Protein AF-A0A2B4R5X6-F1 (afdb_monomer_lite)

Secondary structure (DSSP, 8-state):
-HHHHHHHHHHHHHTTSTTSS-S-HHHHHHHHHHHHHHHHHHHIIIIIIHHHHHHHHHHHHHHHHHHHT--HHHHHHHHHHHHHHHHHHHHHHHHHHHHHHHHHHHHHHHHHHHHHHHHHHHHHHHHHHHHHHHHHHHHHHHHHHHHHHHHHTTSTT-S-SS-HHHHHHHHHHHHHHHHHHIIIIIIIHHHHHHHHHHHHHHHHHHTS-HHHHHHHHHHHHHHHHHHHHHHHHHHHHHHHHHHHHHHHHHHHHHHHHHHHHHHHHHHHHHHHHHHHHHHHHHHHHHHHHHHHHHHHHHHHHHHHHHTTSS-HHHHHHHHHHHHHHHHHHHHHHHHHHHHHHHHHTTS--TT--HHHHHHHHHHHHHHHHHH--SHHHHHHHHHHHHHHTT-

Organism: Stylophora pistillata (NCBI:txid50429)

pLDDT: mean 83.17, std 11.06, range [39.72, 95.12]

Radius of gyration: 55.68 Å; chains: 1; bounding box: 116×55×159 Å

Sequence (391 aa):
MSVDMRLFSLSMRSLYAEKAVGTDEEVAKEFRKLRDDTRNDAMVYIEGILPIKAEFVTSISEFFDYFDALTFDEWCESIPTIRKEAAEYKKLCMTLLKLHHDILVPLKKRRDQAGILMNAMEKKTKKEVDELRQKVKGMSVDMRLFSLSMRSLYAEKAVGTDEEVAKEFRKLRDDTRNDAMVYIEGILSITAEFVTSISEFFDYFDALTFDEWCESIPTIRKEAAEYKKLCMTLLKLHHDILVPLKKRRDQAGILVRKIANLASQFEKKKAALEKEAAFIDGISKAAGFFSVMEHELQKFENNTKKSEDDPKFIFFKVMKVEARDMKSICQVFYAALLEVKTDFDAMPTEGTDRNYVDEWLEKQKKTIQEECKGKLAKNMLSAIAQAVEKN

Structure (mmCIF, N/CA/C/O backbone):
data_AF-A0A2B4R5X6-F1
#
_entry.id   AF-A0A2B4R5X6-F1
#
loop_
_atom_site.group_PDB
_atom_site.id
_atom_site.type_symbol
_atom_site.label_atom_id
_atom_site.label_alt_id
_atom_site.label_comp_id
_atom_site.label_asym_id
_atom_site.label_entity_id
_atom_site.label_seq_id
_atom_site.pdbx_PDB_ins_code
_atom_site.Cartn_x
_atom_site.Cartn_y
_atom_site.Cartn_z
_atom_site.occupancy
_atom_site.B_iso_or_equiv
_atom_site.auth_seq_id
_atom_site.auth_comp_id
_atom_site.auth_asym_id
_atom_site.auth_atom_id
_atom_site.pdbx_PDB_model_num
ATOM 1 N N . MET A 1 1 ? 22.397 -5.166 -47.824 1.00 39.72 1 MET A N 1
ATOM 2 C CA . MET A 1 1 ? 23.720 -4.526 -47.610 1.00 39.72 1 MET A CA 1
ATOM 3 C C . MET A 1 1 ? 23.634 -3.022 -47.348 1.00 39.72 1 MET A C 1
ATOM 5 O O . MET A 1 1 ? 24.096 -2.624 -46.289 1.00 39.72 1 MET A O 1
ATOM 9 N N . SER A 1 2 ? 23.070 -2.172 -48.229 1.00 45.34 2 SER A N 1
ATOM 10 C CA . SER A 1 2 ? 22.994 -0.717 -47.940 1.00 45.34 2 SER A CA 1
ATOM 11 C C . SER A 1 2 ? 21.976 -0.358 -46.844 1.00 45.34 2 SER A C 1
ATOM 13 O O . SER A 1 2 ? 22.252 0.518 -46.029 1.00 45.34 2 SER A O 1
ATOM 15 N N . VAL A 1 3 ? 20.849 -1.077 -46.769 1.00 45.25 3 VAL A N 1
ATOM 16 C CA . VAL A 1 3 ? 19.821 -0.902 -45.725 1.00 45.25 3 VAL A CA 1
ATOM 17 C C . VAL A 1 3 ? 20.360 -1.306 -44.347 1.00 45.25 3 VAL A C 1
ATOM 19 O O . VAL A 1 3 ? 20.288 -0.518 -43.411 1.00 45.25 3 VAL A O 1
ATOM 22 N N . ASP A 1 4 ? 21.018 -2.464 -44.244 1.00 55.06 4 ASP A N 1
ATOM 23 C CA . ASP A 1 4 ? 21.574 -2.979 -42.979 1.00 55.06 4 ASP A CA 1
ATOM 24 C C . ASP A 1 4 ? 22.681 -2.078 -42.407 1.00 55.06 4 ASP A C 1
ATOM 26 O O . ASP A 1 4 ? 22.742 -1.831 -41.204 1.00 55.06 4 ASP A O 1
ATOM 30 N N . MET A 1 5 ? 23.537 -1.529 -43.277 1.00 58.41 5 MET A N 1
ATOM 31 C CA . MET A 1 5 ? 24.576 -0.566 -42.890 1.00 58.41 5 MET A CA 1
ATOM 32 C C . MET A 1 5 ? 23.982 0.772 -42.429 1.00 58.41 5 MET A C 1
ATOM 34 O O . MET A 1 5 ? 24.507 1.402 -41.508 1.00 58.41 5 MET A O 1
ATOM 38 N N . ARG A 1 6 ? 22.872 1.209 -43.041 1.00 59.94 6 ARG A N 1
ATOM 39 C CA . ARG A 1 6 ? 22.158 2.429 -42.647 1.00 59.94 6 ARG A CA 1
ATOM 40 C C . ARG A 1 6 ? 21.472 2.255 -41.291 1.00 59.94 6 ARG A C 1
ATOM 42 O O . ARG A 1 6 ? 21.645 3.120 -40.435 1.00 59.94 6 ARG A O 1
ATOM 49 N N . LEU A 1 7 ? 20.794 1.126 -41.066 1.00 59.78 7 LEU A N 1
ATOM 50 C CA . LEU A 1 7 ? 20.215 0.758 -39.768 1.00 59.78 7 LEU A CA 1
ATOM 51 C C . LEU A 1 7 ? 21.281 0.672 -38.672 1.00 59.78 7 LEU A C 1
ATOM 53 O O . LEU A 1 7 ? 21.094 1.218 -37.585 1.00 59.78 7 LEU A O 1
ATOM 57 N N . PHE A 1 8 ? 22.426 0.047 -38.960 1.00 64.38 8 PHE A N 1
ATOM 58 C CA . PHE A 1 8 ? 23.549 -0.011 -38.025 1.00 64.38 8 PHE A CA 1
ATOM 59 C C . PHE A 1 8 ? 24.067 1.391 -37.674 1.00 64.38 8 PHE A C 1
ATOM 61 O O . PHE A 1 8 ? 24.261 1.705 -36.502 1.00 64.38 8 PHE A O 1
ATOM 68 N N . SER A 1 9 ? 24.233 2.271 -38.667 1.00 62.16 9 SER A N 1
ATOM 69 C CA . SER A 1 9 ? 24.674 3.652 -38.441 1.00 62.16 9 SER A CA 1
ATOM 70 C C . SER A 1 9 ? 23.679 4.460 -37.598 1.00 62.16 9 SER A C 1
ATOM 72 O O . SER A 1 9 ? 24.087 5.151 -36.662 1.00 62.16 9 SER A O 1
ATOM 74 N N . LEU A 1 10 ? 22.377 4.348 -37.886 1.00 62.62 10 LEU A N 1
ATOM 75 C CA . LEU A 1 10 ? 21.307 4.995 -37.117 1.00 62.62 10 LEU A CA 1
ATOM 76 C C . LEU A 1 10 ? 21.267 4.484 -35.671 1.00 62.62 10 LEU A C 1
ATOM 78 O O . LEU A 1 10 ? 21.251 5.290 -34.739 1.00 62.62 10 LEU A O 1
ATOM 82 N N . SER A 1 11 ? 21.367 3.165 -35.487 1.00 62.56 11 SER A N 1
ATOM 83 C CA . SER A 1 11 ? 21.448 2.528 -34.169 1.00 62.56 11 SER A CA 1
ATOM 84 C C . SER A 1 11 ? 22.660 3.034 -33.390 1.00 62.56 11 SER A C 1
ATOM 86 O O . SER A 1 11 ? 22.532 3.462 -32.254 1.00 62.56 11 SER A O 1
ATOM 88 N N . MET A 1 12 ? 23.845 3.083 -34.001 1.00 63.75 12 MET 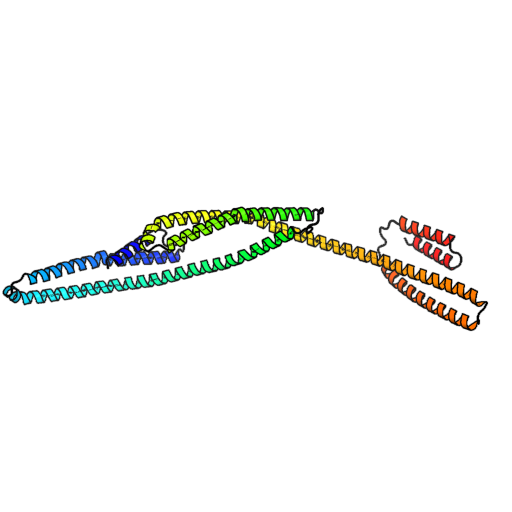A N 1
ATOM 89 C CA . MET A 1 12 ? 25.045 3.570 -33.317 1.00 63.75 12 MET A CA 1
ATOM 90 C C . MET A 1 12 ? 24.928 5.045 -32.918 1.00 63.75 12 MET A C 1
ATOM 92 O O . MET A 1 12 ? 25.360 5.410 -31.827 1.00 63.75 12 MET A O 1
ATOM 96 N N . ARG A 1 13 ? 24.310 5.892 -33.752 1.00 63.81 13 ARG A N 1
ATOM 97 C CA . ARG A 1 13 ? 24.061 7.308 -33.426 1.00 63.81 13 ARG A CA 1
ATOM 98 C C . ARG A 1 13 ? 23.107 7.474 -32.244 1.00 63.81 13 ARG A C 1
ATOM 100 O O . ARG A 1 13 ? 23.350 8.348 -31.412 1.00 63.81 13 ARG A O 1
ATOM 107 N N . SER A 1 14 ? 22.071 6.642 -32.125 1.00 60.31 14 SER A N 1
ATOM 108 C CA . SER A 1 14 ? 21.130 6.722 -30.998 1.00 60.31 14 SER A CA 1
ATOM 109 C C . SER A 1 14 ? 21.801 6.387 -29.656 1.00 60.31 14 SER A C 1
ATOM 111 O O . SER A 1 14 ? 21.503 7.024 -28.644 1.00 60.31 14 SER A O 1
ATOM 113 N N . LEU A 1 15 ? 22.806 5.501 -29.657 1.00 59.22 15 LEU A N 1
ATOM 114 C CA . LEU A 1 15 ? 23.606 5.149 -28.471 1.00 59.22 15 LEU A CA 1
ATOM 115 C C . LEU A 1 15 ? 24.572 6.256 -27.997 1.00 59.22 15 LEU A C 1
ATOM 117 O O . LEU A 1 15 ? 25.144 6.158 -26.905 1.00 59.22 15 LEU A O 1
ATOM 121 N N . TYR A 1 16 ? 24.784 7.306 -28.797 1.00 57.41 16 TYR A N 1
ATOM 122 C CA . TYR A 1 16 ? 25.582 8.482 -28.420 1.00 57.41 16 TYR A CA 1
ATOM 123 C C . TYR A 1 16 ? 24.761 9.599 -27.771 1.00 57.41 16 TYR A C 1
ATOM 125 O O . TYR A 1 16 ? 25.345 10.573 -27.299 1.00 57.41 16 TYR A O 1
ATOM 133 N N . ALA A 1 17 ? 23.435 9.463 -27.669 1.00 58.03 17 ALA A N 1
ATOM 134 C CA . ALA A 1 17 ? 22.673 10.343 -26.797 1.00 58.03 17 ALA A CA 1
ATOM 135 C C . ALA A 1 17 ? 23.149 10.115 -25.349 1.00 58.03 17 ALA A C 1
ATOM 137 O O . ALA A 1 17 ? 22.997 9.020 -24.814 1.00 58.03 17 ALA A O 1
ATOM 138 N N . GLU A 1 18 ? 23.724 11.146 -24.716 1.00 45.62 18 GLU A N 1
ATOM 139 C CA . GLU A 1 18 ? 24.422 11.118 -23.408 1.00 45.62 18 GLU A CA 1
ATOM 140 C C . GLU A 1 18 ? 23.638 10.491 -22.234 1.00 45.62 18 GLU A C 1
ATOM 142 O O . GLU A 1 18 ? 24.194 10.283 -21.159 1.00 45.62 18 GLU A O 1
ATOM 147 N N . LYS A 1 19 ? 22.354 10.167 -22.426 1.00 52.38 19 LYS A N 1
ATOM 148 C CA . LYS A 1 19 ? 21.441 9.586 -21.429 1.00 52.38 19 LYS A CA 1
ATOM 149 C C . LYS A 1 19 ? 20.725 8.313 -21.904 1.00 52.38 19 LYS A C 1
ATOM 151 O O . LYS A 1 19 ? 19.752 7.910 -21.279 1.00 52.38 19 LYS A O 1
ATOM 156 N N . ALA A 1 20 ? 21.154 7.703 -23.013 1.00 50.38 20 ALA A N 1
ATOM 157 C CA . ALA A 1 20 ? 20.477 6.537 -23.593 1.00 50.38 20 ALA A CA 1
ATOM 158 C C . ALA A 1 20 ? 20.560 5.285 -22.704 1.00 50.38 20 ALA A C 1
ATOM 160 O O . ALA A 1 20 ? 19.651 4.461 -22.723 1.00 50.38 20 ALA A O 1
ATOM 161 N N . VAL A 1 21 ? 21.620 5.149 -21.902 1.00 54.34 21 VAL A N 1
ATOM 162 C CA . VAL A 1 21 ? 21.855 3.944 -21.100 1.00 54.34 21 VAL A CA 1
ATOM 163 C C . VAL A 1 21 ? 21.552 4.191 -19.627 1.00 54.34 21 VAL A C 1
ATOM 165 O O . VAL A 1 21 ? 22.468 4.284 -18.821 1.00 54.34 21 VAL A O 1
ATOM 168 N N . GLY A 1 22 ? 20.264 4.303 -19.296 1.00 55.00 22 GLY A N 1
ATOM 169 C CA . GLY A 1 22 ? 19.734 4.199 -17.929 1.00 55.00 22 GLY A CA 1
ATOM 170 C C . GLY A 1 22 ? 20.450 5.009 -16.834 1.00 55.00 22 GLY A C 1
ATOM 171 O O . GLY A 1 22 ? 21.208 5.941 -17.084 1.00 55.00 22 GLY A O 1
ATOM 172 N N . THR A 1 23 ? 20.163 4.675 -15.576 1.00 52.41 23 THR A N 1
ATOM 173 C CA . THR A 1 23 ? 20.804 5.271 -14.384 1.00 52.41 23 THR A CA 1
ATOM 174 C C . THR A 1 23 ? 21.664 4.273 -13.611 1.00 52.41 23 THR A C 1
ATOM 176 O O . THR A 1 23 ? 22.236 4.626 -12.586 1.00 52.41 23 THR A O 1
ATOM 179 N N . ASP A 1 24 ? 21.725 3.021 -14.062 1.00 64.19 24 ASP A N 1
ATOM 180 C CA . ASP A 1 24 ? 22.568 1.990 -13.464 1.00 64.19 24 ASP A CA 1
ATOM 181 C C . ASP A 1 24 ? 24.010 2.201 -13.932 1.00 64.19 24 ASP A C 1
ATOM 183 O O . ASP A 1 24 ? 24.329 1.986 -15.100 1.00 64.19 24 ASP A O 1
ATOM 187 N N . GLU A 1 25 ? 24.861 2.688 -13.033 1.00 67.75 25 GLU A N 1
ATOM 188 C CA . GLU A 1 25 ? 26.232 3.110 -13.331 1.00 67.75 25 GLU A CA 1
ATOM 189 C C . GLU A 1 25 ? 27.083 1.984 -13.942 1.00 67.75 25 GLU A C 1
ATOM 191 O O . GLU A 1 25 ? 27.900 2.238 -14.833 1.00 67.75 25 GLU A O 1
ATOM 196 N N . GLU A 1 26 ? 26.866 0.742 -13.504 1.00 72.25 26 GLU A N 1
ATOM 197 C CA . GLU A 1 26 ? 27.645 -0.422 -13.922 1.00 72.25 26 GLU A CA 1
ATOM 198 C C . GLU A 1 26 ? 27.207 -0.901 -15.310 1.00 72.25 26 GLU A C 1
ATOM 200 O O . GLU A 1 26 ? 28.029 -0.957 -16.229 1.00 72.25 26 GLU A O 1
ATOM 205 N N . VAL A 1 27 ? 25.900 -1.090 -15.520 1.00 71.12 27 VAL A N 1
ATOM 206 C CA . VAL A 1 27 ? 25.342 -1.446 -16.839 1.00 71.12 27 VAL A CA 1
ATOM 207 C C . VAL A 1 27 ? 25.607 -0.339 -17.864 1.00 71.12 27 VAL A C 1
ATOM 209 O O . VAL A 1 27 ? 25.985 -0.607 -19.006 1.00 71.12 27 VAL A O 1
ATOM 212 N N . ALA A 1 28 ? 25.487 0.927 -17.458 1.00 72.88 28 ALA A N 1
ATOM 213 C CA . ALA A 1 28 ? 25.772 2.066 -18.321 1.00 72.88 28 ALA A CA 1
ATOM 214 C C . ALA A 1 28 ? 27.243 2.114 -18.749 1.00 72.88 28 ALA A C 1
ATOM 216 O O . ALA A 1 28 ? 27.551 2.472 -19.888 1.00 72.88 28 ALA A O 1
ATOM 217 N N . LYS A 1 29 ? 28.166 1.735 -17.860 1.00 79.00 29 LYS A N 1
ATOM 218 C CA . LYS A 1 29 ? 29.597 1.653 -18.166 1.00 79.00 29 LYS A CA 1
ATOM 219 C C . LYS A 1 29 ? 29.899 0.527 -19.152 1.00 79.00 29 LYS A C 1
ATOM 221 O O . LYS A 1 29 ? 30.654 0.756 -20.099 1.00 79.00 29 LYS A O 1
ATOM 226 N N . GLU A 1 30 ? 29.300 -0.647 -18.972 1.00 79.88 30 GLU A N 1
ATOM 227 C CA . GLU A 1 30 ? 29.463 -1.775 -19.896 1.00 79.88 30 GLU A CA 1
ATOM 228 C C . GLU A 1 30 ? 28.907 -1.464 -21.286 1.00 79.88 30 GLU A C 1
ATOM 230 O O . GLU A 1 30 ? 29.566 -1.729 -22.293 1.00 79.88 30 GLU A O 1
ATOM 235 N N . PHE A 1 31 ? 27.749 -0.812 -21.355 1.00 77.56 31 PHE A N 1
ATOM 236 C CA . PHE A 1 31 ? 27.137 -0.424 -22.619 1.00 77.56 31 PHE A CA 1
ATOM 237 C C . PHE A 1 31 ? 27.930 0.672 -23.344 1.00 77.56 31 PHE A C 1
ATOM 239 O O . PHE A 1 31 ? 28.117 0.598 -24.558 1.00 77.56 31 PHE A O 1
ATOM 246 N N . ARG A 1 32 ? 28.454 1.675 -22.615 1.00 78.69 32 ARG A N 1
ATOM 247 C CA . ARG A 1 32 ? 29.354 2.693 -23.191 1.00 78.69 32 ARG A CA 1
ATOM 248 C C . ARG A 1 32 ? 30.606 2.048 -23.777 1.00 78.69 32 ARG A C 1
ATOM 250 O O . ARG A 1 32 ? 30.968 2.359 -24.907 1.00 78.69 32 ARG A O 1
ATOM 257 N N . LYS A 1 33 ? 31.216 1.108 -23.047 1.00 83.62 33 LYS A N 1
ATOM 258 C CA . LYS A 1 33 ? 32.374 0.350 -23.531 1.00 83.62 33 LYS A CA 1
ATOM 259 C C . LYS A 1 33 ? 32.035 -0.453 -24.786 1.00 83.62 33 LYS A C 1
ATOM 261 O O . LYS A 1 33 ? 32.766 -0.374 -25.764 1.00 83.62 33 LYS A O 1
ATOM 266 N N . LEU A 1 34 ? 30.921 -1.187 -24.781 1.00 83.69 34 LEU A N 1
ATOM 267 C CA . LEU A 1 34 ? 30.472 -1.957 -25.941 1.00 83.69 34 LEU A CA 1
ATOM 268 C C . LEU A 1 34 ? 30.242 -1.060 -27.165 1.00 83.69 34 LEU A C 1
ATOM 270 O O . LEU A 1 34 ? 30.675 -1.404 -28.264 1.00 83.69 34 LEU A O 1
ATOM 274 N N . ARG A 1 35 ? 29.597 0.096 -26.977 1.00 81.69 35 ARG A N 1
ATOM 275 C CA . ARG A 1 35 ? 29.379 1.100 -28.024 1.00 81.69 35 ARG A CA 1
ATOM 276 C C . ARG A 1 35 ? 30.702 1.617 -28.587 1.00 81.69 35 ARG A C 1
ATOM 278 O O . ARG A 1 35 ? 30.878 1.614 -29.801 1.00 81.69 35 ARG A O 1
ATOM 285 N N . ASP A 1 36 ? 31.614 2.064 -27.729 1.00 83.38 36 ASP A N 1
ATOM 286 C CA . ASP A 1 36 ? 32.872 2.677 -28.168 1.00 83.38 36 ASP A CA 1
ATOM 287 C C . ASP A 1 36 ? 33.790 1.649 -28.847 1.00 83.38 36 ASP A C 1
ATOM 289 O O . ASP A 1 36 ? 34.339 1.930 -29.911 1.00 83.38 36 ASP A O 1
ATOM 293 N N . ASP A 1 37 ? 33.857 0.423 -28.319 1.00 86.19 37 ASP A N 1
ATOM 294 C CA . ASP A 1 37 ? 34.548 -0.698 -28.959 1.00 86.19 37 ASP A CA 1
ATOM 295 C C . ASP A 1 37 ? 33.954 -1.007 -30.348 1.00 86.19 37 ASP A C 1
ATOM 297 O O . ASP A 1 37 ? 34.686 -1.113 -31.329 1.00 86.19 37 ASP A O 1
ATOM 301 N N . THR A 1 38 ? 32.622 -1.094 -30.451 1.00 84.31 38 THR A N 1
ATOM 302 C CA . THR A 1 38 ? 31.926 -1.374 -31.722 1.00 84.31 38 THR A CA 1
ATOM 303 C C . THR A 1 38 ? 32.138 -0.255 -32.741 1.00 84.31 38 THR A C 1
ATOM 305 O O . THR A 1 38 ? 32.291 -0.524 -33.933 1.00 84.31 38 THR A O 1
ATOM 308 N N . ARG A 1 39 ? 32.185 1.007 -32.293 1.00 83.62 39 ARG A N 1
ATOM 309 C CA . ARG A 1 39 ? 32.536 2.141 -33.153 1.00 83.62 39 ARG A CA 1
ATOM 310 C C . ARG A 1 39 ? 33.963 2.010 -33.664 1.00 83.62 39 ARG A C 1
ATOM 312 O O . ARG A 1 39 ? 34.167 2.188 -34.857 1.00 83.62 39 ARG A O 1
ATOM 319 N N . ASN A 1 40 ? 34.927 1.719 -32.795 1.00 87.38 40 ASN A N 1
ATOM 320 C CA . ASN A 1 40 ? 36.326 1.586 -33.197 1.00 87.38 40 ASN A CA 1
ATOM 321 C C . ASN A 1 40 ? 36.495 0.474 -34.241 1.00 87.38 40 ASN A C 1
ATOM 323 O O . ASN A 1 40 ? 37.100 0.711 -35.284 1.00 87.38 40 ASN A O 1
ATOM 327 N N . ASP A 1 41 ? 35.872 -0.688 -34.020 1.00 86.44 41 ASP A N 1
ATOM 328 C CA . ASP A 1 41 ? 35.864 -1.797 -34.982 1.00 86.44 41 ASP A CA 1
ATOM 329 C C . ASP A 1 41 ? 35.218 -1.371 -36.325 1.00 86.44 41 ASP A C 1
ATOM 331 O O . ASP A 1 41 ? 35.736 -1.664 -37.405 1.00 86.44 41 ASP A O 1
ATOM 335 N N . ALA A 1 42 ? 34.121 -0.605 -36.285 1.00 83.88 42 ALA A N 1
ATOM 336 C CA . ALA A 1 42 ? 33.485 -0.067 -37.489 1.00 83.88 42 ALA A CA 1
ATOM 337 C C . ALA A 1 42 ? 34.356 0.973 -38.222 1.00 83.88 42 ALA A C 1
ATOM 339 O O . ALA A 1 42 ? 34.389 0.975 -39.452 1.00 83.88 42 ALA A O 1
ATOM 340 N N . MET A 1 43 ? 35.089 1.828 -37.501 1.00 84.88 43 MET A N 1
ATOM 341 C CA . MET A 1 43 ? 36.006 2.809 -38.097 1.00 84.88 43 MET A CA 1
ATOM 342 C C . MET A 1 43 ? 37.183 2.124 -38.794 1.00 84.88 43 MET A C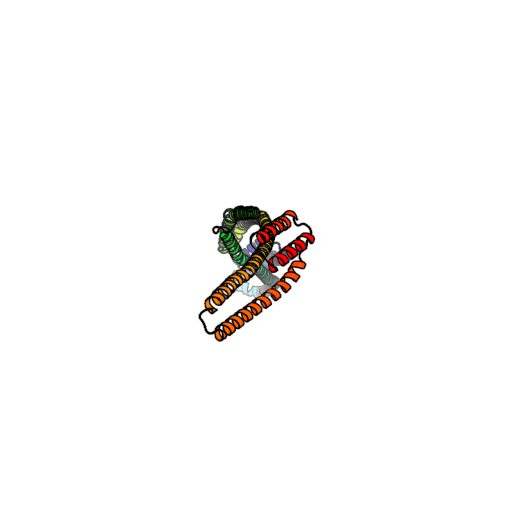 1
ATOM 344 O O . MET A 1 43 ? 37.509 2.498 -39.915 1.00 84.88 43 MET A O 1
ATOM 348 N N . VAL A 1 44 ? 37.753 1.064 -38.207 1.00 88.12 44 VAL A N 1
ATOM 349 C CA . VAL A 1 44 ? 38.796 0.246 -38.861 1.00 88.12 44 VAL A CA 1
ATOM 350 C C . VAL A 1 44 ? 38.297 -0.312 -40.197 1.00 88.12 44 VAL A C 1
ATOM 352 O O . VAL A 1 44 ? 39.024 -0.317 -41.193 1.00 88.12 44 VAL A O 1
ATOM 355 N N . TYR A 1 45 ? 37.039 -0.749 -40.246 1.00 86.62 45 TYR A N 1
ATOM 356 C CA . TYR A 1 45 ? 36.434 -1.215 -41.487 1.00 86.62 45 TYR A CA 1
ATOM 357 C C . TYR A 1 45 ? 36.244 -0.085 -42.510 1.00 86.62 45 TYR A C 1
ATOM 359 O O . TYR A 1 45 ? 36.603 -0.256 -43.674 1.00 86.62 45 TYR A O 1
ATOM 367 N N . ILE A 1 46 ? 35.685 1.053 -42.087 1.00 83.94 46 ILE A N 1
ATOM 368 C CA . ILE A 1 46 ? 35.328 2.180 -42.964 1.00 83.94 46 ILE A CA 1
ATOM 369 C C . ILE A 1 46 ? 36.563 2.919 -43.492 1.00 83.94 46 ILE A C 1
ATOM 371 O O . ILE A 1 46 ? 36.601 3.243 -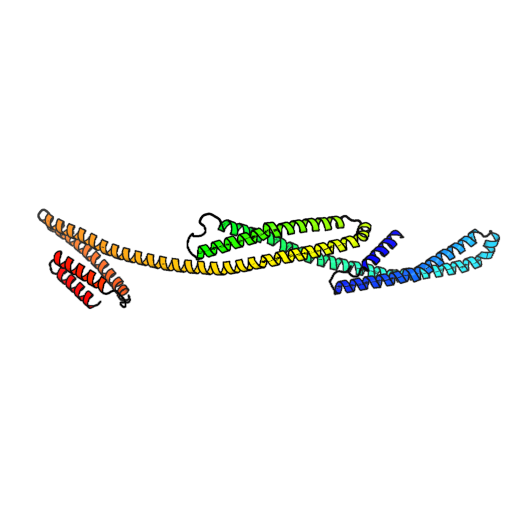44.673 1.00 83.94 46 ILE A O 1
ATOM 375 N N . GLU A 1 47 ? 37.554 3.191 -42.646 1.00 87.88 47 GLU A N 1
ATOM 376 C CA . GLU A 1 47 ? 38.743 3.974 -43.013 1.00 87.88 47 GLU A CA 1
ATOM 377 C C . GLU A 1 47 ? 39.893 3.098 -43.520 1.00 87.88 47 GLU A C 1
ATOM 379 O O . GLU A 1 47 ? 40.712 3.561 -44.306 1.00 87.88 47 GLU A O 1
ATOM 384 N N . GLY A 1 48 ? 39.965 1.833 -43.093 1.00 88.50 48 GLY A N 1
ATOM 385 C CA . GLY A 1 48 ? 41.049 0.923 -43.465 1.00 88.50 48 GLY A CA 1
ATOM 386 C C . GLY A 1 48 ? 40.680 -0.023 -44.604 1.00 88.50 48 GLY A C 1
ATOM 387 O O . GLY A 1 48 ? 41.290 -0.004 -45.668 1.00 88.50 48 GLY A O 1
ATOM 388 N N . ILE A 1 49 ? 39.684 -0.884 -44.384 1.00 88.56 49 ILE A N 1
ATOM 389 C CA . ILE A 1 49 ? 39.387 -2.005 -45.296 1.00 88.56 49 ILE A CA 1
ATOM 390 C C . ILE A 1 49 ? 38.581 -1.546 -46.515 1.00 88.56 49 ILE A C 1
ATOM 392 O O . ILE A 1 49 ? 38.827 -2.007 -47.630 1.00 88.56 49 ILE A O 1
ATOM 396 N N . LEU A 1 50 ? 37.612 -0.649 -46.321 1.00 86.88 50 LEU A N 1
ATOM 397 C CA . LEU A 1 50 ? 36.707 -0.211 -47.380 1.00 86.88 50 LEU A CA 1
ATOM 398 C C . LEU A 1 50 ? 37.419 0.538 -48.523 1.00 86.88 50 LEU A C 1
ATOM 400 O O . LEU A 1 50 ? 37.111 0.215 -49.670 1.00 86.88 50 LEU A O 1
ATOM 404 N N . PRO A 1 51 ? 38.383 1.453 -48.280 1.00 91.00 51 PRO A N 1
ATOM 405 C CA . PRO A 1 51 ? 39.114 2.113 -49.360 1.00 91.00 51 PRO A CA 1
ATOM 406 C C . PRO A 1 51 ? 40.000 1.136 -50.135 1.00 91.00 51 PRO A C 1
ATOM 408 O O . PRO A 1 51 ? 39.984 1.149 -51.359 1.00 91.00 51 PRO A O 1
ATOM 411 N N . ILE A 1 52 ? 40.688 0.219 -49.440 1.00 90.38 52 ILE A N 1
ATOM 412 C CA . ILE A 1 52 ? 41.492 -0.841 -50.078 1.00 90.38 52 ILE A CA 1
ATOM 413 C C . ILE A 1 52 ? 40.604 -1.718 -50.965 1.00 90.38 52 ILE A C 1
ATOM 415 O O . ILE A 1 52 ? 40.983 -2.077 -52.077 1.00 90.38 52 ILE A O 1
ATOM 419 N N . LYS A 1 53 ? 39.404 -2.058 -50.484 1.00 89.12 53 LYS A N 1
ATOM 420 C CA . LYS A 1 53 ? 38.421 -2.815 -51.257 1.00 89.12 53 LYS A CA 1
ATOM 421 C C . LYS A 1 53 ? 37.937 -2.042 -52.482 1.00 89.12 53 LYS A C 1
ATOM 423 O O . LYS A 1 53 ? 37.806 -2.649 -53.537 1.00 89.12 53 LYS A O 1
ATOM 428 N N . ALA A 1 54 ? 37.635 -0.754 -52.334 1.00 90.50 54 ALA A N 1
ATOM 429 C CA . ALA A 1 54 ? 37.193 0.086 -53.441 1.00 90.50 54 ALA A CA 1
ATOM 430 C C . ALA A 1 54 ? 38.276 0.163 -54.523 1.00 90.50 54 ALA A C 1
ATOM 432 O O . ALA A 1 54 ? 37.991 -0.146 -55.672 1.00 90.50 54 ALA A O 1
ATOM 433 N N . GLU A 1 55 ? 39.519 0.445 -54.129 1.00 92.00 55 GLU A N 1
ATOM 434 C CA . GLU A 1 55 ? 40.667 0.504 -55.036 1.00 92.00 55 GLU A CA 1
ATOM 435 C C . GLU A 1 55 ? 40.913 -0.837 -55.736 1.00 92.00 55 GLU A C 1
ATOM 437 O O . GLU A 1 55 ? 41.066 -0.885 -56.951 1.00 92.00 55 GLU A O 1
ATOM 442 N N . PHE A 1 56 ? 40.870 -1.951 -54.995 1.00 91.88 56 PHE A N 1
ATOM 443 C CA . PHE A 1 56 ? 40.999 -3.290 -55.574 1.00 91.88 56 PHE A CA 1
ATOM 444 C C . PHE A 1 56 ? 39.913 -3.575 -56.620 1.00 91.88 56 PHE A C 1
ATOM 446 O O . PHE A 1 56 ? 40.214 -4.147 -57.662 1.00 91.88 56 PHE A O 1
ATOM 453 N N . VAL A 1 57 ? 38.658 -3.196 -56.348 1.00 91.25 57 VAL A N 1
ATOM 454 C CA . VAL A 1 57 ? 37.536 -3.404 -57.279 1.00 91.25 57 VAL A CA 1
ATOM 455 C C . VAL A 1 57 ? 37.671 -2.525 -58.523 1.00 91.25 57 VAL A C 1
ATOM 457 O O . VAL A 1 57 ? 37.410 -3.010 -59.618 1.00 91.25 57 VAL A O 1
ATOM 460 N N . THR A 1 58 ? 38.105 -1.272 -58.379 1.00 92.38 58 THR A N 1
ATOM 461 C CA . THR A 1 58 ? 38.386 -0.390 -59.522 1.00 92.38 58 THR A CA 1
ATOM 462 C C . THR A 1 58 ? 39.519 -0.960 -60.371 1.00 92.38 58 THR A C 1
ATOM 464 O O . THR A 1 58 ? 39.338 -1.214 -61.556 1.00 92.38 58 THR A O 1
ATOM 467 N N . SER A 1 59 ? 40.652 -1.267 -59.741 1.00 92.12 59 SER A N 1
ATOM 468 C CA . SER A 1 59 ? 41.859 -1.757 -60.406 1.00 92.12 59 SER A CA 1
ATOM 469 C C . SER A 1 59 ? 41.640 -3.103 -61.109 1.00 92.12 59 SER A C 1
ATOM 471 O O . SER A 1 59 ? 42.075 -3.286 -62.244 1.00 92.12 59 SER A O 1
ATOM 473 N N . ILE A 1 60 ? 40.911 -4.042 -60.490 1.00 89.94 60 ILE A N 1
ATOM 474 C CA . ILE A 1 60 ? 40.590 -5.3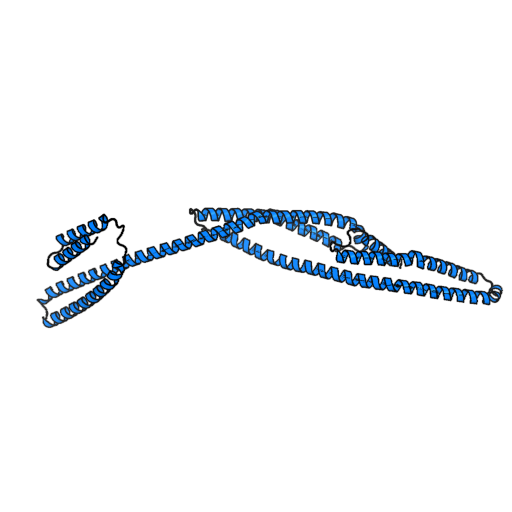16 -61.147 1.00 89.94 60 ILE A CA 1
ATOM 475 C C . ILE A 1 60 ? 39.580 -5.138 -62.291 1.00 89.94 60 ILE A C 1
ATOM 477 O O . ILE A 1 60 ? 39.630 -5.903 -63.249 1.00 89.94 60 ILE A O 1
ATOM 481 N N . SER A 1 61 ? 38.683 -4.145 -62.216 1.00 91.19 61 SER A N 1
ATOM 482 C CA . SER A 1 61 ? 37.785 -3.804 -63.328 1.00 91.19 61 SER A CA 1
ATOM 483 C C . SER A 1 61 ? 38.587 -3.292 -64.517 1.00 91.19 61 SER A C 1
ATOM 485 O O . SER A 1 61 ? 38.471 -3.853 -65.596 1.00 91.19 61 SER A O 1
ATOM 487 N N . GLU A 1 62 ? 39.477 -2.320 -64.296 1.00 90.62 62 GLU A N 1
ATOM 488 C CA . GLU A 1 62 ? 40.352 -1.765 -65.337 1.00 90.62 62 GLU A CA 1
ATOM 489 C C . GLU A 1 62 ? 41.232 -2.843 -65.985 1.00 90.62 62 GLU A C 1
ATOM 491 O O . GLU A 1 62 ? 41.417 -2.850 -67.200 1.00 90.62 62 GLU A O 1
ATOM 496 N N . PHE A 1 63 ? 41.735 -3.791 -65.186 1.00 88.62 63 PHE A N 1
ATOM 497 C CA . PHE A 1 63 ? 42.460 -4.964 -65.678 1.00 88.62 63 PHE A CA 1
ATOM 498 C C . PHE A 1 63 ? 41.611 -5.792 -66.652 1.00 88.62 63 PHE A C 1
ATOM 500 O O . PHE A 1 63 ? 42.090 -6.151 -67.723 1.00 88.62 63 PHE A O 1
ATOM 507 N N . PHE A 1 64 ? 40.348 -6.080 -66.322 1.00 87.56 64 PHE A N 1
ATOM 508 C CA . PHE A 1 64 ? 39.459 -6.819 -67.223 1.00 87.56 64 PHE A CA 1
ATOM 509 C C . PHE A 1 64 ? 39.027 -5.999 -68.445 1.00 87.56 64 PHE A C 1
ATOM 511 O O . PHE A 1 64 ? 39.006 -6.552 -69.545 1.00 87.56 64 PHE A O 1
ATOM 518 N N . ASP A 1 65 ? 38.760 -4.704 -68.276 1.00 89.88 65 ASP A N 1
ATOM 519 C CA . ASP A 1 65 ? 38.400 -3.787 -69.363 1.00 89.88 65 ASP A CA 1
ATOM 520 C C . ASP A 1 65 ? 39.545 -3.663 -70.387 1.00 89.88 65 ASP A C 1
ATOM 522 O O . ASP A 1 65 ? 39.309 -3.641 -71.595 1.00 89.88 65 ASP A O 1
ATOM 526 N N . TYR A 1 66 ? 40.801 -3.658 -69.921 1.00 87.19 66 TYR A N 1
ATOM 527 C CA . TYR A 1 66 ? 41.983 -3.687 -70.786 1.00 87.19 66 TYR A CA 1
ATOM 528 C C . TYR A 1 66 ? 42.032 -4.948 -71.661 1.00 87.19 66 TYR A C 1
ATOM 530 O O . TYR A 1 66 ? 42.318 -4.838 -72.851 1.00 87.19 66 TYR A O 1
ATOM 538 N N . PHE A 1 67 ? 41.724 -6.135 -71.121 1.00 80.31 67 PHE A N 1
ATOM 539 C CA . PHE A 1 67 ? 41.730 -7.364 -71.930 1.00 80.31 67 PHE A CA 1
ATOM 540 C C . PHE A 1 67 ? 40.586 -7.463 -72.913 1.00 80.31 67 PHE A C 1
ATOM 542 O O . PHE A 1 67 ? 40.786 -8.028 -73.985 1.00 80.31 67 PHE A O 1
ATOM 549 N N . ASP A 1 68 ? 39.415 -6.944 -72.558 1.00 85.06 68 ASP A N 1
ATOM 550 C CA . ASP A 1 68 ? 38.270 -6.924 -73.468 1.00 85.06 68 ASP A CA 1
ATOM 551 C C . ASP A 1 68 ? 38.565 -6.073 -74.718 1.00 85.06 68 ASP A C 1
ATOM 553 O O . ASP A 1 68 ? 38.057 -6.346 -75.803 1.00 85.06 68 ASP A O 1
ATOM 557 N N . ALA A 1 69 ? 39.457 -5.083 -74.589 1.00 87.50 69 ALA A N 1
ATOM 558 C CA . ALA A 1 69 ? 39.870 -4.197 -75.672 1.00 87.50 69 ALA A CA 1
ATOM 559 C C . ALA A 1 69 ? 40.992 -4.747 -76.584 1.00 87.50 69 ALA A C 1
ATOM 561 O O . ALA A 1 69 ? 41.262 -4.133 -77.619 1.00 87.50 69 ALA A O 1
ATOM 562 N N . LEU A 1 70 ? 41.659 -5.857 -76.235 1.00 86.88 70 LEU A N 1
ATOM 563 C CA . LEU A 1 70 ? 42.779 -6.401 -77.022 1.00 86.88 70 LEU A CA 1
ATOM 564 C C . LEU A 1 70 ? 42.312 -7.178 -78.260 1.00 86.88 70 LEU A C 1
ATOM 566 O O . LEU A 1 70 ? 41.344 -7.940 -78.220 1.00 86.88 70 LEU A O 1
ATOM 570 N N . THR A 1 71 ? 43.067 -7.077 -79.356 1.00 89.25 71 THR A N 1
ATOM 571 C CA . THR A 1 71 ? 42.924 -7.998 -80.495 1.00 89.25 71 THR A CA 1
ATOM 572 C C . THR A 1 71 ? 43.527 -9.376 -80.181 1.00 89.25 71 THR A C 1
ATOM 574 O O . THR A 1 71 ? 44.283 -9.543 -79.224 1.00 89.25 71 THR A O 1
ATOM 577 N N . PHE A 1 72 ? 43.214 -10.397 -80.989 1.00 83.38 72 PHE A N 1
ATOM 578 C CA . PHE A 1 72 ? 43.677 -11.772 -80.746 1.00 83.38 72 PHE A CA 1
ATOM 579 C C . PHE A 1 72 ? 45.211 -11.904 -80.697 1.00 83.38 72 PHE A C 1
ATOM 581 O O . PHE A 1 72 ? 45.738 -12.587 -79.819 1.00 83.38 72 PHE A O 1
ATOM 588 N N . ASP A 1 73 ? 45.928 -11.223 -81.594 1.00 89.06 73 ASP A N 1
ATOM 589 C CA . ASP A 1 73 ? 47.393 -11.298 -81.657 1.00 89.06 73 ASP A CA 1
ATOM 590 C C . ASP A 1 73 ? 48.044 -10.580 -80.458 1.00 89.06 73 ASP A C 1
ATOM 592 O O . ASP A 1 73 ? 48.920 -11.143 -79.798 1.00 89.06 73 ASP A O 1
ATOM 596 N N . GLU A 1 74 ? 47.543 -9.394 -80.088 1.00 85.69 74 GLU A N 1
ATOM 597 C CA . GLU A 1 74 ? 47.979 -8.647 -78.893 1.00 85.69 74 GLU A CA 1
ATOM 598 C C . GLU A 1 74 ? 47.700 -9.422 -77.598 1.00 85.69 74 GLU A C 1
ATOM 600 O O . GLU A 1 74 ? 48.491 -9.398 -76.648 1.00 85.69 74 GLU A O 1
ATOM 605 N N . TRP A 1 75 ? 46.585 -10.154 -77.563 1.00 85.62 75 TRP A N 1
ATOM 606 C CA . TRP A 1 75 ? 46.238 -11.029 -76.455 1.00 85.62 75 TRP A CA 1
ATOM 607 C C . TRP A 1 75 ? 47.245 -12.175 -76.317 1.00 85.62 75 TRP A C 1
ATOM 609 O O . TRP A 1 75 ? 47.742 -12.415 -75.214 1.00 85.62 75 TRP A O 1
ATOM 619 N N . CYS A 1 76 ? 47.602 -12.846 -77.423 1.00 83.44 76 CYS A N 1
ATOM 620 C CA . CYS A 1 76 ? 48.585 -13.932 -77.435 1.00 83.44 76 CYS A CA 1
ATOM 621 C C . CYS A 1 76 ? 49.970 -13.490 -76.937 1.00 83.44 76 CYS A C 1
ATOM 623 O O . CYS A 1 76 ? 50.601 -14.227 -76.172 1.00 83.44 76 CYS A O 1
ATOM 625 N N . GLU A 1 77 ? 50.421 -12.291 -77.311 1.00 88.31 77 GLU A N 1
ATOM 626 C CA . GLU A 1 77 ? 51.689 -11.716 -76.839 1.00 88.31 77 GLU A CA 1
ATOM 627 C C . GLU A 1 77 ? 51.642 -11.325 -75.353 1.00 88.31 77 GLU A C 1
ATOM 629 O O . GLU A 1 77 ? 52.635 -11.459 -74.633 1.00 88.31 77 GLU A O 1
ATOM 634 N N . SER A 1 78 ? 50.469 -10.918 -74.862 1.00 86.00 78 SER A N 1
ATOM 635 C CA . SER A 1 78 ? 50.284 -10.439 -73.489 1.00 86.00 78 SER A CA 1
ATOM 636 C C . SER A 1 78 ? 50.116 -11.558 -72.451 1.00 86.00 78 SER A C 1
ATOM 638 O O . SER A 1 78 ? 50.315 -11.301 -71.261 1.00 86.00 78 SER A O 1
ATOM 640 N N . ILE A 1 79 ? 49.815 -12.808 -72.849 1.00 85.12 79 ILE A N 1
ATOM 641 C CA . ILE A 1 79 ? 49.551 -13.959 -71.947 1.00 85.12 79 ILE 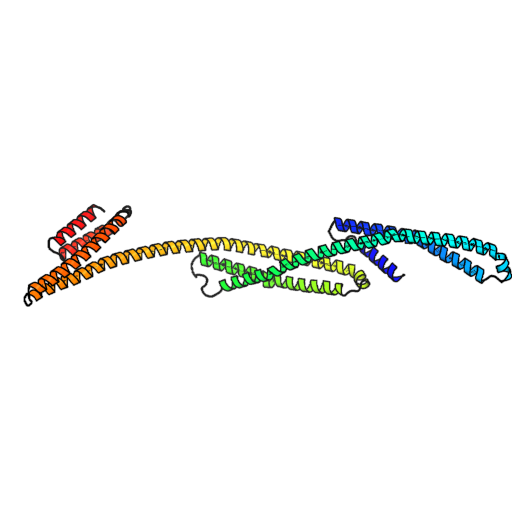A CA 1
ATOM 642 C C . ILE A 1 79 ? 50.511 -14.056 -70.737 1.00 85.12 79 ILE A C 1
ATOM 644 O O . ILE A 1 79 ? 50.030 -14.299 -69.622 1.00 85.12 79 ILE A O 1
ATOM 648 N N . PRO A 1 80 ? 51.848 -13.910 -70.879 1.00 88.94 80 PRO A N 1
ATOM 649 C CA . PRO A 1 80 ? 52.761 -13.981 -69.736 1.00 88.94 80 PRO A CA 1
ATOM 650 C C . PRO A 1 80 ? 52.516 -12.876 -68.696 1.00 88.94 80 PRO A C 1
ATOM 652 O O . PRO A 1 80 ? 52.547 -13.157 -67.494 1.00 88.94 80 PRO A O 1
ATOM 655 N N . THR A 1 81 ? 52.229 -11.654 -69.149 1.00 86.50 81 THR A N 1
ATOM 656 C CA . THR A 1 81 ? 51.897 -10.493 -68.308 1.00 86.50 81 THR A CA 1
ATOM 657 C C . THR A 1 81 ? 50.560 -10.707 -67.604 1.00 86.50 81 THR A C 1
ATOM 659 O O . THR A 1 81 ? 50.499 -10.599 -66.380 1.00 86.50 81 THR A O 1
ATOM 662 N N . ILE A 1 82 ? 49.537 -11.169 -68.336 1.00 85.06 82 ILE A N 1
ATOM 663 C CA . ILE A 1 82 ? 48.210 -11.510 -67.787 1.00 85.06 82 ILE A CA 1
ATOM 664 C C . ILE A 1 82 ? 48.336 -12.517 -66.649 1.00 85.06 82 ILE A C 1
ATOM 666 O O . ILE A 1 82 ? 47.769 -12.342 -65.572 1.00 85.06 82 ILE A O 1
ATOM 670 N N . ARG A 1 83 ? 49.109 -13.588 -66.866 1.00 85.62 83 ARG A N 1
ATOM 671 C CA . ARG A 1 83 ? 49.307 -14.637 -65.860 1.00 85.62 83 ARG A CA 1
ATOM 672 C C . ARG A 1 83 ? 49.968 -14.093 -64.594 1.00 85.62 83 ARG A C 1
ATOM 674 O O . ARG A 1 83 ? 49.619 -14.533 -63.498 1.00 85.62 83 ARG A O 1
ATOM 681 N N . LYS A 1 84 ? 50.926 -13.174 -64.740 1.00 90.31 84 LYS A N 1
ATOM 682 C CA . LYS A 1 84 ? 51.624 -12.547 -63.614 1.00 90.31 84 LYS A CA 1
ATOM 683 C C . LYS A 1 84 ? 50.679 -11.643 -62.820 1.00 90.31 84 LYS A C 1
ATOM 685 O O . LYS A 1 84 ? 50.538 -11.840 -61.616 1.00 90.31 84 LYS A O 1
ATOM 690 N N . GLU A 1 85 ? 49.991 -10.723 -63.487 1.00 88.19 85 GLU A N 1
ATOM 691 C CA . GLU A 1 85 ? 49.054 -9.792 -62.848 1.00 88.19 85 GLU A CA 1
ATOM 692 C C . GLU A 1 85 ? 47.870 -10.527 -62.205 1.00 88.19 85 GLU A C 1
ATOM 694 O O . GLU A 1 85 ? 47.532 -10.268 -61.052 1.00 88.19 85 GLU A O 1
ATOM 699 N N . ALA A 1 86 ? 47.311 -11.551 -62.861 1.00 87.81 86 ALA A N 1
ATOM 700 C CA . ALA A 1 86 ? 46.263 -12.390 -62.276 1.00 87.81 86 ALA A CA 1
ATOM 701 C C . ALA A 1 86 ? 46.723 -13.108 -60.989 1.00 87.81 86 ALA A C 1
ATOM 703 O O . ALA A 1 86 ? 45.944 -13.267 -60.043 1.00 87.81 86 ALA A O 1
ATOM 704 N N . ALA A 1 87 ? 47.990 -13.534 -60.914 1.00 91.06 87 ALA A N 1
ATOM 705 C CA . ALA A 1 87 ? 48.554 -14.117 -59.696 1.00 91.06 87 ALA A CA 1
ATOM 706 C C . ALA A 1 87 ? 48.705 -13.075 -58.570 1.00 91.06 87 ALA A C 1
ATOM 708 O O . ALA A 1 87 ? 48.466 -13.397 -57.400 1.00 91.06 87 ALA A O 1
ATOM 709 N N . GLU A 1 88 ? 49.049 -11.830 -58.908 1.00 90.31 88 GLU A N 1
ATOM 710 C CA . GLU A 1 88 ? 49.119 -10.708 -57.967 1.00 90.31 88 GLU A CA 1
ATOM 711 C C . GLU A 1 88 ? 47.723 -10.316 -57.452 1.00 90.31 88 GLU A C 1
ATOM 713 O O . GLU A 1 88 ? 47.520 -10.283 -56.234 1.00 90.31 88 GLU A O 1
ATOM 718 N N . TYR A 1 89 ? 46.722 -10.167 -58.329 1.00 90.31 89 TYR A N 1
ATOM 719 C CA . TYR A 1 89 ? 45.324 -9.939 -57.933 1.00 90.31 89 TYR A CA 1
ATOM 720 C C . TYR A 1 89 ? 44.773 -11.069 -57.063 1.00 90.31 89 TYR A C 1
ATOM 722 O O . TYR A 1 89 ? 44.088 -10.809 -56.073 1.00 90.31 89 TYR A O 1
ATOM 730 N N . LYS A 1 90 ? 45.118 -12.332 -57.351 1.00 91.31 90 LYS A N 1
ATOM 731 C CA . LYS A 1 90 ? 44.760 -13.465 -56.484 1.00 91.31 90 LYS A CA 1
ATOM 732 C C . LYS A 1 90 ? 45.348 -13.305 -55.078 1.00 91.31 90 LYS A C 1
ATOM 734 O O . LYS A 1 90 ? 44.651 -13.549 -54.092 1.00 91.31 90 LYS A O 1
ATOM 739 N N . LYS A 1 91 ? 46.612 -12.887 -54.959 1.00 91.88 91 LYS A N 1
ATOM 740 C CA . LYS A 1 91 ? 47.267 -12.645 -53.662 1.00 91.88 91 LYS A CA 1
ATOM 741 C C . LYS A 1 91 ? 46.625 -11.473 -52.911 1.00 91.88 91 LYS A C 1
ATOM 743 O O . LYS A 1 91 ? 46.393 -11.584 -51.703 1.00 91.88 91 LYS A O 1
ATOM 748 N N . LEU A 1 92 ? 46.304 -10.384 -53.610 1.00 89.88 92 LEU A N 1
ATOM 749 C CA . LEU A 1 92 ? 45.590 -9.234 -53.046 1.00 89.88 92 LEU A CA 1
ATOM 750 C C . LEU A 1 92 ? 44.188 -9.628 -52.565 1.00 89.88 92 LEU A C 1
ATOM 752 O O . LEU A 1 92 ? 43.830 -9.322 -51.430 1.00 89.88 92 LEU A O 1
ATOM 756 N N . CYS A 1 93 ? 43.448 -10.409 -53.353 1.00 90.62 93 CYS A N 1
ATOM 757 C CA . CYS A 1 93 ? 42.130 -10.930 -52.989 1.00 90.62 93 CYS A CA 1
ATOM 758 C C . CYS A 1 93 ? 42.180 -11.789 -51.713 1.00 90.62 93 CYS A C 1
ATOM 760 O O . CYS A 1 93 ? 41.398 -11.579 -50.787 1.00 90.62 93 CYS A O 1
ATOM 762 N N . MET A 1 94 ? 43.154 -12.701 -51.600 1.00 92.69 94 MET A N 1
ATOM 763 C CA . MET A 1 94 ? 43.345 -13.509 -50.385 1.00 92.69 94 MET A CA 1
ATOM 764 C C . MET A 1 94 ? 43.711 -12.658 -49.162 1.00 92.69 94 MET A C 1
ATOM 766 O O . MET A 1 94 ? 43.277 -12.949 -48.047 1.00 92.69 94 MET A O 1
ATOM 770 N N . THR A 1 95 ? 44.489 -11.592 -49.362 1.00 92.38 95 THR A N 1
ATOM 771 C CA . THR A 1 95 ? 44.842 -10.648 -48.294 1.00 92.38 95 THR A CA 1
ATOM 772 C C . THR A 1 95 ? 43.612 -9.865 -47.835 1.00 92.38 95 THR A C 1
ATOM 774 O O . THR A 1 95 ? 43.353 -9.782 -46.636 1.00 92.38 95 THR A O 1
ATOM 777 N N . LEU A 1 96 ? 42.801 -9.369 -48.773 1.00 91.50 96 LEU A N 1
ATOM 778 C CA . LEU A 1 96 ? 41.555 -8.663 -48.484 1.00 91.50 96 LEU A CA 1
ATOM 779 C C . LEU A 1 96 ? 40.543 -9.568 -47.764 1.00 91.50 96 LEU A C 1
ATOM 781 O O . LEU A 1 96 ? 39.907 -9.142 -46.801 1.00 91.50 96 LEU A O 1
ATOM 785 N N . LEU A 1 97 ? 40.440 -10.838 -48.169 1.00 90.94 97 LEU A N 1
ATOM 786 C CA . LEU A 1 97 ? 39.613 -11.836 -47.488 1.00 90.94 97 LEU A CA 1
ATOM 787 C C . LEU A 1 97 ? 40.050 -12.039 -46.031 1.00 90.94 97 LEU A C 1
ATOM 789 O O . LEU A 1 97 ? 39.201 -12.117 -45.143 1.00 90.94 97 LEU A O 1
ATOM 793 N N . LYS A 1 98 ? 41.363 -12.087 -45.773 1.00 92.75 98 LYS A N 1
ATOM 794 C CA . LYS A 1 98 ? 41.903 -12.187 -44.414 1.00 92.75 98 LYS A CA 1
ATOM 795 C C . LYS A 1 98 ? 41.561 -10.950 -43.581 1.00 92.75 98 LYS A C 1
ATOM 797 O O . LYS A 1 98 ? 41.043 -11.109 -42.483 1.00 92.75 98 LYS A O 1
ATOM 802 N N . LEU A 1 99 ? 41.755 -9.743 -44.119 1.00 90.50 99 LEU A N 1
ATOM 803 C CA . LEU A 1 99 ? 41.381 -8.497 -43.435 1.00 90.50 99 LEU A CA 1
ATOM 804 C C . LEU A 1 99 ? 39.884 -8.472 -43.075 1.00 90.50 99 LEU A C 1
ATOM 806 O O . LEU A 1 99 ? 39.516 -8.104 -41.960 1.00 90.50 99 LEU A O 1
ATOM 810 N N . HIS A 1 100 ? 39.018 -8.932 -43.986 1.00 88.12 100 HIS A N 1
ATOM 811 C CA . HIS A 1 100 ? 37.588 -9.101 -43.716 1.00 88.12 100 HIS A CA 1
ATOM 812 C C . HIS A 1 100 ? 37.304 -10.133 -42.620 1.00 88.12 100 HIS A C 1
ATOM 814 O O . HIS A 1 100 ? 36.419 -9.922 -41.793 1.00 88.12 100 HIS A O 1
ATOM 820 N N . HIS A 1 101 ? 38.017 -11.256 -42.601 1.00 89.88 101 HIS A N 1
ATOM 821 C CA . HIS A 1 101 ? 37.842 -12.258 -41.556 1.00 89.88 101 HIS A CA 1
ATOM 822 C C . HIS A 1 101 ? 38.270 -11.720 -40.185 1.00 89.88 101 HIS A C 1
ATOM 824 O O . HIS A 1 101 ? 37.521 -11.847 -39.215 1.00 89.88 101 HIS A O 1
ATOM 830 N N . ASP A 1 102 ? 39.427 -11.061 -40.128 1.00 91.06 102 ASP A N 1
ATOM 831 C CA . ASP A 1 102 ? 40.029 -10.549 -38.899 1.00 91.06 102 ASP A CA 1
ATOM 832 C C . ASP A 1 102 ? 39.140 -9.491 -38.223 1.00 91.06 102 ASP A C 1
ATOM 834 O O . ASP A 1 102 ? 39.032 -9.495 -36.999 1.00 91.06 102 ASP A O 1
ATOM 838 N N . ILE A 1 103 ? 38.428 -8.648 -38.988 1.00 88.38 103 ILE A N 1
ATOM 839 C CA . ILE A 1 103 ? 37.472 -7.667 -38.433 1.00 88.38 103 ILE A CA 1
ATOM 840 C C . ILE A 1 103 ? 36.101 -8.271 -38.089 1.00 88.38 103 ILE A C 1
ATOM 842 O O . ILE A 1 103 ? 35.401 -7.785 -37.200 1.00 88.38 103 ILE A O 1
ATOM 846 N N . LEU A 1 104 ? 35.700 -9.368 -38.739 1.00 86.31 104 LEU A N 1
ATOM 847 C CA . LEU A 1 104 ? 34.446 -10.054 -38.413 1.00 86.31 104 LEU A CA 1
ATOM 848 C C . LEU A 1 104 ? 34.492 -10.732 -37.039 1.00 86.31 104 LEU A C 1
ATOM 850 O O . LEU A 1 104 ? 33.458 -10.826 -36.377 1.00 86.31 104 LEU A O 1
ATOM 854 N N . VAL A 1 105 ? 35.661 -11.211 -36.606 1.00 89.38 105 VAL A N 1
ATOM 855 C CA . VAL A 1 105 ? 35.844 -11.855 -35.294 1.00 89.38 105 VAL A CA 1
ATOM 856 C C . VAL A 1 105 ? 35.450 -10.931 -34.127 1.00 89.38 105 VAL A C 1
ATOM 858 O O . VAL A 1 105 ? 34.562 -11.319 -33.357 1.00 89.38 105 VAL A O 1
ATOM 861 N N . PRO A 1 106 ? 36.029 -9.722 -33.964 1.00 87.44 106 PRO A N 1
ATOM 862 C CA . PRO A 1 106 ? 35.639 -8.814 -32.891 1.00 87.44 106 PRO A CA 1
ATOM 863 C C . PRO A 1 106 ? 34.182 -8.358 -33.028 1.00 87.44 106 PRO A C 1
ATOM 865 O O . PRO A 1 106 ? 33.463 -8.399 -32.033 1.00 87.44 106 PRO A O 1
ATOM 868 N N . LEU A 1 107 ? 33.690 -8.051 -34.237 1.00 82.56 107 LEU A N 1
ATOM 869 C CA . LEU A 1 107 ? 32.293 -7.638 -34.450 1.00 82.56 107 LEU A CA 1
ATOM 870 C C . LEU A 1 107 ? 31.277 -8.710 -34.018 1.00 82.56 107 LEU A C 1
ATOM 872 O O . LEU A 1 107 ? 30.278 -8.392 -33.369 1.00 82.56 107 LEU A O 1
ATOM 876 N N . LYS A 1 108 ? 31.540 -9.994 -34.305 1.00 85.19 108 LYS A N 1
ATOM 877 C CA . LYS A 1 108 ? 30.711 -11.108 -33.807 1.00 85.19 108 LYS A CA 1
ATOM 878 C C . LYS A 1 108 ? 30.727 -11.180 -32.283 1.00 85.19 108 LYS A C 1
ATOM 880 O O . LYS A 1 108 ? 29.670 -11.300 -31.670 1.00 85.19 108 LYS A O 1
ATOM 885 N N . LYS A 1 109 ? 31.903 -11.029 -31.667 1.00 88.19 109 LYS A N 1
ATOM 886 C CA . LYS A 1 109 ? 32.032 -10.978 -30.206 1.00 88.19 109 LYS A CA 1
ATOM 887 C C . LYS A 1 109 ? 31.234 -9.814 -29.607 1.00 88.19 109 LYS A C 1
ATOM 889 O O . LYS A 1 109 ? 30.580 -10.006 -28.586 1.00 88.19 109 LYS A O 1
ATOM 894 N N . ARG A 1 110 ? 31.244 -8.629 -30.234 1.00 83.06 110 ARG A N 1
ATOM 895 C CA . ARG A 1 110 ? 30.447 -7.468 -29.787 1.00 83.06 110 ARG A CA 1
ATOM 896 C C . ARG A 1 110 ? 28.953 -7.737 -29.870 1.00 83.06 110 ARG A C 1
ATOM 898 O O . ARG A 1 110 ? 28.232 -7.443 -28.923 1.00 83.06 110 ARG A O 1
ATOM 905 N N . ARG A 1 111 ? 28.492 -8.351 -30.960 1.00 81.69 111 ARG A N 1
ATOM 906 C CA . ARG A 1 111 ? 27.090 -8.761 -31.113 1.00 81.69 111 ARG A CA 1
ATOM 907 C C . ARG A 1 111 ? 26.649 -9.696 -29.983 1.00 81.69 111 ARG A C 1
ATOM 909 O O . ARG A 1 111 ? 25.588 -9.490 -29.403 1.00 81.69 111 ARG A O 1
ATOM 916 N N . ASP A 1 112 ? 27.466 -10.688 -29.642 1.00 83.94 112 ASP A N 1
ATOM 917 C CA . ASP A 1 112 ? 27.124 -11.645 -28.585 1.00 83.94 112 ASP A CA 1
ATOM 918 C C . ASP A 1 112 ? 27.122 -10.968 -27.196 1.00 83.94 112 ASP A C 1
ATOM 920 O O . ASP A 1 112 ? 26.220 -11.200 -26.390 1.00 83.94 112 ASP A O 1
ATOM 924 N N . GLN A 1 113 ? 28.069 -10.054 -26.941 1.00 82.50 113 GLN A N 1
ATOM 925 C CA . GLN A 1 113 ? 28.078 -9.203 -25.740 1.00 82.50 113 GLN A CA 1
ATOM 926 C C . GLN A 1 113 ? 26.814 -8.336 -25.637 1.00 82.50 113 GLN A C 1
ATOM 928 O O . GLN A 1 113 ? 26.226 -8.244 -24.559 1.00 82.50 113 GLN A O 1
ATOM 933 N N . ALA A 1 114 ? 26.369 -7.744 -26.749 1.00 79.31 114 ALA A N 1
ATOM 934 C CA . ALA A 1 114 ? 25.129 -6.975 -26.808 1.00 79.31 114 ALA A CA 1
ATOM 935 C C . ALA A 1 114 ? 23.925 -7.841 -26.412 1.00 79.31 114 ALA A C 1
ATOM 937 O O . ALA A 1 114 ? 23.119 -7.431 -25.580 1.00 79.31 114 ALA A O 1
ATOM 938 N N . GLY A 1 115 ? 23.849 -9.068 -26.941 1.00 77.12 115 GLY A N 1
ATOM 939 C CA . GLY A 1 115 ? 22.790 -10.019 -26.603 1.00 77.12 115 GLY A CA 1
ATOM 940 C C . GLY A 1 115 ? 22.754 -10.384 -25.115 1.00 77.12 115 GLY A C 1
ATOM 941 O O . GLY A 1 115 ? 21.677 -10.474 -24.529 1.00 77.12 115 GLY A O 1
ATOM 942 N N . ILE A 1 116 ? 23.912 -10.557 -24.471 1.00 83.62 116 ILE A N 1
ATOM 943 C CA . ILE A 1 116 ? 23.985 -10.834 -23.025 1.00 83.62 116 ILE A CA 1
ATOM 944 C C . ILE A 1 116 ? 23.475 -9.637 -22.211 1.00 83.62 116 ILE A C 1
ATOM 946 O O . ILE A 1 116 ? 22.655 -9.818 -21.309 1.00 83.62 116 ILE A O 1
ATOM 950 N N . LEU A 1 117 ? 23.923 -8.423 -22.545 1.00 79.81 117 LEU A N 1
ATOM 951 C CA . LEU A 1 117 ? 23.533 -7.200 -21.836 1.00 79.81 117 LEU A CA 1
ATOM 952 C C . LEU A 1 117 ? 22.036 -6.903 -21.967 1.00 79.81 117 LEU A C 1
ATOM 954 O O . LEU A 1 117 ? 21.387 -6.613 -20.962 1.00 79.81 117 LEU A O 1
ATOM 958 N N . MET A 1 118 ? 21.470 -7.034 -23.173 1.00 78.12 118 MET A N 1
ATOM 959 C CA . MET A 1 118 ? 20.031 -6.841 -23.399 1.00 78.12 118 MET A CA 1
ATOM 960 C C . MET A 1 118 ? 19.200 -7.818 -22.559 1.00 78.12 118 MET A C 1
ATOM 962 O O . MET A 1 118 ? 18.315 -7.394 -21.820 1.00 78.12 118 MET A O 1
ATOM 966 N N . ASN A 1 119 ? 19.554 -9.108 -22.567 1.00 81.56 119 ASN A N 1
ATOM 967 C CA . ASN A 1 119 ? 18.870 -10.120 -21.757 1.00 81.56 119 ASN A CA 1
ATOM 968 C C . ASN A 1 119 ? 18.947 -9.831 -20.247 1.00 81.56 119 ASN A C 1
ATOM 970 O O . ASN A 1 119 ? 17.999 -10.103 -19.507 1.00 81.56 119 ASN A O 1
ATOM 974 N N . ALA A 1 120 ? 20.083 -9.324 -19.761 1.00 81.06 120 ALA A N 1
ATOM 975 C CA . ALA A 1 120 ? 20.243 -8.965 -18.355 1.00 81.06 120 ALA A CA 1
ATOM 976 C C . ALA A 1 120 ? 19.343 -7.779 -17.969 1.00 81.06 120 ALA A C 1
ATOM 978 O O . ALA A 1 120 ? 18.664 -7.834 -16.939 1.00 81.06 120 ALA A O 1
ATOM 979 N N . MET A 1 121 ? 19.290 -6.746 -18.817 1.00 77.19 121 MET A N 1
ATOM 980 C CA . MET A 1 121 ? 18.408 -5.590 -18.635 1.00 77.19 121 MET A CA 1
ATOM 981 C C . MET A 1 121 ? 16.934 -5.996 -18.632 1.00 77.19 121 MET A C 1
ATOM 983 O O . MET A 1 121 ? 16.218 -5.662 -17.691 1.00 77.19 121 MET A O 1
ATOM 987 N N . GLU A 1 122 ? 16.494 -6.773 -19.624 1.00 78.31 122 GLU A N 1
ATOM 988 C CA . GLU A 1 122 ? 15.111 -7.253 -19.714 1.00 78.31 122 GLU A CA 1
ATOM 989 C C . GLU A 1 122 ? 14.696 -8.040 -18.469 1.00 78.31 122 GLU A C 1
ATOM 991 O O . GLU A 1 122 ? 13.630 -7.799 -17.900 1.00 78.31 122 GLU A O 1
ATOM 996 N N . LYS A 1 123 ? 15.555 -8.950 -17.988 1.00 84.06 123 LYS A N 1
ATOM 997 C CA . LYS A 1 123 ? 15.294 -9.712 -16.758 1.00 84.06 123 LYS A CA 1
ATOM 998 C C . LYS A 1 123 ? 15.162 -8.808 -15.536 1.00 84.06 123 LYS A C 1
ATOM 1000 O O . LYS A 1 123 ? 14.280 -9.046 -14.709 1.00 84.06 123 LYS A O 1
ATOM 1005 N N . LYS A 1 124 ? 16.021 -7.792 -15.410 1.00 84.44 124 LYS A N 1
ATOM 1006 C CA . LYS A 1 124 ? 15.976 -6.835 -14.299 1.00 84.44 124 LYS A CA 1
ATOM 1007 C C . LYS A 1 124 ? 14.679 -6.025 -14.331 1.00 84.44 124 LYS A C 1
ATOM 1009 O O . LYS A 1 124 ? 13.947 -6.029 -13.344 1.00 84.44 124 LYS A O 1
ATOM 1014 N N . THR A 1 125 ? 14.358 -5.419 -15.473 1.00 81.19 125 THR A N 1
ATOM 1015 C CA . THR A 1 125 ? 13.128 -4.637 -15.658 1.00 81.19 125 THR A CA 1
ATOM 1016 C C . THR A 1 125 ? 11.887 -5.485 -15.400 1.00 81.19 125 THR A C 1
ATOM 1018 O O . THR A 1 125 ? 11.002 -5.070 -14.655 1.00 81.19 125 THR A O 1
ATOM 1021 N N . LYS A 1 126 ? 11.838 -6.712 -15.931 1.00 87.38 126 LYS A N 1
ATOM 1022 C CA . LYS A 1 126 ? 10.720 -7.633 -15.701 1.00 87.38 126 LYS A CA 1
ATOM 1023 C C . LYS A 1 126 ? 10.529 -7.948 -14.219 1.00 87.38 126 LYS A C 1
ATOM 1025 O O . LYS A 1 126 ? 9.405 -7.895 -13.731 1.00 87.38 126 LYS A O 1
ATOM 1030 N N . LYS A 1 127 ? 11.617 -8.219 -13.492 1.00 89.88 127 LYS A N 1
ATOM 1031 C CA . LYS A 1 127 ? 11.568 -8.475 -12.047 1.00 89.88 127 LYS A CA 1
ATOM 1032 C C . LYS A 1 127 ? 10.989 -7.281 -11.279 1.00 89.88 127 LYS A C 1
ATOM 1034 O O . LYS A 1 127 ? 10.099 -7.471 -10.456 1.00 89.88 127 LYS A O 1
ATOM 1039 N N . GLU A 1 128 ? 11.467 -6.069 -11.551 1.00 84.50 128 GLU A N 1
ATOM 1040 C CA . GLU A 1 128 ? 10.990 -4.847 -10.885 1.00 84.50 128 GLU A CA 1
ATOM 1041 C C . GLU A 1 128 ? 9.495 -4.591 -11.157 1.00 84.50 128 GLU A C 1
ATOM 1043 O O . GLU A 1 128 ? 8.735 -4.273 -10.238 1.00 84.50 128 GLU A O 1
ATOM 1048 N N . VAL A 1 129 ? 9.052 -4.798 -12.402 1.00 86.31 129 VAL A N 1
ATOM 1049 C CA . VAL A 1 129 ? 7.640 -4.673 -12.799 1.00 86.31 129 VAL A CA 1
ATOM 1050 C C . VAL A 1 129 ? 6.772 -5.747 -12.136 1.00 86.31 129 VAL A C 1
ATOM 1052 O O . VAL A 1 129 ? 5.690 -5.436 -11.634 1.00 86.31 129 VAL A O 1
ATOM 1055 N N . ASP A 1 130 ? 7.240 -6.995 -12.073 1.00 90.44 130 ASP A N 1
ATOM 1056 C CA . ASP A 1 130 ? 6.519 -8.088 -11.415 1.00 90.44 130 ASP A CA 1
ATOM 1057 C C . ASP A 1 130 ? 6.367 -7.839 -9.905 1.00 90.44 130 ASP A C 1
ATOM 1059 O O . ASP A 1 130 ? 5.283 -8.039 -9.348 1.00 90.44 130 ASP A O 1
ATOM 1063 N N . GLU A 1 131 ? 7.410 -7.342 -9.235 1.00 91.25 131 GLU A N 1
ATOM 1064 C CA . GLU A 1 131 ? 7.344 -6.948 -7.824 1.00 91.25 131 GLU A CA 1
ATOM 1065 C C . GLU A 1 131 ? 6.337 -5.813 -7.591 1.00 91.25 131 GLU A C 1
ATOM 1067 O O . GLU A 1 131 ? 5.531 -5.876 -6.655 1.00 91.25 131 GLU A O 1
ATOM 1072 N N . LEU A 1 132 ? 6.341 -4.787 -8.450 1.00 88.12 132 LEU A N 1
ATOM 1073 C CA . LEU A 1 132 ? 5.364 -3.700 -8.392 1.00 88.12 132 LEU A CA 1
ATOM 1074 C C . LEU A 1 132 ? 3.938 -4.229 -8.592 1.00 88.12 132 LEU A C 1
ATOM 1076 O O . LEU A 1 132 ? 3.037 -3.885 -7.825 1.00 88.12 132 LEU A O 1
ATOM 1080 N N . ARG A 1 133 ? 3.735 -5.126 -9.562 1.00 87.94 133 ARG A N 1
ATOM 1081 C CA . ARG A 1 133 ? 2.436 -5.745 -9.841 1.00 87.94 133 ARG A CA 1
ATOM 1082 C C . ARG A 1 133 ? 1.875 -6.475 -8.623 1.00 87.94 133 ARG A C 1
ATOM 1084 O O . ARG A 1 133 ? 0.679 -6.372 -8.352 1.00 87.94 133 ARG A O 1
ATOM 1091 N N . GLN A 1 134 ? 2.711 -7.201 -7.878 1.00 88.19 134 GLN A N 1
ATOM 1092 C CA . GLN A 1 134 ? 2.265 -7.875 -6.653 1.00 88.19 134 GLN A CA 1
ATOM 1093 C C . GLN A 1 134 ? 1.878 -6.878 -5.556 1.00 88.19 134 GLN A C 1
ATOM 1095 O O . GLN A 1 134 ? 0.845 -7.060 -4.913 1.00 88.19 134 GLN A O 1
ATOM 1100 N N . LYS A 1 135 ? 2.642 -5.791 -5.382 1.00 86.31 135 LYS A N 1
ATOM 1101 C CA . LYS A 1 135 ? 2.315 -4.729 -4.412 1.00 86.31 135 LYS A CA 1
ATOM 1102 C C . LYS A 1 135 ? 0.979 -4.051 -4.737 1.00 86.31 135 LYS A C 1
ATOM 1104 O O . LYS A 1 135 ? 0.163 -3.850 -3.842 1.00 86.31 135 LYS A O 1
ATOM 1109 N N . VAL A 1 136 ? 0.720 -3.761 -6.014 1.00 86.12 136 VAL A N 1
ATOM 1110 C CA . VAL A 1 136 ? -0.526 -3.109 -6.458 1.00 86.12 136 VAL A CA 1
ATOM 1111 C C . VAL A 1 136 ? -1.754 -4.005 -6.256 1.00 86.12 136 VAL A C 1
ATOM 1113 O O . VAL A 1 136 ? -2.817 -3.502 -5.899 1.00 86.12 136 VAL A O 1
ATOM 1116 N N . LYS A 1 137 ? -1.631 -5.334 -6.397 1.00 85.38 137 LYS A N 1
ATOM 1117 C CA . LYS A 1 137 ? -2.755 -6.259 -6.143 1.00 85.38 137 LYS A CA 1
ATOM 1118 C C . LYS A 1 137 ? -3.307 -6.147 -4.718 1.00 85.38 137 LYS A C 1
ATOM 1120 O O . LYS A 1 137 ? -4.527 -6.176 -4.544 1.00 85.38 137 LYS A O 1
ATOM 1125 N N . GLY A 1 138 ? -2.432 -5.981 -3.722 1.00 83.19 138 GLY A N 1
ATOM 1126 C CA . GLY A 1 138 ? -2.825 -5.849 -2.312 1.00 83.19 138 GLY A CA 1
ATOM 1127 C C . GLY A 1 138 ? -3.649 -4.590 -2.016 1.00 83.19 138 GLY A C 1
ATOM 1128 O O . GLY A 1 138 ? -4.579 -4.639 -1.215 1.00 83.19 138 GLY A O 1
ATOM 1129 N N . MET A 1 139 ? -3.393 -3.497 -2.741 1.00 86.75 139 MET A N 1
ATOM 1130 C CA . MET A 1 139 ? -4.034 -2.194 -2.517 1.00 86.75 139 MET A CA 1
ATOM 1131 C C . MET A 1 139 ? -5.567 -2.255 -2.578 1.00 86.75 139 MET A C 1
ATOM 1133 O O . MET A 1 139 ? -6.253 -1.638 -1.765 1.00 86.75 139 MET A O 1
ATOM 1137 N N . SER A 1 140 ? -6.122 -3.011 -3.530 1.00 83.94 140 SER A N 1
ATOM 1138 C CA . SER A 1 140 ? -7.578 -3.127 -3.705 1.00 83.94 140 SER A CA 1
ATOM 1139 C C . SER A 1 140 ? -8.279 -3.759 -2.494 1.00 83.94 140 SER A C 1
ATOM 1141 O O . SER A 1 140 ? -9.383 -3.351 -2.126 1.00 83.94 140 SER A O 1
ATOM 1143 N N . VAL A 1 141 ? -7.622 -4.727 -1.847 1.00 88.56 141 VAL A N 1
ATOM 1144 C CA . VAL A 1 141 ? -8.133 -5.419 -0.659 1.00 88.56 141 VAL A CA 1
ATOM 1145 C C . VAL A 1 141 ? -8.143 -4.466 0.533 1.00 88.56 141 VAL A C 1
ATOM 1147 O O . VAL A 1 141 ? -9.173 -4.339 1.199 1.00 88.56 141 VAL A O 1
ATOM 1150 N N . ASP A 1 142 ? -7.044 -3.740 0.746 1.00 88.50 142 ASP A N 1
ATOM 1151 C CA . ASP A 1 142 ? -6.907 -2.777 1.843 1.00 88.50 142 ASP A CA 1
ATOM 1152 C C . ASP A 1 142 ? -7.938 -1.644 1.735 1.00 88.50 142 ASP A C 1
ATOM 1154 O O . ASP A 1 142 ? -8.633 -1.326 2.704 1.00 88.50 142 ASP A O 1
ATOM 1158 N N . MET A 1 143 ? -8.119 -1.086 0.532 1.00 87.19 143 MET A N 1
ATOM 1159 C CA . MET A 1 143 ? -9.110 -0.032 0.277 1.00 87.19 143 MET A CA 1
ATOM 1160 C C . MET A 1 143 ? -10.545 -0.522 0.506 1.00 87.19 143 MET A C 1
ATOM 1162 O O . MET A 1 143 ? -11.376 0.196 1.073 1.00 87.19 143 MET A O 1
ATOM 1166 N N . ARG A 1 144 ? -10.848 -1.769 0.123 1.00 87.88 144 ARG A N 1
ATOM 1167 C CA . ARG A 1 144 ? -12.158 -2.381 0.378 1.00 87.88 144 ARG A CA 1
ATOM 1168 C C . ARG A 1 144 ? -12.410 -2.565 1.872 1.00 87.88 144 ARG A C 1
ATOM 1170 O O . ARG A 1 144 ? -13.508 -2.252 2.337 1.00 87.88 144 ARG A O 1
ATOM 1177 N N . LEU A 1 145 ? -11.418 -3.059 2.613 1.00 90.44 145 LEU A N 1
ATOM 1178 C CA . LEU A 1 145 ? -11.514 -3.250 4.060 1.00 90.44 145 LEU A CA 1
ATOM 1179 C C . LEU A 1 145 ? -11.748 -1.916 4.777 1.00 90.44 145 LEU A C 1
ATOM 1181 O O . LEU A 1 145 ? -12.650 -1.817 5.613 1.00 90.44 145 LEU A O 1
ATOM 1185 N N . PHE A 1 146 ? -10.997 -0.880 4.400 1.00 89.62 146 PHE A N 1
ATOM 1186 C CA . PHE A 1 146 ? -11.187 0.472 4.916 1.00 89.62 146 PHE A CA 1
ATOM 1187 C C . PHE A 1 146 ? -12.608 0.986 4.640 1.00 89.62 146 PHE A C 1
ATOM 1189 O O . PHE A 1 146 ? -13.306 1.394 5.568 1.00 89.62 146 PHE A O 1
ATOM 1196 N N . SER A 1 147 ? -13.080 0.899 3.391 1.00 88.56 147 SER A N 1
ATOM 1197 C CA . SER A 1 147 ? -14.423 1.354 3.001 1.00 88.56 147 SER A CA 1
ATOM 1198 C C . SER A 1 147 ? -15.538 0.641 3.774 1.00 88.56 147 SER A C 1
ATOM 1200 O O . SER A 1 147 ? -16.483 1.278 4.243 1.00 88.56 147 SER A O 1
ATOM 1202 N N . LEU A 1 148 ? -15.449 -0.685 3.918 1.00 88.88 148 LEU A N 1
ATOM 1203 C CA . LEU A 1 148 ? -16.414 -1.471 4.694 1.00 88.88 148 LEU A CA 1
ATOM 1204 C C . LEU A 1 148 ? -16.422 -1.055 6.166 1.00 88.88 148 LEU A C 1
ATOM 1206 O O . LEU A 1 148 ? -17.493 -0.824 6.729 1.00 88.88 148 LEU A O 1
ATOM 1210 N N . SER A 1 149 ? -15.236 -0.901 6.757 1.00 88.38 149 SER A N 1
ATOM 1211 C CA . SER A 1 149 ? -15.088 -0.474 8.148 1.00 88.38 149 SER A CA 1
ATOM 1212 C C . SER A 1 149 ? -15.711 0.903 8.351 1.00 88.38 149 SER A C 1
ATOM 1214 O O . SER A 1 149 ? -16.572 1.063 9.210 1.00 88.38 149 SER A O 1
ATOM 1216 N N . MET A 1 150 ? -15.393 1.875 7.494 1.00 87.12 150 MET A N 1
ATOM 1217 C CA . MET A 1 150 ? -15.973 3.215 7.580 1.00 87.12 150 MET A CA 1
ATOM 1218 C C . MET A 1 150 ? -17.496 3.195 7.448 1.00 87.12 150 MET A C 1
ATOM 1220 O O . MET A 1 150 ? -18.172 3.838 8.244 1.00 87.12 150 MET A O 1
ATOM 1224 N N . ARG A 1 151 ? -18.058 2.415 6.515 1.00 86.00 151 ARG A N 1
ATOM 1225 C CA . ARG A 1 151 ? -19.518 2.284 6.371 1.00 86.00 151 ARG A CA 1
ATOM 1226 C C . ARG A 1 151 ? -20.187 1.723 7.621 1.00 86.00 151 ARG A C 1
ATOM 1228 O O . ARG A 1 151 ? -21.227 2.241 8.017 1.00 86.00 151 ARG A O 1
ATOM 1235 N N . SER A 1 152 ? -19.588 0.725 8.276 1.00 85.69 152 SER A N 1
ATOM 1236 C CA . SER A 1 152 ? -20.146 0.192 9.528 1.00 85.69 152 SER A CA 1
ATOM 1237 C C . SER A 1 152 ? -20.216 1.234 10.650 1.00 85.69 152 SER A C 1
ATOM 1239 O O . SER A 1 152 ? -21.136 1.185 11.460 1.00 85.69 152 SER A O 1
ATOM 1241 N N . LEU A 1 153 ? -19.326 2.235 10.653 1.00 83.81 153 LEU A N 1
ATOM 1242 C CA . LEU A 1 153 ? -19.326 3.313 11.652 1.00 83.81 153 LEU A CA 1
ATOM 1243 C C . LEU A 1 153 ? -20.438 4.359 11.448 1.00 83.81 153 LEU A C 1
ATOM 1245 O O . LEU A 1 153 ? -20.605 5.254 12.285 1.00 83.81 153 LEU A O 1
ATOM 1249 N N . TYR A 1 154 ? -21.175 4.272 10.339 1.00 79.25 154 TYR A N 1
ATOM 1250 C CA . TYR A 1 154 ? -22.340 5.109 10.039 1.00 79.25 154 TYR A CA 1
ATOM 1251 C C . TYR A 1 154 ? -23.666 4.336 10.085 1.00 79.25 154 TYR A C 1
ATOM 1253 O O . TYR A 1 154 ? -24.714 4.945 9.882 1.00 79.25 154 TYR A O 1
ATOM 1261 N N . ALA A 1 155 ? -23.652 3.030 10.374 1.00 75.56 155 ALA A N 1
ATOM 1262 C CA . ALA A 1 155 ? -24.883 2.290 10.638 1.00 75.56 155 ALA A CA 1
ATOM 1263 C C . ALA A 1 155 ? -25.572 2.832 11.911 1.00 75.56 155 ALA A C 1
ATOM 1265 O O . ALA A 1 155 ? -24.903 3.212 12.878 1.00 75.56 155 ALA A O 1
ATOM 1266 N N . GLU A 1 156 ? -26.907 2.922 11.889 1.00 51.66 156 GLU A N 1
ATOM 1267 C CA . GLU A 1 156 ? -27.716 3.603 12.910 1.00 51.66 156 GLU A CA 1
ATOM 1268 C C . GLU A 1 156 ? -27.375 3.177 14.348 1.00 51.66 156 GLU A C 1
ATOM 1270 O O . GLU A 1 156 ? -27.269 1.994 14.662 1.00 51.66 156 GLU A O 1
ATOM 1275 N N . LYS A 1 157 ? -27.249 4.172 15.240 1.00 57.81 157 LYS A N 1
ATOM 1276 C CA . LYS A 1 157 ? -27.021 4.024 16.693 1.00 57.81 157 LYS A CA 1
ATOM 1277 C C . LYS A 1 157 ? -25.709 3.338 17.116 1.00 57.81 157 LYS A C 1
ATOM 1279 O O . LYS A 1 157 ? -25.552 3.047 18.296 1.00 57.81 157 LYS A O 1
ATOM 1284 N N . ALA A 1 158 ? -24.737 3.150 16.219 1.00 54.72 158 ALA A N 1
ATOM 1285 C CA . ALA A 1 158 ? -23.456 2.514 16.563 1.00 54.72 158 ALA A CA 1
ATOM 1286 C C . ALA A 1 158 ? -22.591 3.308 17.569 1.00 54.72 158 ALA A C 1
ATOM 1288 O O . ALA A 1 158 ? -21.670 2.753 18.165 1.00 54.72 158 ALA A O 1
ATOM 1289 N N . VAL A 1 159 ? -22.859 4.605 17.758 1.00 57.44 159 VAL A N 1
ATOM 1290 C CA . VAL A 1 159 ? -22.061 5.491 18.616 1.00 57.44 159 VAL A CA 1
ATOM 1291 C C . VAL A 1 159 ? -23.001 6.259 19.547 1.00 57.44 159 VAL A C 1
ATOM 1293 O O . VAL A 1 159 ? -23.890 6.960 19.064 1.00 57.44 159 VAL A O 1
ATOM 1296 N N . GLY A 1 160 ? -22.816 6.127 20.867 1.00 61.56 160 GLY A N 1
ATOM 1297 C CA . GLY A 1 160 ? -23.635 6.801 21.890 1.00 61.56 160 GLY A CA 1
ATOM 1298 C C . GLY A 1 160 ? -23.673 8.326 21.723 1.00 61.56 160 GLY A C 1
ATOM 1299 O O . GLY A 1 160 ? -22.783 8.908 21.109 1.00 61.56 160 GLY A O 1
ATOM 1300 N N . THR A 1 161 ? -24.706 9.006 22.222 1.00 62.09 161 THR A N 1
ATOM 1301 C CA . THR A 1 161 ? -24.968 10.413 21.862 1.00 62.09 161 THR A CA 1
ATOM 1302 C C . THR A 1 161 ? -24.143 11.424 22.656 1.00 62.09 161 THR A C 1
ATOM 1304 O O . THR A 1 161 ? -23.482 12.262 22.039 1.00 62.09 161 THR A O 1
ATOM 1307 N N . ASP A 1 162 ? -24.101 11.328 23.985 1.00 66.56 162 ASP A N 1
ATOM 1308 C CA . ASP A 1 162 ? -23.722 12.481 24.823 1.00 66.56 162 ASP A CA 1
ATOM 1309 C C . ASP A 1 162 ? -22.382 12.370 25.554 1.00 66.56 162 ASP A C 1
ATOM 1311 O O . ASP A 1 162 ? -21.851 13.377 26.023 1.00 66.56 162 ASP A O 1
ATOM 1315 N N . GLU A 1 163 ? -21.788 11.180 25.604 1.00 76.44 163 GLU A N 1
ATOM 1316 C CA . GLU A 1 163 ? -20.527 10.967 26.312 1.00 76.44 163 GLU A CA 1
ATOM 1317 C C . GLU A 1 163 ? -19.336 11.581 25.553 1.00 76.44 163 GLU A C 1
ATOM 1319 O O . GLU A 1 163 ? -19.243 11.486 24.326 1.00 76.44 163 GLU A O 1
ATOM 1324 N N . GLU A 1 164 ? -18.396 12.205 26.270 1.00 84.00 164 GLU A N 1
ATOM 1325 C CA . GLU A 1 164 ? -17.247 12.898 25.658 1.00 84.00 164 GLU A CA 1
ATOM 1326 C C . GLU A 1 164 ? -16.414 11.980 24.751 1.00 84.00 164 GLU A C 1
ATOM 1328 O O . GLU A 1 164 ? -16.035 12.362 23.644 1.00 84.00 164 GLU A O 1
ATOM 1333 N N . VAL A 1 165 ? -16.224 10.718 25.148 1.00 83.00 165 VAL A N 1
ATOM 1334 C CA . VAL A 1 165 ? -15.536 9.705 24.327 1.00 83.00 165 VAL A CA 1
ATOM 1335 C C . VAL A 1 165 ? -16.275 9.459 23.005 1.00 83.00 165 VAL A C 1
ATOM 1337 O O . VAL A 1 165 ? -15.646 9.264 21.964 1.00 83.00 165 VAL A O 1
ATOM 1340 N N . ALA A 1 166 ? -17.607 9.520 23.012 1.00 83.56 166 ALA A N 1
ATOM 1341 C CA . ALA A 1 166 ? -18.420 9.346 21.816 1.00 83.56 166 ALA A CA 1
ATOM 1342 C C . ALA A 1 166 ? -18.361 10.570 20.883 1.00 83.56 166 ALA A C 1
ATOM 1344 O O . ALA A 1 166 ? -18.348 10.411 19.658 1.00 83.56 166 ALA A O 1
ATOM 1345 N N . LYS A 1 167 ? -18.257 11.789 21.434 1.00 86.06 167 LYS A N 1
ATOM 1346 C CA . LYS A 1 167 ? -17.997 13.012 20.651 1.00 86.06 167 LYS A CA 1
ATOM 1347 C C . LYS A 1 167 ? -16.613 12.971 19.998 1.00 86.06 167 LYS A C 1
ATOM 1349 O O . LYS A 1 167 ? -16.507 13.226 18.796 1.00 86.06 167 LYS A O 1
ATOM 1354 N N . GLU A 1 168 ? -15.575 12.595 20.753 1.00 88.38 168 GLU A N 1
ATOM 1355 C CA . GLU A 1 168 ? -14.216 12.390 20.229 1.00 88.38 168 GLU A CA 1
ATOM 1356 C C . GLU A 1 168 ? -14.203 11.345 19.100 1.00 88.38 168 GLU A C 1
ATOM 1358 O O . GLU A 1 168 ? -13.588 11.571 18.055 1.00 88.38 168 GLU A O 1
ATOM 1363 N N . PHE A 1 169 ? -14.937 10.237 19.271 1.00 88.88 169 PHE A N 1
ATOM 1364 C CA . PHE A 1 169 ? -15.083 9.196 18.252 1.00 88.88 169 PHE A CA 1
ATOM 1365 C C . PHE A 1 169 ? -15.703 9.716 16.959 1.00 88.88 169 PHE A C 1
ATOM 1367 O O . PHE A 1 169 ? -15.143 9.505 15.883 1.00 88.88 169 PHE A O 1
ATOM 1374 N N . ARG A 1 170 ? -16.849 10.406 17.043 1.00 87.50 170 ARG A N 1
ATOM 1375 C CA . ARG A 1 170 ? -17.530 10.941 15.854 1.00 87.50 170 ARG A CA 1
ATOM 1376 C C . ARG A 1 170 ? -16.652 11.929 15.106 1.00 87.50 170 ARG A C 1
ATOM 1378 O O . ARG A 1 170 ? -16.543 11.823 13.891 1.00 87.50 170 ARG A O 1
ATOM 1385 N N . LYS A 1 171 ? -15.971 12.821 15.831 1.00 90.75 171 LYS A N 1
ATOM 1386 C CA . LYS A 1 171 ? -15.029 13.764 15.225 1.00 90.75 171 LYS A CA 1
ATOM 1387 C C . LYS A 1 171 ? -13.915 13.036 14.474 1.00 90.75 171 LYS A C 1
ATOM 1389 O O . LYS A 1 171 ? -13.660 13.356 13.322 1.00 90.75 171 LYS A O 1
ATOM 1394 N N . LEU A 1 172 ? -13.288 12.031 15.090 1.00 93.00 172 LEU A N 1
ATOM 1395 C CA . LEU A 1 172 ? -12.252 11.230 14.432 1.00 93.00 172 LEU A CA 1
ATOM 1396 C C . LEU A 1 172 ? -12.784 10.514 13.182 1.00 93.00 172 LEU A C 1
ATOM 1398 O O . LEU A 1 172 ? -12.122 10.517 12.144 1.00 93.00 172 LEU A O 1
ATOM 1402 N N . ARG A 1 173 ? -13.971 9.908 13.274 1.00 91.31 173 ARG A N 1
ATOM 1403 C CA . ARG A 1 173 ? -14.635 9.235 12.152 1.00 91.31 173 ARG A CA 1
ATOM 1404 C C . ARG A 1 173 ? -14.890 10.208 11.000 1.00 91.31 173 ARG A C 1
ATOM 1406 O O . ARG A 1 173 ? -14.534 9.899 9.867 1.00 91.31 173 ARG A O 1
ATOM 1413 N N . ASP A 1 174 ? -15.486 11.361 11.286 1.00 90.69 174 ASP A N 1
ATOM 1414 C CA . ASP A 1 174 ? -15.870 12.345 10.272 1.00 90.69 174 ASP A CA 1
ATOM 1415 C C . ASP A 1 174 ? -14.634 13.005 9.638 1.00 90.69 174 ASP A C 1
ATOM 1417 O O . ASP A 1 174 ? -14.564 13.113 8.415 1.00 90.69 174 ASP A O 1
ATOM 1421 N N . ASP A 1 175 ? -13.609 13.329 10.432 1.00 93.56 175 ASP A N 1
ATOM 1422 C CA . ASP A 1 175 ? -12.307 13.786 9.933 1.00 93.56 175 ASP A CA 1
ATOM 1423 C C . ASP A 1 175 ? -11.671 12.744 8.993 1.00 93.56 175 ASP A C 1
ATOM 1425 O O . ASP A 1 175 ? -11.235 13.079 7.894 1.00 93.56 175 ASP A O 1
ATOM 1429 N N . THR A 1 176 ? -11.657 11.467 9.398 1.00 93.88 176 THR A N 1
ATOM 1430 C CA . THR A 1 176 ? -11.091 10.369 8.592 1.00 93.88 176 THR A CA 1
ATOM 1431 C C . THR A 1 176 ? -11.872 10.166 7.295 1.00 93.88 176 THR A C 1
ATOM 1433 O O . THR A 1 176 ? -11.279 9.909 6.249 1.00 93.88 176 THR A O 1
ATOM 1436 N N . ARG A 1 177 ? -13.205 10.304 7.336 1.00 91.81 177 ARG A N 1
ATOM 1437 C CA . ARG A 1 177 ? -14.047 10.285 6.135 1.00 91.81 177 ARG A CA 1
ATOM 1438 C C . ARG A 1 177 ? -13.665 11.426 5.196 1.00 91.81 177 ARG A C 1
ATOM 1440 O O . ARG A 1 177 ? -13.510 11.174 4.009 1.00 91.81 177 ARG A O 1
ATOM 1447 N N . ASN A 1 178 ? -13.518 12.647 5.703 1.00 91.94 178 ASN A N 1
ATOM 1448 C CA . ASN A 1 178 ? -13.170 13.804 4.878 1.00 91.94 178 ASN A CA 1
ATOM 1449 C C . ASN A 1 178 ? -11.798 13.627 4.212 1.00 91.94 178 ASN A C 1
ATOM 1451 O O . ASN A 1 178 ? -11.688 13.817 3.003 1.00 91.94 178 ASN A O 1
ATOM 1455 N N . ASP A 1 179 ? -10.789 13.175 4.966 1.00 93.44 179 ASP A N 1
ATOM 1456 C CA . ASP A 1 179 ? -9.459 12.851 4.428 1.00 93.44 179 ASP A CA 1
ATOM 1457 C C . ASP A 1 179 ? -9.561 11.777 3.315 1.00 93.44 179 ASP A C 1
ATOM 1459 O O . ASP A 1 179 ? -8.933 11.889 2.260 1.00 93.44 179 ASP A O 1
ATOM 1463 N N . ALA A 1 180 ? -10.410 10.758 3.502 1.00 90.88 180 ALA A N 1
ATOM 1464 C CA . ALA A 1 180 ? -10.657 9.731 2.490 1.00 90.88 180 ALA A CA 1
ATOM 1465 C C . ALA A 1 180 ? -11.398 10.257 1.247 1.00 90.88 180 ALA A C 1
ATOM 1467 O O . ALA A 1 180 ? -11.082 9.831 0.138 1.00 90.88 180 ALA A O 1
ATOM 1468 N N . MET A 1 181 ? -12.347 11.186 1.397 1.00 88.62 181 MET A N 1
ATOM 1469 C CA . MET A 1 181 ? -13.030 11.811 0.258 1.00 88.62 181 MET A CA 1
ATOM 1470 C C . MET A 1 181 ? -12.061 12.649 -0.580 1.00 88.62 181 MET A C 1
ATOM 1472 O O . MET A 1 181 ? -12.072 12.531 -1.801 1.00 88.62 181 MET A O 1
ATOM 1476 N N . VAL A 1 182 ? -11.159 13.407 0.056 1.00 91.69 182 VAL A N 1
ATOM 1477 C CA . VAL A 1 182 ? -10.085 14.137 -0.645 1.00 91.69 182 VAL A CA 1
ATOM 1478 C C . VAL A 1 182 ? -9.210 13.178 -1.456 1.00 91.69 182 VAL A C 1
ATOM 1480 O O . VAL A 1 182 ? -8.854 13.473 -2.600 1.00 91.69 182 VAL A O 1
ATOM 1483 N N . TYR A 1 183 ? -8.883 12.011 -0.891 1.00 92.50 183 TYR A N 1
ATOM 1484 C CA . TYR A 1 183 ? -8.129 10.992 -1.615 1.00 92.50 183 TYR A CA 1
ATOM 1485 C C . TYR A 1 183 ? -8.907 10.437 -2.814 1.00 92.50 183 TYR A C 1
ATOM 1487 O O . TYR A 1 183 ? -8.359 10.387 -3.909 1.00 92.50 183 TYR A O 1
ATOM 1495 N N . ILE A 1 184 ? -10.165 10.035 -2.622 1.00 87.75 184 ILE A N 1
ATOM 1496 C CA . ILE A 1 184 ? -10.977 9.380 -3.659 1.00 87.75 184 ILE A CA 1
ATOM 1497 C C . ILE A 1 184 ? -11.336 10.350 -4.787 1.00 87.75 184 ILE A C 1
ATOM 1499 O O . ILE A 1 184 ? -11.132 10.028 -5.952 1.00 87.75 184 ILE A O 1
ATOM 1503 N N . GLU A 1 185 ? -11.869 11.525 -4.462 1.00 88.56 185 GLU A N 1
ATOM 1504 C CA . GLU A 1 185 ? -12.365 12.468 -5.470 1.00 88.56 185 GLU A CA 1
ATOM 1505 C C . GLU A 1 185 ? -11.230 13.261 -6.122 1.00 88.56 185 GLU A C 1
ATOM 1507 O O . GLU A 1 185 ? -11.296 13.560 -7.313 1.00 88.56 185 GLU A O 1
ATOM 1512 N N . GLY A 1 186 ? -10.175 13.575 -5.366 1.00 91.50 186 GLY A N 1
ATOM 1513 C CA . GLY A 1 186 ? -9.032 14.338 -5.856 1.00 91.50 186 GLY A CA 1
ATOM 1514 C C . GLY A 1 186 ? -7.910 13.445 -6.372 1.00 91.50 186 GLY A C 1
ATOM 1515 O O . GLY A 1 186 ? -7.685 13.323 -7.575 1.00 91.50 186 GLY A O 1
ATOM 1516 N N . ILE A 1 187 ? -7.162 12.839 -5.450 1.00 92.75 187 ILE A N 1
ATOM 1517 C CA . ILE A 1 187 ? -5.876 12.197 -5.764 1.00 92.75 187 ILE A CA 1
ATOM 1518 C C . ILE A 1 187 ? -6.063 10.967 -6.658 1.00 92.75 187 ILE A C 1
ATOM 1520 O O . ILE A 1 187 ? -5.332 10.808 -7.637 1.00 92.75 187 ILE A O 1
ATOM 1524 N N . LEU A 1 188 ? -7.036 10.110 -6.353 1.00 90.25 188 LEU A N 1
ATOM 1525 C CA . LEU A 1 188 ? -7.294 8.883 -7.101 1.00 90.25 188 LEU A CA 1
ATOM 1526 C C . LEU A 1 188 ? -7.796 9.186 -8.517 1.00 90.25 188 LEU A C 1
ATOM 1528 O O . LEU A 1 188 ? -7.321 8.552 -9.454 1.00 90.25 188 LEU A O 1
ATOM 1532 N N . SER A 1 189 ? -8.663 10.188 -8.687 1.00 91.06 189 SER A N 1
ATOM 1533 C CA . SER A 1 189 ? -9.120 10.646 -10.007 1.00 91.06 189 SER A CA 1
ATOM 1534 C C . SER A 1 189 ? -7.955 11.110 -10.886 1.00 91.06 189 SER A C 1
ATOM 1536 O O . SER A 1 189 ? -7.808 10.642 -12.012 1.00 91.06 189 SER A O 1
ATOM 1538 N N . ILE A 1 190 ? -7.066 11.960 -10.356 1.00 92.62 190 ILE A N 1
ATOM 1539 C CA . ILE A 1 190 ? -5.878 12.428 -11.096 1.00 92.62 190 ILE A CA 1
ATOM 1540 C C . ILE A 1 190 ? -4.930 11.256 -11.392 1.00 92.62 190 ILE A C 1
ATOM 1542 O O . ILE A 1 190 ? -4.310 11.198 -12.451 1.00 92.62 190 ILE A O 1
ATOM 1546 N N . THR A 1 191 ? -4.820 10.300 -10.467 1.00 93.50 191 THR A N 1
ATOM 1547 C CA . THR A 1 191 ? -3.993 9.101 -10.654 1.00 93.50 191 THR A CA 1
ATOM 1548 C C . THR A 1 191 ? -4.541 8.206 -11.761 1.00 93.50 191 THR A C 1
ATOM 1550 O O . THR A 1 191 ? -3.760 7.701 -12.560 1.00 93.50 191 THR A O 1
ATOM 1553 N N . ALA A 1 192 ? -5.861 8.017 -11.832 1.00 92.62 192 ALA A N 1
ATOM 1554 C CA . ALA A 1 192 ? -6.507 7.236 -12.882 1.00 92.62 192 ALA A CA 1
ATOM 1555 C C . ALA A 1 192 ? -6.297 7.869 -14.265 1.00 92.62 192 ALA A C 1
ATOM 1557 O O . ALA A 1 192 ? -5.939 7.161 -15.206 1.00 92.62 192 ALA A O 1
ATOM 1558 N N . GLU A 1 193 ? -6.434 9.194 -14.361 1.00 93.75 193 GLU A N 1
ATOM 1559 C CA . GLU A 1 193 ? -6.145 9.937 -15.590 1.00 93.75 193 GLU A CA 1
ATOM 1560 C C . GLU A 1 193 ? -4.681 9.751 -16.004 1.00 93.75 193 GLU A C 1
ATOM 1562 O O . GLU A 1 193 ? -4.397 9.300 -17.107 1.00 93.75 193 GLU A O 1
ATOM 1567 N N . PHE A 1 194 ? -3.740 9.969 -15.079 1.00 94.88 194 PHE A N 1
ATOM 1568 C CA . PHE A 1 194 ? -2.312 9.775 -15.339 1.00 94.88 194 PHE A CA 1
ATOM 1569 C C . PHE A 1 194 ? -1.972 8.352 -15.806 1.00 94.88 194 PHE A C 1
ATOM 1571 O O . PHE A 1 194 ? -1.178 8.191 -16.729 1.00 94.88 194 PHE A O 1
ATOM 1578 N N . VAL A 1 195 ? -2.548 7.322 -15.175 1.00 93.44 195 VAL A N 1
ATOM 1579 C CA . VAL A 1 195 ? -2.327 5.917 -15.562 1.00 93.44 195 VAL A CA 1
ATOM 1580 C C . VAL A 1 195 ? -2.895 5.630 -16.952 1.00 93.44 195 VAL A C 1
ATOM 1582 O O . VAL A 1 195 ? -2.292 4.871 -17.706 1.00 93.44 195 VAL A O 1
ATOM 1585 N N . THR A 1 196 ? -4.017 6.251 -17.310 1.00 93.56 196 THR A N 1
ATOM 1586 C CA . THR A 1 196 ? -4.602 6.123 -18.649 1.00 93.56 196 THR A CA 1
ATOM 1587 C C . THR A 1 196 ? -3.700 6.791 -19.684 1.00 93.56 196 THR A C 1
ATOM 1589 O O . THR A 1 196 ? -3.245 6.122 -20.608 1.00 93.56 196 THR A O 1
ATOM 1592 N N . SER A 1 197 ? -3.316 8.054 -19.470 1.00 94.19 197 SER A N 1
ATOM 1593 C CA . SER A 1 197 ? -2.456 8.791 -20.405 1.00 94.19 197 SER A CA 1
ATOM 1594 C C . SER A 1 197 ? -1.078 8.143 -20.579 1.00 94.19 197 SER A C 1
ATOM 1596 O O . SER A 1 197 ? -0.555 8.078 -21.688 1.00 94.19 197 SER A O 1
ATOM 1598 N N . ILE A 1 198 ? -0.472 7.630 -19.498 1.00 92.88 198 ILE A N 1
ATOM 1599 C CA . ILE A 1 198 ? 0.829 6.954 -19.603 1.00 92.88 198 ILE A CA 1
ATOM 1600 C C . ILE A 1 198 ? 0.714 5.591 -20.303 1.00 92.88 198 ILE A C 1
ATOM 1602 O O . ILE A 1 198 ? 1.667 5.175 -20.956 1.00 92.88 198 ILE A O 1
ATOM 1606 N N . SER A 1 199 ? -0.431 4.904 -20.196 1.00 92.69 199 SER A N 1
ATOM 1607 C CA . SER A 1 199 ? -0.693 3.683 -20.968 1.00 92.69 199 SER A CA 1
ATOM 1608 C C . SER A 1 199 ? -0.761 4.004 -22.455 1.00 92.69 199 SER A C 1
ATOM 1610 O O . SER A 1 199 ? -0.018 3.415 -23.227 1.00 92.69 199 SER A O 1
ATOM 1612 N N . GLU A 1 200 ? -1.561 5.003 -22.837 1.00 92.38 200 GLU A N 1
ATOM 1613 C CA . GLU A 1 200 ? -1.694 5.451 -24.229 1.00 92.38 200 GLU A CA 1
ATOM 1614 C C . GLU A 1 200 ? -0.351 5.903 -24.819 1.00 92.38 200 GLU A C 1
ATOM 1616 O O . GLU A 1 200 ? -0.030 5.584 -25.964 1.00 92.38 200 GLU A O 1
ATOM 1621 N N . PHE A 1 201 ? 0.465 6.597 -24.018 1.00 91.31 201 PHE A N 1
ATOM 1622 C CA . PHE A 1 201 ? 1.840 6.946 -24.371 1.00 91.31 201 PHE A CA 1
ATOM 1623 C C . PHE A 1 201 ? 2.651 5.700 -24.749 1.00 91.31 201 PHE A C 1
ATOM 1625 O O . PHE A 1 201 ? 3.264 5.675 -25.813 1.00 91.31 201 PHE A O 1
ATOM 1632 N N . PHE A 1 202 ? 2.653 4.654 -23.917 1.00 90.56 202 PHE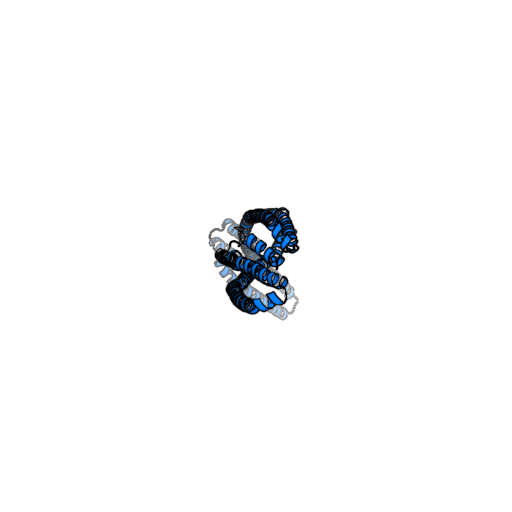 A N 1
ATOM 1633 C CA . PHE A 1 202 ? 3.408 3.434 -24.218 1.00 90.56 202 PHE A CA 1
ATOM 1634 C C . PHE A 1 202 ? 2.814 2.632 -25.381 1.00 90.56 202 PHE A C 1
ATOM 1636 O O . PHE A 1 202 ? 3.587 2.139 -26.200 1.00 90.56 202 PHE A O 1
ATOM 1643 N N . ASP A 1 203 ? 1.488 2.560 -25.499 1.00 90.81 203 ASP A N 1
ATOM 1644 C CA . ASP A 1 203 ? 0.801 1.866 -26.595 1.00 90.81 203 ASP A CA 1
ATOM 1645 C C . ASP A 1 203 ? 1.147 2.491 -27.959 1.00 90.81 203 ASP A C 1
ATOM 1647 O O . ASP A 1 203 ? 1.387 1.775 -28.932 1.00 90.81 203 ASP A O 1
ATOM 1651 N N . TYR A 1 204 ? 1.251 3.825 -28.029 1.00 89.62 204 TYR A N 1
ATOM 1652 C CA . TYR A 1 204 ? 1.699 4.524 -29.237 1.00 89.62 204 TYR A CA 1
ATOM 1653 C C . TYR A 1 204 ? 3.114 4.100 -29.654 1.00 89.62 204 TYR A C 1
ATOM 1655 O O . TYR A 1 204 ? 3.347 3.811 -30.827 1.00 89.62 204 TYR A O 1
ATOM 1663 N N . PHE A 1 205 ? 4.058 4.038 -28.709 1.00 84.56 205 PHE A N 1
ATOM 1664 C CA . PHE A 1 205 ? 5.452 3.702 -29.022 1.00 84.56 205 PHE A CA 1
ATOM 1665 C C . PHE A 1 205 ? 5.688 2.214 -29.284 1.00 84.56 205 PHE A C 1
ATOM 1667 O O . PHE A 1 205 ? 6.618 1.892 -30.022 1.00 84.56 205 PHE A O 1
ATOM 1674 N N . ASP A 1 206 ? 4.865 1.329 -28.722 1.00 86.69 206 ASP A N 1
ATOM 1675 C CA . ASP A 1 206 ? 4.893 -0.109 -29.020 1.00 86.69 206 ASP A CA 1
ATOM 1676 C C . ASP A 1 206 ? 4.463 -0.401 -30.469 1.00 86.69 206 ASP A C 1
ATOM 1678 O O . ASP A 1 206 ? 4.970 -1.323 -31.104 1.00 86.69 206 ASP A O 1
ATOM 1682 N N . ALA A 1 207 ? 3.578 0.432 -31.027 1.00 90.12 207 ALA A N 1
ATOM 1683 C CA . ALA A 1 207 ? 3.077 0.287 -32.391 1.00 90.12 207 ALA A CA 1
ATOM 1684 C C . ALA A 1 207 ? 4.034 0.803 -33.488 1.00 90.12 207 ALA A C 1
ATOM 1686 O O . ALA A 1 207 ? 3.798 0.528 -34.667 1.00 90.12 207 ALA A O 1
ATOM 1687 N N . LEU A 1 208 ? 5.086 1.554 -33.138 1.00 85.81 208 LEU A N 1
ATOM 1688 C CA . LEU A 1 208 ? 6.005 2.143 -34.119 1.00 85.81 208 LEU A CA 1
ATOM 1689 C C . LEU A 1 208 ? 6.945 1.102 -34.734 1.00 85.81 208 LEU A C 1
ATOM 1691 O O . LEU A 1 208 ? 7.497 0.237 -34.052 1.00 85.81 208 LEU A O 1
ATOM 1695 N N . THR A 1 209 ? 7.229 1.250 -36.027 1.00 85.50 209 THR A N 1
ATOM 1696 C CA . THR A 1 209 ? 8.356 0.548 -36.651 1.00 85.50 209 THR A CA 1
ATOM 1697 C C . THR A 1 209 ? 9.692 1.085 -36.125 1.00 85.50 209 THR A C 1
ATOM 1699 O O . THR A 1 209 ? 9.774 2.178 -35.565 1.00 85.50 209 THR A O 1
ATOM 1702 N N . PHE A 1 210 ? 10.781 0.335 -36.321 1.00 75.38 210 PHE A N 1
ATOM 1703 C CA . PHE A 1 210 ? 12.107 0.732 -35.828 1.00 75.38 210 PHE A CA 1
ATOM 1704 C C . PHE A 1 210 ? 12.560 2.116 -36.327 1.00 75.38 210 PHE A C 1
ATOM 1706 O O . PHE A 1 210 ? 13.128 2.894 -35.556 1.00 75.38 210 PHE A O 1
ATOM 1713 N N . ASP A 1 211 ? 12.310 2.427 -37.600 1.00 76.56 211 ASP A N 1
ATOM 1714 C CA . ASP A 1 211 ? 12.711 3.702 -38.197 1.00 76.56 211 ASP A CA 1
ATOM 1715 C C . ASP A 1 211 ? 11.879 4.863 -37.624 1.00 76.56 211 ASP A C 1
ATOM 1717 O O . ASP A 1 211 ? 12.445 5.861 -37.174 1.00 76.56 211 ASP A O 1
ATOM 1721 N N . GLU A 1 212 ? 10.557 4.695 -37.519 1.00 79.38 212 GLU A N 1
ATOM 1722 C CA . GLU A 1 212 ? 9.650 5.674 -36.895 1.00 79.38 212 GLU A CA 1
ATOM 1723 C C . GLU A 1 212 ? 9.982 5.900 -35.413 1.00 79.38 212 GLU A C 1
ATOM 1725 O O . GLU A 1 212 ? 9.962 7.031 -34.917 1.00 79.38 212 GLU A O 1
ATOM 1730 N N . TRP A 1 213 ? 10.336 4.830 -34.696 1.00 80.50 213 TRP A N 1
ATOM 1731 C CA . TRP A 1 213 ? 10.764 4.897 -33.303 1.00 80.50 213 TRP A CA 1
ATOM 1732 C C . TRP A 1 213 ? 12.045 5.720 -33.161 1.00 80.50 213 TRP A C 1
ATOM 1734 O O . TRP A 1 213 ? 12.123 6.606 -32.307 1.00 80.50 213 TRP A O 1
ATOM 1744 N N . CYS A 1 214 ? 13.030 5.476 -34.033 1.00 73.62 214 CYS A N 1
ATOM 1745 C CA . CYS A 1 214 ? 14.293 6.213 -34.056 1.00 73.62 214 CYS A CA 1
ATOM 1746 C C . CYS A 1 214 ? 14.087 7.712 -34.312 1.00 73.62 214 CYS A C 1
ATOM 1748 O O . CYS A 1 214 ? 14.727 8.540 -33.655 1.00 73.62 214 CYS A O 1
ATOM 1750 N N . GLU A 1 215 ? 13.184 8.068 -35.225 1.00 80.19 215 GLU A N 1
ATOM 1751 C CA . GLU A 1 215 ? 12.814 9.461 -35.501 1.00 80.19 215 GLU A CA 1
ATOM 1752 C C . GLU A 1 215 ? 12.053 10.104 -34.330 1.00 80.19 215 GLU A C 1
ATOM 1754 O O . GLU A 1 215 ? 12.224 11.293 -34.052 1.00 80.19 215 GLU A O 1
ATOM 1759 N N . SER A 1 216 ? 11.290 9.307 -33.579 1.00 81.06 216 SER A N 1
ATOM 1760 C CA . SER A 1 216 ? 10.477 9.758 -32.444 1.00 81.06 216 SER A CA 1
ATOM 1761 C C . SER A 1 216 ? 11.247 9.916 -31.126 1.00 81.06 216 SER A C 1
ATOM 1763 O O . SER A 1 216 ? 10.712 10.486 -30.172 1.00 81.06 216 SER A O 1
ATOM 1765 N N . ILE A 1 217 ? 12.514 9.484 -31.042 1.00 79.69 217 ILE A N 1
ATOM 1766 C CA . ILE A 1 217 ? 13.352 9.566 -29.825 1.00 79.69 217 ILE A CA 1
ATOM 1767 C C . ILE A 1 217 ? 13.329 10.952 -29.142 1.00 79.69 217 ILE A C 1
ATOM 1769 O O . ILE A 1 217 ? 13.244 11.000 -27.907 1.00 79.69 217 ILE A O 1
ATOM 1773 N N . PRO A 1 218 ? 13.442 12.095 -29.855 1.00 82.62 218 PRO A N 1
ATOM 1774 C CA . PRO A 1 218 ? 13.385 13.411 -29.218 1.00 82.62 218 PRO A CA 1
ATOM 1775 C C . PRO A 1 218 ? 12.043 13.677 -28.523 1.00 82.62 218 PRO A C 1
ATOM 1777 O O . PRO A 1 218 ? 12.034 14.197 -27.405 1.00 82.62 218 PRO A O 1
ATOM 1780 N N . THR A 1 219 ? 10.937 13.275 -29.155 1.00 84.81 219 THR A N 1
ATOM 1781 C CA . THR A 1 219 ? 9.573 13.395 -28.622 1.00 84.81 219 THR A CA 1
ATOM 1782 C C . THR A 1 219 ? 9.387 12.492 -27.408 1.00 84.81 219 THR A C 1
ATOM 1784 O O . THR A 1 219 ? 9.048 12.999 -26.339 1.00 84.81 219 THR A O 1
ATOM 1787 N N . ILE A 1 220 ? 9.762 11.207 -27.517 1.00 85.31 220 ILE A N 1
ATOM 1788 C CA . ILE A 1 220 ? 9.758 10.232 -26.408 1.00 85.31 220 ILE A CA 1
ATOM 1789 C C . ILE A 1 220 ? 10.457 10.820 -25.185 1.00 85.31 220 ILE A C 1
ATOM 1791 O O . ILE A 1 220 ? 9.946 10.781 -24.070 1.00 85.31 220 ILE A O 1
ATOM 1795 N N . ARG A 1 221 ? 11.646 11.398 -25.384 1.00 81.44 221 ARG A N 1
ATOM 1796 C CA . ARG A 1 221 ? 12.452 11.949 -24.291 1.00 81.44 221 ARG A CA 1
ATOM 1797 C C . ARG A 1 221 ? 11.776 13.136 -23.612 1.00 81.44 221 ARG A C 1
ATOM 1799 O O . ARG A 1 221 ? 11.881 13.266 -22.391 1.00 81.44 221 ARG A O 1
ATOM 1806 N N . LYS A 1 222 ? 11.145 14.016 -24.390 1.00 88.19 222 LYS A N 1
ATOM 1807 C CA . LYS A 1 222 ? 10.435 15.186 -23.867 1.00 88.19 222 LYS A CA 1
ATOM 1808 C C . LYS A 1 222 ? 9.225 14.745 -23.043 1.00 88.19 222 LYS A C 1
ATOM 1810 O O . LYS A 1 222 ? 9.132 15.113 -21.875 1.00 88.19 222 LYS A O 1
ATOM 1815 N N . GLU A 1 223 ? 8.366 13.915 -23.619 1.00 88.88 223 GLU A N 1
ATOM 1816 C CA . GLU A 1 223 ? 7.145 13.429 -22.972 1.00 88.88 223 GLU A CA 1
ATOM 1817 C C . GLU A 1 223 ? 7.459 12.575 -21.738 1.00 88.88 223 GLU A C 1
ATOM 1819 O O . GLU A 1 223 ? 6.909 12.816 -20.667 1.00 88.88 223 GLU A O 1
ATOM 1824 N N . ALA A 1 224 ? 8.442 11.669 -21.808 1.00 89.12 224 ALA A N 1
ATOM 1825 C CA . ALA A 1 224 ? 8.884 10.896 -20.645 1.00 89.12 224 ALA A CA 1
ATOM 1826 C C . ALA A 1 224 ? 9.396 11.794 -19.502 1.00 89.12 224 ALA A C 1
ATOM 1828 O O . ALA A 1 224 ? 9.194 11.494 -18.322 1.00 89.12 224 ALA A O 1
ATOM 1829 N N . ALA A 1 225 ? 10.047 12.920 -19.819 1.00 88.50 225 ALA A N 1
ATOM 1830 C CA . ALA A 1 225 ? 10.472 13.888 -18.811 1.00 88.50 225 ALA A CA 1
ATOM 1831 C C . ALA A 1 225 ? 9.285 14.638 -18.178 1.00 88.50 225 ALA A C 1
ATOM 1833 O O . ALA A 1 225 ? 9.335 14.961 -16.989 1.00 88.50 225 ALA A O 1
ATOM 1834 N N . GLU A 1 226 ? 8.225 14.904 -18.939 1.00 90.94 226 GLU A N 1
ATOM 1835 C CA . GLU A 1 226 ? 6.981 15.504 -18.446 1.00 90.94 226 GLU A CA 1
ATOM 1836 C C . GLU A 1 226 ? 6.196 14.517 -17.571 1.00 90.94 226 GLU A C 1
ATOM 1838 O O . GLU A 1 226 ? 5.888 14.845 -16.422 1.00 90.94 226 GLU A O 1
ATOM 1843 N N . TYR A 1 227 ? 6.004 13.274 -18.023 1.00 92.06 227 TYR A N 1
ATOM 1844 C CA . TYR A 1 227 ? 5.409 12.200 -17.222 1.00 92.06 227 TYR A CA 1
ATOM 1845 C C . TYR A 1 227 ? 6.187 11.936 -15.933 1.00 92.06 227 TYR A C 1
ATOM 1847 O O . TYR A 1 227 ? 5.584 11.750 -14.875 1.00 92.06 227 TYR A O 1
ATOM 1855 N N . LYS A 1 228 ? 7.525 12.002 -15.966 1.00 90.94 228 LYS A N 1
ATOM 1856 C CA . LYS A 1 228 ? 8.346 11.922 -14.750 1.00 90.94 228 LYS A CA 1
ATOM 1857 C C . LYS A 1 228 ? 7.999 13.033 -13.757 1.00 90.94 228 LYS A C 1
ATOM 1859 O O . LYS A 1 228 ? 7.865 12.756 -12.566 1.00 90.94 228 LYS A O 1
ATOM 1864 N N . LYS A 1 229 ? 7.849 14.281 -14.217 1.00 92.50 229 LYS A N 1
ATOM 1865 C CA . LYS A 1 229 ? 7.455 15.407 -13.350 1.00 92.50 229 LYS A CA 1
ATOM 1866 C C . LYS A 1 229 ? 6.052 15.201 -12.780 1.00 92.50 229 LYS A C 1
ATOM 1868 O O . LYS A 1 229 ? 5.867 15.385 -11.580 1.00 92.50 229 LYS A O 1
ATOM 1873 N N . LEU A 1 230 ? 5.092 14.783 -13.606 1.00 92.69 230 LEU A N 1
ATOM 1874 C CA . LEU A 1 230 ? 3.725 14.480 -13.167 1.00 92.69 230 LEU A CA 1
ATOM 1875 C C . LEU A 1 230 ? 3.705 13.365 -12.114 1.00 92.69 230 LEU A C 1
ATOM 1877 O O . LEU A 1 230 ? 3.085 13.528 -11.066 1.00 92.69 230 LEU A O 1
ATOM 1881 N N . CYS A 1 231 ? 4.465 12.291 -12.334 1.00 93.12 231 CYS A N 1
ATOM 1882 C CA . CYS A 1 231 ? 4.626 11.196 -11.381 1.00 93.12 231 CYS A CA 1
ATOM 1883 C C . CYS A 1 231 ? 5.207 11.682 -10.043 1.00 93.12 231 CYS A C 1
ATOM 1885 O O . CYS A 1 231 ? 4.695 11.330 -8.983 1.00 93.12 231 CYS A O 1
ATOM 1887 N N . MET A 1 232 ? 6.222 12.555 -10.062 1.00 93.81 232 MET A N 1
ATOM 1888 C CA . MET A 1 232 ? 6.771 13.155 -8.836 1.00 93.81 232 MET A CA 1
ATOM 1889 C C . MET A 1 232 ? 5.748 14.031 -8.098 1.00 93.81 232 MET A C 1
ATOM 1891 O O . MET A 1 232 ? 5.687 13.997 -6.868 1.00 93.81 232 MET A O 1
ATOM 1895 N N . THR A 1 233 ? 4.923 14.787 -8.822 1.00 94.38 233 THR A N 1
ATOM 1896 C CA . THR A 1 233 ? 3.833 15.574 -8.228 1.00 94.38 233 THR A CA 1
ATOM 1897 C C . THR A 1 233 ? 2.774 14.669 -7.601 1.00 94.38 233 THR A C 1
ATOM 1899 O O . THR A 1 233 ? 2.401 14.878 -6.449 1.00 94.38 233 THR A O 1
ATOM 1902 N N . LEU A 1 234 ? 2.337 13.622 -8.307 1.00 94.25 234 LEU A N 1
ATOM 1903 C CA . LEU A 1 234 ? 1.398 12.626 -7.783 1.00 94.25 234 LEU A CA 1
ATOM 1904 C C . LEU A 1 234 ? 1.948 11.906 -6.554 1.00 94.25 234 LEU A C 1
ATOM 1906 O O . LEU A 1 234 ? 1.219 11.694 -5.583 1.00 94.25 234 LEU A O 1
ATOM 1910 N N . LEU A 1 235 ? 3.237 11.566 -6.567 1.00 94.50 235 LEU A N 1
ATOM 1911 C CA . LEU A 1 235 ? 3.917 10.972 -5.425 1.00 94.50 235 LEU A CA 1
ATOM 1912 C C . LEU A 1 235 ? 3.855 11.907 -4.217 1.00 94.50 235 LEU A C 1
ATOM 1914 O O . LEU A 1 235 ? 3.555 11.454 -3.114 1.00 94.50 235 LEU A O 1
ATOM 1918 N N . LYS A 1 236 ? 4.094 13.207 -4.417 1.00 94.94 236 LYS A N 1
ATOM 1919 C CA . LYS A 1 236 ? 3.982 14.209 -3.356 1.00 94.94 236 LYS A CA 1
ATOM 1920 C C . LYS A 1 236 ? 2.557 14.290 -2.805 1.00 94.94 236 LYS A C 1
ATOM 1922 O O . LYS A 1 236 ? 2.394 14.213 -1.596 1.00 94.94 236 LYS A O 1
ATOM 1927 N N . LEU A 1 237 ? 1.536 14.346 -3.663 1.00 94.00 237 LEU A N 1
ATOM 1928 C CA . LEU A 1 237 ? 0.132 14.365 -3.228 1.00 94.00 237 LEU A CA 1
ATOM 1929 C C . LEU A 1 237 ? -0.223 13.136 -2.372 1.00 94.00 237 LEU A C 1
ATOM 1931 O O . LEU A 1 237 ? -0.854 13.276 -1.324 1.00 94.00 237 LEU A O 1
ATOM 1935 N N . HIS A 1 238 ? 0.242 11.945 -2.766 1.00 94.56 238 HIS A N 1
ATOM 1936 C CA . HIS A 1 238 ? 0.085 10.728 -1.964 1.00 94.56 238 HIS A CA 1
ATOM 1937 C C . HIS A 1 238 ? 0.821 10.807 -0.619 1.00 94.56 238 HIS A C 1
ATOM 1939 O O . HIS A 1 238 ? 0.298 10.350 0.395 1.00 94.56 238 HIS A O 1
ATOM 1945 N N . HIS A 1 239 ? 2.023 11.386 -0.573 1.00 94.69 239 HIS A N 1
ATOM 1946 C CA . HIS A 1 239 ? 2.739 11.583 0.690 1.00 94.69 239 HIS A CA 1
ATOM 1947 C C . HIS A 1 239 ? 2.024 12.582 1.603 1.00 94.69 239 HIS A C 1
ATOM 1949 O O . HIS A 1 239 ? 1.893 12.322 2.799 1.00 94.69 239 HIS A O 1
ATOM 1955 N N . ASP A 1 240 ? 1.530 13.682 1.042 1.00 94.38 240 ASP A N 1
ATOM 1956 C CA . ASP A 1 240 ? 0.880 14.754 1.789 1.00 94.38 240 ASP A CA 1
ATOM 1957 C C . ASP A 1 240 ? -0.417 14.257 2.451 1.00 94.38 240 ASP A C 1
ATOM 1959 O O . ASP A 1 240 ? -0.624 14.522 3.634 1.00 94.38 240 ASP A O 1
ATOM 1963 N N . ILE A 1 241 ? -1.243 13.453 1.761 1.00 93.75 241 ILE A N 1
ATOM 1964 C CA . ILE A 1 241 ? -2.470 12.873 2.348 1.00 93.75 241 ILE A CA 1
ATOM 1965 C C . ILE A 1 241 ? -2.189 11.749 3.358 1.00 93.75 241 ILE A C 1
ATOM 1967 O O . ILE A 1 241 ? -2.973 11.518 4.280 1.00 93.75 241 ILE A O 1
ATOM 1971 N N . LEU A 1 242 ? -1.044 11.067 3.253 1.00 93.25 242 LEU A N 1
ATOM 1972 C CA . LEU A 1 242 ? -0.646 10.069 4.248 1.00 93.25 242 LEU A CA 1
ATOM 1973 C C . LEU A 1 242 ? -0.367 10.698 5.620 1.00 93.25 242 LEU A C 1
ATOM 1975 O O . LEU A 1 242 ? -0.527 10.018 6.634 1.00 93.25 242 LEU A O 1
ATOM 1979 N N . VAL A 1 243 ? 0.042 11.969 5.680 1.00 94.88 243 VAL A N 1
ATOM 1980 C CA . VAL A 1 243 ? 0.327 12.670 6.943 1.00 94.88 243 VAL A CA 1
ATOM 1981 C C . VAL A 1 243 ? -0.912 12.764 7.851 1.00 94.88 243 VAL A C 1
ATOM 1983 O O . VAL A 1 243 ? -0.847 12.241 8.972 1.00 94.88 243 VAL A O 1
ATOM 1986 N N . PRO A 1 244 ? -2.046 13.367 7.433 1.00 94.56 244 PRO A N 1
ATOM 1987 C CA . PRO A 1 244 ? -3.246 13.405 8.261 1.00 94.56 244 PRO A CA 1
ATOM 1988 C C . PRO A 1 244 ? -3.784 11.999 8.549 1.00 94.56 244 PRO A C 1
ATOM 1990 O O . PRO A 1 244 ? -4.118 11.724 9.698 1.00 94.56 244 PRO A O 1
ATOM 1993 N N . LEU A 1 245 ? -3.765 11.068 7.586 1.00 92.44 245 LEU A N 1
ATOM 1994 C CA . LEU A 1 245 ? -4.236 9.692 7.803 1.00 92.44 245 LEU A CA 1
ATOM 1995 C C . LEU A 1 245 ? -3.434 8.944 8.881 1.00 92.44 245 LEU A C 1
ATOM 1997 O O . LEU A 1 245 ? -4.017 8.258 9.724 1.00 92.44 245 LEU A O 1
ATOM 2001 N N . LYS A 1 246 ? -2.106 9.113 8.929 1.00 94.31 246 LYS A N 1
ATOM 2002 C CA . LYS A 1 246 ? -1.273 8.573 10.019 1.00 94.31 246 LYS A CA 1
ATOM 2003 C C . LYS A 1 246 ? -1.657 9.178 11.367 1.00 94.31 246 LYS A C 1
ATOM 2005 O O . LYS A 1 246 ? -1.826 8.444 12.337 1.00 94.31 246 LYS A O 1
ATOM 2010 N N . LYS A 1 247 ? -1.895 10.491 11.413 1.00 95.06 247 LYS A N 1
ATOM 2011 C CA . LYS A 1 247 ? -2.398 11.158 12.621 1.00 95.06 247 LYS A CA 1
ATOM 2012 C C . LYS A 1 247 ? -3.754 10.588 13.061 1.00 95.06 247 LYS A C 1
ATOM 2014 O O . LYS A 1 247 ? -3.944 10.360 14.255 1.00 95.06 247 LYS A O 1
ATOM 2019 N N . ARG A 1 248 ? -4.675 10.299 12.129 1.00 93.38 248 ARG A N 1
ATOM 2020 C CA . ARG A 1 248 ? -5.964 9.645 12.443 1.00 93.38 248 ARG A CA 1
ATOM 2021 C C . ARG A 1 248 ? -5.771 8.247 13.011 1.00 93.38 248 ARG A C 1
ATOM 2023 O O . ARG A 1 248 ? -6.432 7.892 13.984 1.00 93.38 248 ARG A O 1
ATOM 2030 N N . ARG A 1 249 ? -4.831 7.476 12.460 1.00 93.94 249 ARG A N 1
ATOM 2031 C CA . ARG A 1 249 ? -4.478 6.145 12.975 1.00 93.94 249 ARG A CA 1
ATOM 2032 C C . ARG A 1 249 ? -4.051 6.207 14.441 1.00 93.94 249 ARG A C 1
ATOM 2034 O O . ARG A 1 249 ? -4.517 5.412 15.254 1.00 93.94 249 ARG A O 1
ATOM 2041 N N . ASP A 1 250 ? -3.201 7.166 14.787 1.00 95.12 250 ASP A N 1
ATOM 2042 C CA . ASP A 1 250 ? -2.704 7.307 16.156 1.00 95.12 250 ASP A CA 1
ATOM 2043 C C . ASP A 1 250 ? -3.814 7.775 17.112 1.00 95.12 250 ASP A C 1
ATOM 2045 O O . ASP A 1 250 ? -3.952 7.241 18.217 1.00 95.12 250 ASP A O 1
ATOM 2049 N N . GLN A 1 251 ? -4.673 8.700 16.662 1.00 93.81 251 GLN A N 1
ATOM 2050 C CA . GLN A 1 251 ? -5.880 9.111 17.390 1.00 93.81 251 GLN A CA 1
ATOM 2051 C C . GLN A 1 251 ? -6.819 7.922 17.651 1.00 93.81 251 GLN A C 1
ATOM 2053 O O . GLN A 1 251 ? -7.284 7.751 18.779 1.00 93.81 251 GLN A O 1
ATOM 2058 N N . ALA A 1 252 ? -7.038 7.057 16.656 1.00 92.56 252 ALA A N 1
ATOM 2059 C CA . ALA A 1 252 ? -7.830 5.838 16.811 1.00 92.56 252 ALA A CA 1
ATOM 2060 C C . ALA A 1 252 ? -7.222 4.904 17.866 1.00 92.56 252 ALA A C 1
ATOM 2062 O O . ALA A 1 252 ? -7.932 4.419 18.746 1.00 92.56 252 ALA A O 1
ATOM 2063 N N . GLY A 1 253 ? -5.899 4.713 17.846 1.00 92.62 253 GLY A N 1
ATOM 2064 C CA . GLY A 1 253 ? -5.198 3.886 18.832 1.00 92.62 253 GLY A CA 1
ATOM 2065 C C . GLY A 1 253 ? -5.291 4.415 20.270 1.00 92.62 253 GLY A C 1
ATOM 2066 O O . GLY A 1 253 ? -5.298 3.635 21.224 1.00 92.62 253 GLY A O 1
ATOM 2067 N N . ILE A 1 254 ? -5.367 5.734 20.466 1.00 92.50 254 ILE A N 1
ATOM 2068 C CA . ILE A 1 254 ? -5.637 6.332 21.785 1.00 92.50 254 ILE A CA 1
ATOM 2069 C C . ILE A 1 254 ? -7.087 6.066 22.200 1.00 92.50 254 ILE A C 1
ATOM 2071 O O . ILE A 1 254 ? -7.343 5.649 23.330 1.00 92.50 254 ILE A O 1
ATOM 2075 N N . LEU A 1 255 ? -8.032 6.275 21.288 1.00 90.62 255 LEU A N 1
ATOM 2076 C CA . LEU A 1 255 ? -9.455 6.176 21.585 1.00 90.62 255 LEU A CA 1
ATOM 2077 C C . LEU A 1 255 ? -9.897 4.738 21.892 1.00 90.62 255 LEU A C 1
ATOM 2079 O O . LEU A 1 255 ? -10.637 4.520 22.847 1.00 90.62 255 LEU A O 1
ATOM 2083 N N . VAL A 1 256 ? -9.367 3.749 21.167 1.00 90.25 256 VAL A N 1
ATOM 2084 C CA . VAL A 1 256 ? -9.582 2.319 21.455 1.00 90.25 256 VAL A CA 1
ATOM 2085 C C . VAL A 1 256 ? -9.149 1.974 22.883 1.00 90.25 256 VAL A C 1
ATOM 2087 O O . VAL A 1 256 ? -9.872 1.280 23.596 1.00 90.25 256 VAL A O 1
ATOM 2090 N N . ARG A 1 257 ? -8.013 2.512 23.348 1.00 91.25 257 ARG A N 1
ATOM 2091 C CA . ARG A 1 257 ? -7.549 2.317 24.732 1.00 91.25 257 ARG A CA 1
ATOM 2092 C C . ARG A 1 257 ? -8.483 2.964 25.756 1.00 91.25 257 ARG A C 1
ATOM 2094 O O . ARG A 1 257 ? -8.746 2.353 26.790 1.00 91.25 257 ARG A O 1
ATOM 2101 N N . LYS A 1 258 ? -9.006 4.165 25.474 1.00 89.88 258 LYS A N 1
ATOM 2102 C CA . LYS A 1 258 ? -10.005 4.821 26.339 1.00 89.88 258 LYS A CA 1
ATOM 2103 C C . LYS A 1 258 ? -11.276 3.974 26.451 1.00 89.88 258 LYS A C 1
ATOM 2105 O O . LYS A 1 258 ? -11.713 3.697 27.563 1.00 89.88 258 LYS A O 1
ATOM 2110 N N . ILE A 1 259 ? -11.822 3.513 25.323 1.00 86.50 259 ILE A N 1
ATOM 2111 C CA . ILE A 1 259 ? -13.042 2.689 25.284 1.00 86.50 259 ILE A CA 1
ATOM 2112 C C . ILE A 1 259 ? -12.845 1.376 26.057 1.00 86.50 259 ILE A C 1
ATOM 2114 O O . ILE A 1 259 ? -13.702 1.009 26.856 1.00 86.50 259 ILE A O 1
ATOM 2118 N N . ALA A 1 260 ? -11.701 0.704 25.894 1.00 88.94 260 ALA A N 1
ATOM 2119 C CA . ALA A 1 260 ? -11.392 -0.521 26.635 1.00 88.94 260 ALA A CA 1
ATOM 2120 C C . ALA A 1 260 ? -11.357 -0.301 28.160 1.00 88.94 260 ALA A C 1
ATOM 2122 O O . ALA A 1 260 ? -11.846 -1.133 28.925 1.00 88.94 260 ALA A O 1
ATOM 2123 N N . ASN A 1 261 ? -10.817 0.836 28.611 1.00 88.25 261 ASN A N 1
ATOM 2124 C CA . ASN A 1 261 ? -10.820 1.199 30.027 1.00 88.25 261 ASN A CA 1
ATOM 2125 C C . ASN A 1 261 ? -12.252 1.443 30.537 1.00 88.25 261 ASN A C 1
ATOM 2127 O O . ASN A 1 261 ? -12.636 0.865 31.553 1.00 88.25 261 ASN A O 1
ATOM 2131 N N . LEU A 1 262 ? -13.064 2.219 29.807 1.00 86.56 262 LEU A N 1
ATOM 2132 C CA . LEU A 1 262 ? -14.469 2.451 30.167 1.00 86.56 262 LEU A CA 1
ATOM 2133 C C . LEU A 1 262 ? -15.248 1.133 30.277 1.00 86.56 262 LEU A C 1
ATOM 2135 O O . LEU A 1 262 ? -15.922 0.914 31.280 1.00 86.56 262 LEU A O 1
ATOM 2139 N N . ALA A 1 263 ? -15.106 0.228 29.304 1.00 86.12 263 ALA A N 1
ATOM 2140 C CA . ALA A 1 263 ? -15.749 -1.086 29.342 1.00 86.12 263 ALA A CA 1
ATOM 2141 C C . ALA A 1 263 ? -15.368 -1.878 30.607 1.00 86.12 263 ALA A C 1
ATOM 2143 O O . ALA A 1 263 ? -16.237 -2.418 31.288 1.00 86.12 263 ALA A O 1
ATOM 2144 N N . SER A 1 264 ? -14.086 -1.871 30.990 1.00 88.75 264 SER A N 1
ATOM 2145 C CA . SER A 1 264 ? -13.634 -2.509 32.234 1.00 88.75 264 SER A CA 1
ATOM 2146 C C . SER A 1 264 ? -14.263 -1.882 33.484 1.00 88.75 264 SER A C 1
ATOM 2148 O O . SER A 1 264 ? -14.617 -2.597 34.422 1.00 88.75 264 SER A O 1
ATOM 2150 N N . GLN A 1 265 ? -14.423 -0.557 33.517 1.00 86.56 265 GLN A N 1
ATOM 2151 C CA . GLN A 1 265 ? -15.083 0.124 34.634 1.00 86.56 265 GLN A CA 1
ATOM 2152 C C . GLN A 1 265 ? -16.571 -0.224 34.722 1.00 86.56 265 GLN A C 1
ATOM 2154 O O . GLN A 1 265 ? -17.074 -0.442 35.825 1.00 86.56 265 GLN A O 1
ATOM 2159 N N . PHE A 1 266 ? -17.267 -0.305 33.585 1.00 81.75 266 PHE A N 1
ATOM 2160 C CA . PHE A 1 266 ? -18.669 -0.716 33.550 1.00 81.75 266 PHE A CA 1
ATOM 2161 C C . PHE A 1 266 ? -18.858 -2.148 34.044 1.00 81.75 266 PHE A C 1
ATOM 2163 O O . PHE A 1 266 ? -19.731 -2.370 34.878 1.00 81.75 266 PHE A O 1
ATOM 2170 N N . GLU A 1 267 ? -18.006 -3.089 33.634 1.00 88.12 267 GLU A N 1
ATOM 2171 C CA . GLU A 1 267 ? -18.066 -4.466 34.145 1.00 88.12 267 GLU A CA 1
ATOM 2172 C C . GLU A 1 267 ? -17.840 -4.533 35.662 1.00 88.12 267 GLU A C 1
ATOM 2174 O O . GLU A 1 267 ? -18.565 -5.230 36.370 1.00 88.12 267 GLU A O 1
ATOM 2179 N N . LYS A 1 268 ? -16.905 -3.741 36.209 1.00 88.44 268 LYS A N 1
ATOM 2180 C CA . LYS A 1 268 ? -16.707 -3.656 37.669 1.00 88.44 268 LYS A CA 1
ATOM 2181 C C . LYS A 1 268 ? -17.943 -3.126 38.395 1.00 88.44 268 LYS A C 1
ATOM 2183 O O . LYS A 1 268 ? -18.319 -3.671 39.430 1.00 88.44 268 LYS A O 1
ATOM 2188 N N . LYS A 1 269 ? -18.571 -2.070 37.869 1.00 85.94 269 LYS A N 1
ATOM 2189 C CA . LYS A 1 269 ? -19.796 -1.497 38.450 1.00 85.94 269 LYS A CA 1
ATOM 2190 C C . LYS A 1 269 ? -20.969 -2.468 38.358 1.00 85.94 269 LYS A C 1
ATOM 2192 O O . LYS A 1 269 ? -21.688 -2.629 39.335 1.00 85.94 269 LYS A O 1
ATOM 2197 N N . LYS A 1 270 ? -21.131 -3.145 37.220 1.00 86.19 270 LYS A N 1
ATOM 2198 C CA . LYS A 1 270 ? -22.140 -4.189 37.031 1.00 86.19 270 LYS A CA 1
ATOM 2199 C C . LYS A 1 270 ? -21.967 -5.306 38.059 1.00 86.19 270 LYS A C 1
ATOM 2201 O O . LYS A 1 270 ? -22.919 -5.619 38.758 1.00 86.19 270 LYS A O 1
ATOM 2206 N N . ALA A 1 271 ? -20.749 -5.820 38.225 1.00 90.06 271 ALA A N 1
ATOM 2207 C CA . ALA A 1 271 ? -20.459 -6.842 39.227 1.00 90.06 271 ALA A CA 1
ATOM 2208 C C . ALA A 1 271 ? -20.742 -6.364 40.664 1.00 90.06 271 ALA A C 1
ATOM 2210 O O . ALA A 1 271 ? -21.171 -7.152 41.502 1.00 90.06 271 ALA A O 1
ATOM 2211 N N . ALA A 1 272 ? -20.512 -5.083 40.973 1.00 87.00 272 ALA A N 1
ATOM 2212 C CA . ALA A 1 272 ? -20.869 -4.515 42.274 1.00 87.00 272 ALA A CA 1
ATOM 2213 C C . ALA A 1 272 ? -22.393 -4.467 42.483 1.00 87.00 272 ALA A C 1
ATOM 2215 O O . ALA A 1 272 ? -22.871 -4.895 43.530 1.00 87.00 272 ALA A O 1
ATOM 2216 N N . LEU A 1 273 ? -23.153 -4.031 41.473 1.00 84.06 273 LEU A N 1
ATOM 2217 C CA . LEU A 1 273 ? -24.620 -4.009 41.519 1.00 84.06 273 LEU A CA 1
ATOM 2218 C C . LEU A 1 273 ? -25.222 -5.419 41.600 1.00 84.06 273 LEU A C 1
ATOM 2220 O O . LEU A 1 273 ? -26.180 -5.637 42.333 1.00 84.06 273 LEU A O 1
ATOM 2224 N N . GLU A 1 274 ? -24.649 -6.397 40.895 1.00 86.69 274 GLU A N 1
ATOM 2225 C CA . GLU A 1 274 ? -25.063 -7.804 40.993 1.00 86.69 274 GLU A CA 1
ATOM 2226 C C . GLU A 1 274 ? -24.861 -8.355 42.412 1.00 86.69 274 GLU A C 1
ATOM 2228 O O . GLU A 1 274 ? -25.712 -9.087 42.919 1.00 86.69 274 GLU A O 1
ATOM 2233 N N . LYS A 1 275 ? -23.772 -7.966 43.089 1.00 88.38 275 LYS A N 1
ATOM 2234 C CA . LYS A 1 275 ? -23.536 -8.325 44.496 1.00 88.38 275 LYS A CA 1
ATOM 2235 C C . LYS A 1 275 ? -24.529 -7.653 45.443 1.00 88.38 275 LYS A C 1
ATOM 2237 O O . LYS A 1 275 ? -25.016 -8.309 46.359 1.00 88.38 275 LYS A O 1
ATOM 2242 N N . GLU A 1 276 ? -24.850 -6.380 45.224 1.00 79.62 276 GLU A N 1
ATOM 2243 C CA . GLU A 1 276 ? -25.868 -5.667 46.007 1.00 79.62 276 GLU A CA 1
ATOM 2244 C C . GLU A 1 276 ? -27.250 -6.321 45.853 1.00 79.62 276 GLU A C 1
ATOM 2246 O O . GLU A 1 276 ? -27.931 -6.590 46.843 1.00 79.62 276 GLU A O 1
ATOM 2251 N N . ALA A 1 277 ? -27.625 -6.689 44.626 1.00 85.31 277 ALA A N 1
ATOM 2252 C CA . ALA A 1 277 ? -28.852 -7.433 44.363 1.00 85.31 277 ALA A CA 1
ATOM 2253 C C . ALA A 1 277 ? -28.866 -8.798 45.077 1.00 85.31 277 ALA A C 1
ATOM 2255 O O . ALA A 1 277 ? -29.882 -9.173 45.662 1.00 85.31 277 ALA A O 1
ATOM 2256 N N . ALA A 1 278 ? -27.740 -9.521 45.085 1.00 88.31 278 ALA A N 1
ATOM 2257 C CA . ALA A 1 278 ? -27.618 -10.794 45.798 1.00 88.31 278 ALA A CA 1
ATOM 2258 C C . ALA A 1 278 ? -27.771 -10.638 47.322 1.00 88.31 278 ALA A C 1
ATOM 2260 O O . ALA A 1 278 ? -28.371 -11.498 47.967 1.00 88.31 278 ALA A O 1
ATOM 2261 N N . PHE A 1 279 ? -27.280 -9.540 47.904 1.00 87.19 279 PHE A N 1
ATOM 2262 C CA . PHE A 1 279 ? -27.485 -9.234 49.321 1.00 87.19 279 PHE A CA 1
ATOM 2263 C C . PHE A 1 279 ? -28.967 -8.996 49.643 1.00 87.19 279 PHE A C 1
ATOM 2265 O O . PHE A 1 279 ? -29.491 -9.581 50.592 1.00 87.19 279 PHE A O 1
ATOM 2272 N N . ILE A 1 280 ? -29.670 -8.210 48.818 1.00 88.31 280 ILE A N 1
ATOM 2273 C CA . ILE A 1 280 ? -31.114 -7.965 48.972 1.00 88.31 280 ILE A CA 1
ATOM 2274 C C . ILE A 1 280 ? -31.915 -9.269 48.834 1.00 88.31 280 ILE A C 1
ATOM 2276 O O . ILE A 1 280 ? -32.837 -9.512 49.617 1.00 88.31 280 ILE A O 1
ATOM 2280 N N . ASP A 1 281 ? -31.561 -10.131 47.880 1.00 89.81 281 ASP A N 1
ATOM 2281 C CA . ASP A 1 281 ? -32.168 -11.459 47.724 1.00 89.81 281 ASP A CA 1
ATOM 2282 C C . ASP A 1 281 ? -31.900 -12.352 48.949 1.00 89.81 281 ASP A C 1
ATOM 2284 O O . ASP A 1 281 ? -32.811 -13.012 49.452 1.00 89.81 281 ASP A O 1
ATOM 2288 N N . GLY A 1 282 ? -30.683 -12.310 49.500 1.00 89.12 282 GLY A N 1
ATOM 2289 C CA . GLY A 1 282 ? -30.331 -12.978 50.754 1.00 89.12 282 GLY A CA 1
ATOM 2290 C C . GLY A 1 282 ? -31.209 -12.531 51.929 1.00 89.12 282 GLY A C 1
ATOM 2291 O O . GLY A 1 282 ? -31.780 -13.374 52.626 1.00 89.12 282 GLY A O 1
ATOM 2292 N N . ILE A 1 283 ? -31.394 -11.218 52.108 1.00 89.50 283 ILE A N 1
ATOM 2293 C CA . ILE A 1 283 ? -32.309 -10.663 53.121 1.00 89.50 283 ILE A CA 1
ATOM 2294 C C . ILE A 1 283 ? -33.755 -11.094 52.847 1.00 89.50 283 ILE A C 1
ATOM 2296 O O . ILE A 1 283 ? -34.470 -11.478 53.771 1.00 89.50 283 ILE A O 1
ATOM 2300 N N . SER A 1 284 ? -34.191 -11.081 51.587 1.00 90.50 284 SER A N 1
ATOM 2301 C CA . SER A 1 284 ? -35.555 -11.466 51.201 1.00 90.50 284 SER A CA 1
ATOM 2302 C C . SER A 1 284 ? -35.840 -12.939 51.503 1.00 90.50 284 SER A C 1
ATOM 2304 O O . SER A 1 284 ? -36.907 -13.271 52.017 1.00 90.50 284 SER A O 1
ATOM 2306 N N . LYS A 1 285 ? -34.870 -13.830 51.269 1.00 90.12 285 LYS A N 1
ATOM 2307 C CA . LYS A 1 285 ? -34.945 -15.247 51.661 1.00 90.12 285 LYS A CA 1
ATOM 2308 C C . LYS A 1 285 ? -35.027 -15.413 53.177 1.00 90.12 285 LYS A C 1
ATOM 2310 O O . LYS A 1 285 ? -35.831 -16.212 53.656 1.00 90.12 285 LYS A O 1
ATOM 2315 N N . ALA A 1 286 ? -34.242 -14.638 53.928 1.00 88.25 286 ALA A N 1
ATOM 2316 C CA . ALA A 1 286 ? -34.318 -14.631 55.386 1.00 88.25 286 ALA A CA 1
ATOM 2317 C C . ALA A 1 286 ? -35.691 -14.151 55.888 1.00 88.25 286 ALA A C 1
ATOM 2319 O O . ALA A 1 286 ? -36.259 -14.757 56.792 1.00 88.25 286 ALA A O 1
ATOM 2320 N N . ALA A 1 287 ? -36.278 -13.126 55.265 1.00 89.00 287 ALA A N 1
ATOM 2321 C CA . ALA A 1 287 ? -37.642 -12.691 55.566 1.00 89.00 287 ALA A CA 1
ATOM 2322 C C . ALA A 1 287 ? -38.688 -13.770 55.215 1.00 89.00 287 ALA A C 1
ATOM 2324 O O . ALA A 1 287 ? -39.600 -14.028 56.001 1.00 89.00 287 ALA A O 1
ATOM 2325 N N . GLY A 1 288 ? -38.524 -14.457 54.078 1.00 87.50 288 GLY A N 1
ATOM 2326 C CA . GLY A 1 288 ? -39.384 -15.567 53.657 1.00 87.50 288 GLY A CA 1
ATOM 2327 C C . GLY A 1 288 ? -39.420 -16.721 54.663 1.00 87.50 288 GLY A C 1
ATOM 2328 O O . GLY A 1 288 ? -40.491 -17.270 54.916 1.00 87.50 288 GLY A O 1
ATOM 2329 N N . PHE A 1 289 ? -38.289 -17.034 55.310 1.00 91.06 289 PHE A N 1
ATOM 2330 C CA . PHE A 1 289 ? -38.259 -17.982 56.429 1.00 91.06 289 PHE A CA 1
ATOM 2331 C C . PHE A 1 289 ? -39.234 -17.565 57.538 1.00 91.06 289 PHE A C 1
ATOM 2333 O O . PHE A 1 289 ? -40.046 -18.382 57.965 1.00 91.06 289 PHE A O 1
ATOM 2340 N N . PHE A 1 290 ? -39.215 -16.301 57.972 1.00 91.19 290 PHE A N 1
ATOM 2341 C CA . PHE A 1 290 ? -40.101 -15.834 59.044 1.00 91.19 290 PHE A CA 1
ATOM 2342 C C . PHE A 1 290 ? -41.580 -15.824 58.639 1.00 91.19 290 PHE A C 1
ATOM 2344 O O . PHE A 1 290 ? -42.424 -16.108 59.483 1.00 91.19 290 PHE A O 1
ATOM 2351 N N . SER A 1 291 ? -41.897 -15.594 57.363 1.00 91.00 291 SER A N 1
ATOM 2352 C CA . SER A 1 291 ? -43.270 -15.735 56.855 1.00 91.00 291 SER A CA 1
ATOM 2353 C C . SER A 1 291 ? -43.765 -17.189 56.918 1.00 91.00 291 SER A C 1
ATOM 2355 O O . SER A 1 291 ? -44.886 -17.447 57.353 1.00 91.00 291 SER A O 1
ATOM 2357 N N . VAL A 1 292 ? -42.916 -18.164 56.569 1.00 89.94 292 VAL A N 1
ATOM 2358 C CA . VAL A 1 292 ? -43.248 -19.593 56.727 1.00 89.94 292 VAL A CA 1
ATOM 2359 C C . VAL A 1 292 ? -43.397 -19.958 58.207 1.00 89.94 292 VAL A C 1
ATOM 2361 O O . VAL A 1 292 ? -44.344 -20.652 58.574 1.00 89.94 292 VAL A O 1
ATOM 2364 N N . MET A 1 293 ? -42.498 -19.465 59.066 1.00 90.25 293 MET A N 1
ATOM 2365 C CA . MET A 1 293 ? -42.585 -19.666 60.517 1.00 90.25 293 MET A CA 1
ATOM 2366 C C . MET A 1 293 ? -43.903 -19.131 61.081 1.00 90.25 293 MET A C 1
ATOM 2368 O O . MET A 1 293 ? -44.541 -19.815 61.875 1.00 90.25 293 MET A O 1
ATOM 2372 N N . GLU A 1 294 ? -44.312 -17.925 60.685 1.00 90.50 294 GLU A N 1
ATOM 2373 C CA . GLU A 1 294 ? -45.575 -17.313 61.101 1.00 90.50 294 GLU A CA 1
ATOM 2374 C C . GLU A 1 294 ? -46.767 -18.194 60.713 1.00 90.50 294 GLU A C 1
ATOM 2376 O O . GLU A 1 294 ? -47.569 -18.555 61.576 1.00 90.50 294 GLU A O 1
ATOM 2381 N N . HIS A 1 295 ? -46.846 -18.600 59.441 1.00 88.88 295 HIS A N 1
ATOM 2382 C CA . HIS A 1 295 ? -47.923 -19.454 58.940 1.00 88.88 295 HIS A CA 1
ATOM 2383 C C . HIS A 1 295 ? -48.009 -20.782 59.706 1.00 88.88 295 HIS A C 1
ATOM 2385 O O . HIS A 1 295 ? -49.089 -21.203 60.125 1.00 88.88 295 HIS A O 1
ATOM 2391 N N . GLU A 1 296 ? -46.874 -21.447 59.930 1.00 86.62 296 GLU A N 1
ATOM 2392 C CA . GLU A 1 296 ? -46.860 -22.721 60.648 1.00 86.62 296 GLU A CA 1
ATOM 2393 C C . GLU A 1 296 ? -47.163 -22.554 62.143 1.00 86.62 296 GLU A C 1
ATOM 2395 O O . GLU A 1 296 ? -47.847 -23.401 62.715 1.00 86.62 296 GLU A O 1
ATOM 2400 N N . LEU A 1 297 ? -46.744 -21.456 62.782 1.00 87.62 297 LEU A N 1
ATOM 2401 C CA . LEU A 1 297 ? -47.144 -21.141 64.159 1.00 87.62 297 LEU A CA 1
ATOM 2402 C C . LEU A 1 297 ? -48.652 -20.882 64.261 1.00 87.62 297 LEU A C 1
ATOM 2404 O O . LEU A 1 297 ? -49.296 -21.392 65.178 1.00 87.62 297 LEU A O 1
ATOM 2408 N N . GLN A 1 298 ? -49.232 -20.159 63.301 1.00 87.44 298 GLN A N 1
ATOM 2409 C CA . GLN A 1 298 ? -50.674 -19.926 63.230 1.00 87.44 298 GLN A CA 1
ATOM 2410 C C . GLN A 1 298 ? -51.443 -21.238 63.021 1.00 87.44 298 GLN A C 1
ATOM 2412 O O . GLN A 1 298 ? -52.464 -21.487 63.666 1.00 87.44 298 GLN A O 1
ATOM 2417 N N . LYS A 1 299 ? -50.946 -22.117 62.146 1.00 84.94 299 LYS A N 1
ATOM 2418 C CA . LYS A 1 299 ? -51.500 -23.460 61.947 1.00 84.94 299 LYS A CA 1
ATOM 2419 C C . LYS A 1 299 ? -51.418 -24.291 63.228 1.00 84.94 299 LYS A C 1
ATOM 2421 O O . LYS A 1 299 ? -52.411 -24.912 63.604 1.00 84.94 299 LYS A O 1
ATOM 2426 N N . PHE A 1 300 ? -50.282 -24.256 63.922 1.00 82.06 300 PHE A N 1
ATOM 2427 C CA . PHE A 1 300 ? -50.085 -24.937 65.200 1.00 82.06 300 PHE A CA 1
ATOM 2428 C C . PHE A 1 300 ? -51.092 -24.445 66.253 1.00 82.06 300 PHE A C 1
ATOM 2430 O O . PHE A 1 300 ? -51.724 -25.257 66.926 1.00 82.06 300 PHE A O 1
ATOM 2437 N N . GLU A 1 301 ? -51.320 -23.131 66.346 1.00 80.75 301 GLU A N 1
ATOM 2438 C CA . GLU A 1 301 ? -52.327 -22.526 67.230 1.00 80.75 301 GLU A CA 1
ATOM 2439 C C . GLU A 1 301 ? -53.768 -22.920 66.856 1.00 80.75 301 GLU A C 1
ATOM 2441 O O . GLU A 1 301 ? -54.595 -23.218 67.715 1.00 80.75 301 GLU A O 1
ATOM 2446 N N . ASN A 1 302 ? -54.103 -22.947 65.568 1.00 79.31 302 ASN A N 1
ATOM 2447 C CA . ASN A 1 302 ? -55.438 -23.347 65.120 1.00 79.31 302 ASN A CA 1
ATOM 2448 C C . ASN A 1 302 ? -55.701 -24.837 65.363 1.00 79.31 302 ASN A C 1
ATOM 2450 O O . ASN A 1 302 ? -56.820 -25.233 65.695 1.00 79.31 302 ASN A O 1
ATOM 2454 N N . ASN A 1 303 ? -54.668 -25.665 65.224 1.00 72.19 303 ASN A N 1
ATOM 2455 C CA . ASN A 1 303 ? -54.738 -27.089 65.498 1.00 72.19 303 ASN A CA 1
ATOM 2456 C C . ASN A 1 303 ? -54.963 -27.356 66.995 1.00 72.19 303 ASN A C 1
ATOM 2458 O O . ASN A 1 303 ? -55.805 -28.189 67.324 1.00 72.19 303 ASN A O 1
ATOM 2462 N N . THR A 1 304 ? -54.307 -26.633 67.916 1.00 65.38 304 THR A N 1
ATOM 2463 C CA . THR A 1 304 ? -54.548 -26.822 69.366 1.00 65.38 304 THR A CA 1
ATOM 2464 C C . THR A 1 304 ? -55.995 -26.543 69.761 1.00 65.38 304 THR A C 1
ATOM 2466 O O . THR A 1 304 ? -56.533 -27.275 70.590 1.00 65.38 304 THR A O 1
ATOM 2469 N N . LYS A 1 305 ? -56.654 -25.573 69.117 1.00 64.69 305 LYS A N 1
ATOM 2470 C CA . LYS A 1 305 ? -58.080 -25.267 69.335 1.00 64.69 305 LYS A CA 1
ATOM 2471 C C . LYS A 1 305 ? -59.014 -26.394 68.868 1.00 64.69 305 LYS A C 1
ATOM 2473 O O . LYS A 1 305 ? -60.013 -26.653 69.520 1.00 64.69 305 LYS A O 1
ATOM 2478 N N . LYS A 1 306 ? -58.675 -27.113 67.789 1.00 60.00 306 LYS A N 1
ATOM 2479 C CA . LYS A 1 306 ? -59.456 -28.267 67.281 1.00 60.00 306 LYS A CA 1
ATOM 2480 C C . LYS A 1 306 ? -59.317 -29.538 68.128 1.00 60.00 306 LYS A C 1
ATOM 2482 O O . LYS A 1 306 ? -60.123 -30.452 67.998 1.00 60.00 306 LYS A O 1
ATOM 2487 N N . SER A 1 307 ? -58.298 -29.619 68.987 1.00 55.47 307 SER A N 1
ATOM 2488 C CA . SER A 1 307 ? -58.031 -30.801 69.823 1.00 55.47 307 SER A CA 1
ATOM 2489 C C . SER A 1 307 ? -59.052 -31.040 70.943 1.00 55.47 307 SER A C 1
ATOM 2491 O O . SER A 1 307 ? -58.981 -32.068 71.620 1.00 55.47 307 SER A O 1
ATOM 2493 N N . GLU A 1 308 ? -60.002 -30.118 71.126 1.00 53.59 308 GLU A N 1
ATOM 2494 C CA . GLU A 1 308 ? -61.159 -30.307 72.003 1.00 53.59 308 GLU A CA 1
ATOM 2495 C C . GLU A 1 308 ? -62.123 -31.393 71.468 1.00 53.59 308 GLU A C 1
ATOM 2497 O O . GLU A 1 308 ? -62.770 -32.052 72.282 1.00 53.59 308 GLU A O 1
ATOM 2502 N N . ASP A 1 309 ? -62.114 -31.682 70.152 1.00 54.34 309 ASP A N 1
ATOM 2503 C CA . ASP A 1 309 ? -63.092 -32.556 69.468 1.00 54.34 309 ASP A CA 1
ATOM 2504 C C . ASP A 1 309 ? -62.527 -33.874 68.858 1.00 54.34 309 ASP A C 1
ATOM 2506 O O . ASP A 1 309 ? -63.299 -34.693 68.358 1.00 54.34 309 ASP A O 1
ATOM 2510 N N . ASP A 1 310 ? -61.208 -34.133 68.892 1.00 56.50 310 ASP A N 1
ATOM 2511 C CA . ASP A 1 310 ? -60.531 -35.224 68.137 1.00 56.50 310 ASP A CA 1
ATOM 2512 C C . ASP A 1 310 ? -59.767 -36.224 69.061 1.00 56.50 310 ASP A C 1
ATOM 2514 O O . ASP A 1 310 ? -59.412 -35.877 70.197 1.00 56.50 310 ASP A O 1
ATOM 2518 N N . PRO A 1 311 ? -59.442 -37.476 68.651 1.00 61.31 311 PRO A N 1
ATOM 2519 C CA . PRO A 1 311 ? -58.697 -38.423 69.484 1.00 61.31 311 PRO A CA 1
ATOM 2520 C C . PRO A 1 311 ? -57.294 -37.905 69.843 1.00 61.31 311 PRO A C 1
ATOM 2522 O O . PRO A 1 311 ? -56.370 -37.906 69.024 1.00 61.31 311 PRO A O 1
ATOM 2525 N N . LYS A 1 312 ? -57.114 -37.536 71.120 1.00 66.31 312 LYS A N 1
ATOM 2526 C CA . LYS A 1 312 ? -55.909 -36.911 71.713 1.00 66.31 312 LYS A CA 1
ATOM 2527 C C . LYS A 1 312 ? -54.560 -37.502 71.266 1.00 66.31 312 LYS A C 1
ATOM 2529 O O . LYS A 1 312 ? -53.564 -36.784 71.203 1.00 66.31 312 LYS A O 1
ATOM 2534 N N . PHE A 1 313 ? -54.501 -38.799 70.953 1.00 66.75 313 PHE A N 1
ATOM 2535 C CA . PHE A 1 313 ? -53.271 -39.479 70.536 1.00 66.75 313 PHE A CA 1
ATOM 2536 C C . PHE A 1 313 ? -52.830 -39.155 69.098 1.00 66.75 313 PHE A C 1
ATOM 2538 O O . PHE A 1 313 ? -51.639 -38.942 68.860 1.00 66.75 313 PHE A O 1
ATOM 2545 N N . ILE A 1 314 ? -53.765 -39.097 68.141 1.00 64.62 314 ILE A N 1
ATOM 2546 C CA . ILE A 1 314 ? -53.451 -38.777 66.737 1.00 64.62 314 ILE A CA 1
ATOM 2547 C C . ILE A 1 314 ? -53.000 -37.318 66.650 1.00 64.62 314 ILE A C 1
ATOM 2549 O O . ILE A 1 314 ? -51.942 -37.033 66.086 1.00 64.62 314 ILE A O 1
ATOM 2553 N N . PHE A 1 315 ? -53.731 -36.429 67.323 1.00 68.75 315 PHE A N 1
ATOM 2554 C CA . PHE A 1 315 ? -53.402 -35.014 67.438 1.00 68.75 315 PHE A CA 1
ATOM 2555 C C . PHE A 1 315 ? -51.993 -34.776 68.010 1.00 68.75 315 PHE A C 1
ATOM 2557 O O . PHE A 1 315 ? -51.167 -34.093 67.403 1.00 68.75 315 PHE A O 1
ATOM 2564 N N . PHE A 1 316 ? -51.662 -35.422 69.135 1.00 74.62 316 PHE A N 1
ATOM 2565 C CA . PHE A 1 316 ? -50.324 -35.360 69.728 1.00 74.62 316 PHE A CA 1
ATOM 2566 C C . PHE A 1 316 ? -49.225 -35.819 68.759 1.00 74.62 316 PHE A C 1
ATOM 2568 O O . PHE A 1 316 ? -48.152 -35.212 68.706 1.00 74.62 316 PHE A O 1
ATOM 2575 N N . LYS A 1 317 ? -49.474 -36.886 67.987 1.00 75.75 317 LYS A N 1
ATOM 2576 C CA . LYS A 1 317 ? -48.496 -37.428 67.036 1.00 75.75 317 LYS A CA 1
ATOM 2577 C C . LYS A 1 317 ? -48.240 -36.462 65.876 1.00 75.75 317 LYS A C 1
ATOM 2579 O O . LYS A 1 317 ? -47.075 -36.272 65.536 1.00 75.75 317 LYS A O 1
ATOM 2584 N N . VAL A 1 318 ? -49.284 -35.835 65.327 1.00 76.56 318 VAL A N 1
ATOM 2585 C CA . VAL A 1 318 ? -49.177 -34.830 64.251 1.00 76.56 318 VAL A CA 1
ATOM 2586 C C . VAL A 1 318 ? -48.421 -33.593 64.738 1.00 76.56 318 VAL A C 1
ATOM 2588 O O . VAL A 1 318 ? -47.400 -33.239 64.155 1.00 76.56 318 VAL A O 1
ATOM 2591 N N . MET A 1 319 ? -48.811 -33.026 65.881 1.00 78.88 319 MET A N 1
ATOM 2592 C CA . MET A 1 319 ? -48.150 -31.845 66.457 1.00 78.88 319 MET A CA 1
ATOM 2593 C C . MET A 1 319 ? -46.673 -32.105 66.790 1.00 78.88 319 MET A C 1
ATOM 2595 O O . MET A 1 319 ? -45.820 -31.237 66.620 1.00 78.88 319 MET A O 1
ATOM 2599 N N . LYS A 1 320 ? -46.325 -33.326 67.225 1.00 83.00 320 LYS A N 1
ATOM 2600 C CA . LYS A 1 320 ? -44.923 -33.720 67.445 1.00 83.00 320 LYS A CA 1
ATOM 2601 C C . LYS A 1 320 ? -44.110 -33.905 66.167 1.00 83.00 320 LYS A C 1
ATOM 2603 O O . LYS A 1 320 ? -42.879 -33.924 66.260 1.00 83.00 320 LYS A O 1
ATOM 2608 N N . VAL A 1 321 ? -44.747 -34.183 65.033 1.00 84.06 321 VAL A N 1
ATOM 2609 C CA . VAL A 1 321 ? -44.071 -34.228 63.729 1.00 84.06 321 VAL A CA 1
ATOM 2610 C C . VAL A 1 321 ? -43.836 -32.798 63.257 1.00 84.06 321 VAL A C 1
ATOM 2612 O O . VAL A 1 321 ? -42.679 -32.435 63.084 1.00 84.06 321 VAL A O 1
ATOM 2615 N N . GLU A 1 322 ? -44.872 -31.955 63.239 1.00 82.19 322 GLU A N 1
ATOM 2616 C CA . GLU A 1 322 ? -44.761 -30.538 62.854 1.00 82.19 322 GLU A CA 1
ATOM 2617 C C . GLU A 1 322 ? -43.711 -29.790 63.693 1.00 82.19 322 GLU A C 1
ATOM 2619 O O . GLU A 1 322 ? -42.844 -29.109 63.154 1.00 82.19 322 GLU A O 1
ATOM 2624 N N . ALA A 1 323 ? -43.692 -29.992 65.016 1.00 86.12 323 ALA A N 1
ATOM 2625 C CA . ALA A 1 323 ? -42.682 -29.383 65.885 1.00 86.12 323 ALA A CA 1
ATOM 2626 C C . ALA A 1 323 ? -41.250 -29.878 65.601 1.00 86.12 323 ALA A C 1
ATOM 2628 O O . ALA A 1 323 ? -40.286 -29.138 65.810 1.00 86.12 323 ALA A O 1
ATOM 2629 N N . ARG A 1 324 ? -41.084 -31.132 65.155 1.00 88.38 324 ARG A N 1
ATOM 2630 C CA . ARG A 1 324 ? -39.772 -31.679 64.773 1.00 88.38 324 ARG A CA 1
ATOM 2631 C C . ARG A 1 324 ? -39.298 -31.089 63.456 1.00 88.38 324 ARG A C 1
ATOM 2633 O O . ARG A 1 324 ? -38.144 -30.674 63.388 1.00 88.38 324 ARG A O 1
ATOM 2640 N N . ASP A 1 325 ? -40.182 -31.025 62.470 1.00 86.38 325 ASP A N 1
ATOM 2641 C CA . ASP A 1 325 ? -39.882 -30.455 61.160 1.00 86.38 325 ASP A CA 1
ATOM 2642 C C . ASP A 1 325 ? -39.523 -28.974 61.312 1.00 86.38 325 ASP A C 1
ATOM 2644 O O . ASP A 1 325 ? -38.481 -28.530 60.831 1.00 86.38 325 ASP A O 1
ATOM 2648 N N . MET A 1 326 ? -40.292 -28.240 62.121 1.00 87.75 326 MET A N 1
ATOM 2649 C CA . MET A 1 326 ? -40.020 -26.837 62.408 1.00 87.75 326 MET A CA 1
ATOM 2650 C C . MET A 1 326 ? -38.680 -26.630 63.111 1.00 87.75 326 MET A C 1
ATOM 2652 O O . MET A 1 326 ? -37.877 -25.784 62.721 1.00 87.75 326 MET A O 1
ATOM 2656 N N . LYS A 1 327 ? -38.388 -27.456 64.123 1.00 89.88 327 LYS A N 1
ATOM 2657 C CA . LYS A 1 327 ? -37.092 -27.428 64.805 1.00 89.88 327 LYS A CA 1
ATOM 2658 C C . LYS A 1 327 ? -35.943 -27.693 63.831 1.00 89.88 327 LYS A C 1
ATOM 2660 O O . LYS A 1 327 ? -34.919 -27.022 63.931 1.00 89.88 327 LYS A O 1
ATOM 2665 N N . SER A 1 328 ? -36.109 -28.639 62.907 1.00 90.44 328 SER A N 1
ATOM 2666 C CA . SER A 1 328 ? -35.113 -28.934 61.874 1.00 90.44 328 SER A CA 1
ATOM 2667 C C . SER A 1 328 ? -34.874 -27.722 60.971 1.00 90.44 328 SER A C 1
ATOM 2669 O O . SER A 1 328 ? -33.727 -27.359 60.721 1.00 90.44 328 SER A O 1
ATOM 2671 N N . ILE A 1 329 ? -35.936 -27.045 60.529 1.00 87.94 329 ILE A N 1
ATOM 2672 C CA . ILE A 1 329 ? -35.840 -25.844 59.686 1.00 87.94 329 ILE A CA 1
ATOM 2673 C C . ILE A 1 329 ? -35.145 -24.694 60.438 1.00 87.94 329 ILE A C 1
ATOM 2675 O O . ILE A 1 329 ? -34.240 -24.062 59.891 1.00 87.94 329 ILE A O 1
ATOM 2679 N N . CYS A 1 330 ? -35.461 -24.476 61.722 1.00 90.56 330 CYS A N 1
ATOM 2680 C CA . CYS A 1 330 ? -34.751 -23.499 62.556 1.00 90.56 330 CYS A CA 1
ATOM 2681 C C . CYS A 1 330 ? -33.257 -23.824 62.717 1.00 90.56 330 CYS A C 1
ATOM 2683 O O . CYS A 1 330 ? -32.439 -22.909 62.755 1.00 90.56 330 CYS A O 1
ATOM 2685 N N . GLN A 1 331 ? -32.887 -25.105 62.822 1.00 91.19 331 GLN A N 1
ATOM 2686 C CA . GLN A 1 331 ? -31.484 -25.520 62.924 1.00 91.19 331 GLN A CA 1
ATOM 2687 C C . GLN A 1 331 ? -30.707 -25.211 61.643 1.00 91.19 331 GLN A C 1
ATOM 2689 O O . GLN A 1 331 ? -29.589 -24.706 61.725 1.00 91.19 331 GLN A O 1
ATOM 2694 N N . VAL A 1 332 ? -31.312 -25.461 60.477 1.00 90.25 332 VAL A N 1
ATOM 2695 C CA . VAL A 1 332 ? -30.723 -25.113 59.175 1.00 90.25 332 VAL A CA 1
ATOM 2696 C C . VAL A 1 332 ? -30.540 -23.600 59.053 1.00 90.25 332 VAL A C 1
ATOM 2698 O O . VAL A 1 332 ? -29.455 -23.140 58.710 1.00 90.25 332 VAL A O 1
ATOM 2701 N N . PHE A 1 333 ? -31.564 -22.816 59.399 1.00 90.19 333 PHE A N 1
ATOM 2702 C CA . PHE A 1 333 ? -31.474 -21.355 59.359 1.00 90.19 333 PHE A CA 1
ATOM 2703 C C . PHE A 1 333 ? -30.416 -20.809 60.328 1.00 90.19 333 PHE A C 1
ATOM 2705 O O . PHE A 1 333 ? -29.645 -19.923 59.974 1.00 90.19 333 PHE A O 1
ATOM 2712 N N . TYR A 1 334 ? -30.327 -21.370 61.536 1.00 88.69 334 TYR A N 1
ATOM 2713 C CA . TYR A 1 334 ? -29.317 -20.975 62.516 1.00 88.69 334 TYR A CA 1
ATOM 2714 C C . TYR A 1 334 ? -27.888 -21.275 62.044 1.00 88.69 334 TYR A C 1
ATOM 2716 O O . TYR A 1 334 ? -27.002 -20.448 62.244 1.00 88.69 334 TYR A O 1
ATOM 2724 N N . ALA A 1 335 ? -27.661 -22.421 61.393 1.00 88.88 335 ALA A N 1
ATOM 2725 C CA . ALA A 1 335 ? -26.364 -22.738 60.799 1.00 88.88 335 ALA A CA 1
ATOM 2726 C C . ALA A 1 335 ? -25.980 -21.717 59.713 1.00 88.88 335 ALA A C 1
ATOM 2728 O O . ALA A 1 335 ? -24.882 -21.169 59.763 1.00 88.88 335 ALA A O 1
ATOM 2729 N N . ALA A 1 336 ? -26.915 -21.373 58.819 1.00 88.19 336 ALA A N 1
ATOM 2730 C CA . ALA A 1 336 ? -26.695 -20.349 57.796 1.00 88.19 336 ALA A CA 1
ATOM 2731 C C . ALA A 1 336 ? -26.396 -18.963 58.404 1.00 88.19 336 ALA A C 1
ATOM 2733 O O . ALA A 1 336 ? -25.511 -18.257 57.929 1.00 88.19 336 ALA A O 1
ATOM 2734 N N . LEU A 1 337 ? -27.077 -18.573 59.490 1.00 85.81 337 LEU A N 1
ATOM 2735 C CA . LEU A 1 337 ? -26.786 -17.315 60.191 1.00 85.81 337 LEU A CA 1
ATOM 2736 C C . LEU A 1 337 ? -25.361 -17.265 60.752 1.00 85.81 337 LEU A C 1
ATOM 2738 O O . LEU A 1 337 ? -24.751 -16.198 60.746 1.00 85.81 337 LEU A O 1
ATOM 2742 N N . LEU A 1 338 ? -24.837 -18.384 61.262 1.00 85.50 338 LEU A N 1
ATOM 2743 C CA . LEU A 1 338 ? -23.475 -18.436 61.794 1.00 85.50 338 LEU A CA 1
ATOM 2744 C C . LEU A 1 338 ? -22.425 -18.252 60.694 1.00 85.50 338 LEU A C 1
ATOM 2746 O O . LEU A 1 338 ? -21.473 -17.507 60.913 1.00 85.50 338 LEU A O 1
ATOM 2750 N N . GLU A 1 339 ? -22.622 -18.878 59.532 1.00 83.62 339 GLU A N 1
ATOM 2751 C CA . GLU A 1 339 ? -21.730 -18.737 58.371 1.00 83.62 339 GLU A CA 1
ATOM 2752 C C . GLU A 1 339 ? -21.695 -17.289 57.869 1.00 83.62 339 GLU A C 1
ATOM 2754 O O . GLU A 1 339 ? -20.632 -16.690 57.719 1.00 83.62 339 GLU A O 1
ATOM 2759 N N . VAL A 1 340 ? -22.867 -16.676 57.696 1.00 85.94 340 VAL A N 1
ATOM 2760 C CA . VAL A 1 340 ? -22.942 -15.304 57.183 1.00 85.94 340 VAL A CA 1
ATOM 2761 C C . VAL A 1 340 ? -22.454 -14.286 58.226 1.00 85.94 340 VAL A C 1
ATOM 2763 O O . VAL A 1 340 ? -21.865 -13.266 57.873 1.00 85.94 340 VAL A O 1
ATOM 2766 N N . LYS A 1 341 ? -22.640 -14.553 59.525 1.00 84.31 341 LYS A N 1
ATOM 2767 C CA . LYS A 1 341 ? -22.134 -13.679 60.593 1.00 84.31 341 LYS A CA 1
ATOM 2768 C C . LYS A 1 341 ? -20.613 -13.543 60.543 1.00 84.31 341 LYS A C 1
ATOM 2770 O O . LYS A 1 341 ? -20.117 -12.428 60.653 1.00 84.31 341 LYS A O 1
ATOM 2775 N N . THR A 1 342 ? -19.885 -14.646 60.357 1.00 80.25 342 THR A N 1
ATOM 2776 C CA . THR A 1 342 ? -18.419 -14.591 60.250 1.00 80.25 342 THR A CA 1
ATOM 2777 C C . THR A 1 342 ? -17.952 -13.785 59.042 1.00 80.25 342 THR A C 1
ATOM 2779 O O . THR A 1 342 ? -16.953 -13.077 59.142 1.00 80.25 342 THR A O 1
ATOM 2782 N N . ASP A 1 343 ? -18.697 -13.835 57.936 1.00 81.88 343 ASP A N 1
ATOM 2783 C CA . ASP A 1 343 ? -18.388 -13.055 56.735 1.00 81.88 343 ASP A CA 1
ATOM 2784 C C . ASP A 1 343 ? -18.679 -11.557 56.930 1.00 81.88 343 ASP A C 1
ATOM 2786 O O . ASP A 1 343 ? -17.903 -10.709 56.487 1.00 81.88 343 ASP A O 1
ATOM 2790 N N . PHE A 1 344 ? -19.764 -11.207 57.631 1.00 82.62 344 PHE A N 1
ATOM 2791 C CA . PHE A 1 344 ? -20.096 -9.811 57.938 1.00 82.62 344 PHE A CA 1
ATOM 2792 C C . PHE A 1 344 ? -19.194 -9.185 59.003 1.00 82.62 344 PHE A C 1
ATOM 2794 O O . PHE A 1 344 ? -18.903 -7.994 58.905 1.00 82.62 344 PHE A O 1
ATOM 2801 N N . ASP A 1 345 ? -18.696 -9.963 59.966 1.00 78.19 345 ASP A N 1
ATOM 2802 C CA . ASP A 1 345 ? -17.732 -9.492 60.971 1.00 78.19 345 ASP A CA 1
ATOM 2803 C C . ASP A 1 345 ? -16.389 -9.054 60.332 1.00 78.19 345 ASP A C 1
ATOM 2805 O O . ASP A 1 345 ? -15.612 -8.332 60.956 1.00 78.19 345 ASP A O 1
ATOM 2809 N N . ALA A 1 346 ? -16.114 -9.448 59.080 1.00 76.06 346 ALA A N 1
ATOM 2810 C CA . ALA A 1 346 ? -14.943 -9.012 58.314 1.00 76.06 346 ALA A CA 1
ATOM 2811 C C . ALA A 1 346 ? -15.128 -7.656 57.597 1.00 76.06 346 ALA A C 1
ATOM 2813 O O . ALA A 1 346 ? -14.185 -7.160 56.972 1.00 76.06 346 ALA A O 1
ATOM 2814 N N . MET A 1 347 ? -16.322 -7.052 57.651 1.00 76.38 347 MET A N 1
ATOM 2815 C CA . MET A 1 347 ? -16.566 -5.732 57.065 1.00 76.38 347 MET A CA 1
ATOM 2816 C C . MET A 1 347 ? -15.939 -4.617 57.925 1.00 76.38 347 MET A C 1
ATOM 2818 O O . MET A 1 347 ? -16.015 -4.668 59.152 1.00 76.38 347 MET A O 1
ATOM 2822 N N . PRO A 1 348 ? -15.330 -3.586 57.311 1.00 71.25 348 PRO A N 1
ATOM 2823 C CA . PRO A 1 348 ? -14.742 -2.473 58.050 1.00 71.25 348 PRO A CA 1
ATOM 2824 C C . PRO A 1 348 ? -15.817 -1.638 58.758 1.00 71.25 348 PRO A C 1
ATOM 2826 O O . PRO A 1 348 ? -16.860 -1.335 58.181 1.00 71.25 348 PRO A O 1
ATOM 2829 N N . THR A 1 349 ? -15.532 -1.230 59.994 1.00 66.81 349 THR A N 1
ATOM 2830 C CA . THR A 1 349 ? -16.442 -0.453 60.857 1.00 66.81 349 THR A CA 1
ATOM 2831 C C . THR A 1 349 ? -16.132 1.050 60.890 1.00 66.81 349 THR A C 1
ATOM 2833 O O . THR A 1 349 ? -16.859 1.821 61.511 1.00 66.81 349 THR A O 1
ATOM 2836 N N . GLU A 1 350 ? -15.067 1.505 60.223 1.00 60.50 350 GLU A N 1
ATOM 2837 C CA . GLU A 1 350 ? -14.661 2.915 60.215 1.00 60.50 350 GLU A CA 1
ATOM 2838 C C . GLU A 1 350 ? -15.381 3.708 59.109 1.00 60.50 350 GLU A C 1
ATOM 2840 O O . GLU A 1 350 ? -15.245 3.410 57.923 1.00 60.50 350 GLU A O 1
ATOM 2845 N N . GLY A 1 351 ? -16.118 4.759 59.497 1.00 53.16 351 GLY A N 1
ATOM 2846 C CA . GLY A 1 351 ? -16.688 5.750 58.571 1.00 53.16 351 GLY A CA 1
ATOM 2847 C C . GLY A 1 351 ? -18.197 5.665 58.312 1.00 53.16 351 GLY A C 1
ATOM 2848 O O . GLY A 1 351 ? -18.689 6.359 57.424 1.00 53.16 351 GLY A O 1
ATOM 2849 N N . THR A 1 352 ? -18.951 4.863 59.065 1.00 54.44 352 THR A N 1
ATOM 2850 C CA . THR A 1 352 ? -20.419 4.865 58.987 1.00 54.44 352 THR A CA 1
ATOM 2851 C C . THR A 1 352 ? -21.002 6.080 59.698 1.00 54.44 352 THR A C 1
ATOM 2853 O O . THR A 1 352 ? -20.586 6.420 60.807 1.00 54.44 352 THR A O 1
ATOM 2856 N N . ASP A 1 353 ? -21.997 6.711 59.078 1.00 55.06 353 ASP A N 1
ATOM 2857 C CA . ASP A 1 353 ? -22.857 7.701 59.719 1.00 55.06 353 ASP A CA 1
ATOM 2858 C C . ASP A 1 353 ? -23.613 6.984 60.851 1.00 55.06 353 ASP A C 1
ATOM 2860 O O . ASP A 1 353 ? -24.655 6.365 60.621 1.00 55.06 353 ASP A O 1
ATOM 2864 N N . ARG A 1 354 ? -23.019 6.962 62.059 1.00 57.22 354 ARG A N 1
ATOM 2865 C CA . ARG A 1 354 ? -23.541 6.265 63.257 1.00 57.22 354 ARG A CA 1
ATOM 2866 C C . ARG A 1 354 ? -25.026 6.555 63.470 1.00 57.22 354 ARG A C 1
ATOM 2868 O O . ARG A 1 354 ? -25.782 5.689 63.893 1.00 57.22 354 ARG A O 1
ATOM 2875 N N . ASN A 1 355 ? -25.452 7.739 63.040 1.00 65.38 355 ASN A N 1
ATOM 2876 C CA . ASN A 1 355 ? -26.811 8.207 63.168 1.00 65.38 355 ASN A CA 1
ATOM 2877 C C . ASN A 1 355 ? -27.857 7.263 62.543 1.00 65.38 355 ASN A C 1
ATOM 2879 O O . ASN A 1 355 ? -28.857 6.979 63.187 1.00 65.38 355 ASN A O 1
ATOM 2883 N N . TYR A 1 356 ? -27.641 6.708 61.342 1.00 79.25 356 TYR A N 1
ATOM 2884 C CA . TYR A 1 356 ? -28.691 5.902 60.695 1.00 79.25 356 TYR A CA 1
ATOM 2885 C C . TYR A 1 356 ? -28.931 4.554 61.388 1.00 79.25 356 TYR A C 1
ATOM 2887 O O . TYR A 1 356 ? -30.079 4.154 61.593 1.00 79.25 356 TYR A O 1
ATOM 2895 N N . VAL A 1 357 ? -27.856 3.831 61.721 1.00 78.88 357 VAL A N 1
ATOM 2896 C CA . VAL A 1 357 ? -27.968 2.485 62.306 1.00 78.88 357 VAL A CA 1
ATOM 2897 C C . VAL A 1 357 ? -28.577 2.574 63.702 1.00 78.88 357 VAL A C 1
ATOM 2899 O O . VAL A 1 357 ? -29.495 1.813 64.016 1.00 78.88 357 VAL A O 1
ATOM 2902 N N . ASP A 1 358 ? -28.131 3.543 64.500 1.00 80.50 358 ASP A N 1
ATOM 2903 C CA . ASP A 1 358 ? -28.633 3.761 65.854 1.00 80.50 358 ASP A CA 1
ATOM 2904 C C . ASP A 1 358 ? -30.099 4.231 65.841 1.00 80.50 358 ASP A C 1
ATOM 2906 O O . ASP A 1 358 ? -30.931 3.672 66.562 1.00 80.50 358 ASP A O 1
ATOM 2910 N N . GLU A 1 359 ? -30.465 5.178 64.961 1.00 84.00 359 GLU A N 1
ATOM 2911 C CA . GLU A 1 359 ? -31.859 5.613 64.769 1.00 84.00 359 GLU A CA 1
ATOM 2912 C C . GLU A 1 359 ? -32.768 4.452 64.341 1.00 84.00 359 GLU A C 1
ATOM 2914 O O . GLU A 1 359 ? -33.892 4.305 64.840 1.00 84.00 359 GLU A O 1
ATOM 2919 N N . TRP A 1 360 ? -32.295 3.600 63.425 1.00 85.69 360 TRP A N 1
ATOM 2920 C CA . TRP A 1 360 ? -33.056 2.443 62.965 1.00 85.69 360 TRP A CA 1
ATOM 2921 C C . TRP A 1 360 ? -33.260 1.420 64.088 1.00 85.69 360 TRP A C 1
ATOM 2923 O O . TRP A 1 360 ? -34.389 0.955 64.280 1.00 85.69 360 TRP A O 1
ATOM 2933 N N . LEU A 1 361 ? -32.212 1.105 64.859 1.00 86.88 361 LEU A N 1
ATOM 2934 C CA . LEU A 1 361 ? -32.276 0.170 65.987 1.00 86.88 361 LEU A CA 1
ATOM 2935 C C . LEU A 1 361 ? -33.197 0.673 67.106 1.00 86.88 361 LEU A C 1
ATOM 2937 O O . LEU A 1 361 ? -34.009 -0.105 67.614 1.00 86.88 361 LEU A O 1
ATOM 2941 N N . GLU A 1 362 ? -33.147 1.962 67.457 1.00 86.56 362 GLU A N 1
ATOM 2942 C CA . GLU A 1 362 ? -34.059 2.548 68.450 1.00 86.56 362 GLU A CA 1
ATOM 2943 C C . GLU A 1 362 ? -35.519 2.528 67.972 1.00 86.56 362 GLU A C 1
ATOM 2945 O O . GLU A 1 362 ? -36.427 2.218 68.752 1.00 86.56 362 GLU A O 1
ATOM 2950 N N . LYS A 1 363 ? -35.770 2.751 66.675 1.00 88.31 363 LYS A N 1
ATOM 2951 C CA . LYS A 1 363 ? -37.112 2.574 66.102 1.00 88.31 363 LYS A CA 1
ATOM 2952 C C . LYS A 1 363 ? -37.600 1.128 66.245 1.00 88.31 363 LYS A C 1
ATOM 2954 O O . LYS A 1 363 ? -38.723 0.924 66.706 1.00 88.31 363 LYS A O 1
ATOM 2959 N N . GLN A 1 364 ? -36.773 0.133 65.906 1.00 91.94 364 GLN A N 1
ATOM 2960 C CA . GLN A 1 364 ? -37.154 -1.283 66.046 1.00 91.94 364 GLN A CA 1
ATOM 2961 C C . GLN A 1 364 ? -37.411 -1.667 67.507 1.00 91.94 364 GLN A C 1
ATOM 2963 O O . GLN A 1 364 ? -38.373 -2.372 67.813 1.00 91.94 364 GLN A O 1
ATOM 2968 N N . LYS A 1 365 ? -36.581 -1.170 68.430 1.00 88.38 365 LYS A N 1
ATOM 2969 C CA . LYS A 1 365 ? -36.745 -1.365 69.875 1.00 88.38 365 LYS A CA 1
ATOM 2970 C C . LYS A 1 365 ? -38.105 -0.858 70.357 1.00 88.38 365 LYS A C 1
ATOM 2972 O O . LYS A 1 365 ? -38.771 -1.571 71.107 1.00 88.38 365 LYS A O 1
ATOM 2977 N N . LYS A 1 366 ? -38.540 0.320 69.893 1.00 88.56 366 LYS A N 1
ATOM 2978 C CA . LYS A 1 366 ? -39.868 0.868 70.202 1.00 88.56 366 LYS A CA 1
ATOM 2979 C C . LYS A 1 366 ? -40.993 -0.027 69.669 1.00 88.56 366 LYS A C 1
ATOM 2981 O O . LYS A 1 366 ? -41.877 -0.391 70.438 1.00 88.56 366 LYS A O 1
ATOM 2986 N N . THR A 1 367 ? -40.920 -0.458 68.408 1.00 89.94 367 THR A N 1
ATOM 2987 C CA . THR A 1 367 ? -41.916 -1.371 67.815 1.00 89.94 367 THR A CA 1
ATOM 2988 C C . THR A 1 367 ? -42.036 -2.681 68.601 1.00 89.94 367 THR A C 1
ATOM 2990 O O . THR A 1 367 ? -43.137 -3.089 68.960 1.00 89.94 367 THR A O 1
ATOM 2993 N N . ILE A 1 368 ? -40.913 -3.313 68.966 1.00 89.62 368 ILE A N 1
ATOM 2994 C CA . ILE A 1 368 ? -40.923 -4.564 69.745 1.00 89.62 368 ILE A CA 1
ATOM 2995 C C . ILE A 1 368 ? -41.550 -4.358 71.133 1.00 89.62 368 ILE A C 1
ATOM 2997 O O . ILE A 1 368 ? -42.250 -5.245 71.618 1.00 89.62 368 ILE A O 1
ATOM 3001 N N . GLN A 1 369 ? -41.310 -3.214 71.783 1.00 88.69 369 GLN A N 1
ATOM 3002 C CA . GLN A 1 369 ? -41.908 -2.896 73.087 1.00 88.69 369 GLN A CA 1
ATOM 3003 C C . GLN A 1 369 ? -43.426 -2.695 73.016 1.00 88.69 369 GLN A C 1
ATOM 3005 O O . GLN A 1 369 ? -44.128 -3.043 73.968 1.00 88.69 369 GLN A O 1
ATOM 3010 N N . GLU A 1 370 ? -43.920 -2.124 71.918 1.00 89.88 370 GLU A N 1
ATOM 3011 C CA . GLU A 1 370 ? -45.343 -1.855 71.705 1.00 89.88 370 GLU A CA 1
ATOM 3012 C C . GLU A 1 370 ? -46.111 -3.129 71.315 1.00 89.88 370 GLU A C 1
ATOM 3014 O O . GLU A 1 370 ? -47.177 -3.399 71.876 1.00 89.88 370 GLU A O 1
ATOM 3019 N N . GLU A 1 371 ? -45.560 -3.943 70.411 1.00 88.25 371 GLU A N 1
ATOM 3020 C CA . GLU A 1 371 ? -46.278 -5.065 69.787 1.00 88.25 371 GLU A CA 1
ATOM 3021 C C . GLU A 1 371 ? -46.054 -6.421 70.479 1.00 88.25 371 GLU A C 1
ATOM 3023 O O . GLU A 1 371 ? -46.937 -7.281 70.461 1.00 88.25 371 GLU A O 1
ATOM 3028 N N . CYS A 1 372 ? -44.909 -6.631 71.141 1.00 86.69 372 CYS A N 1
ATOM 3029 C CA . CYS A 1 372 ? -44.508 -7.944 71.656 1.00 86.69 372 CYS A CA 1
ATOM 3030 C C . CYS A 1 372 ? -44.355 -7.967 73.187 1.00 86.69 372 CYS A C 1
ATOM 3032 O O . CYS A 1 372 ? -43.805 -7.060 73.810 1.00 86.69 372 CYS A O 1
ATOM 3034 N N . LYS A 1 373 ? -44.780 -9.065 73.833 1.00 85.94 373 LYS A N 1
ATOM 3035 C CA . LYS A 1 373 ? -44.635 -9.276 75.290 1.00 85.94 373 LYS A CA 1
ATOM 3036 C C . LYS A 1 373 ? -44.066 -10.661 75.605 1.00 85.94 373 LYS A C 1
ATOM 3038 O O . LYS A 1 373 ? -44.169 -11.595 74.818 1.00 85.94 373 LYS A O 1
ATOM 3043 N N . GLY A 1 374 ? -43.472 -10.808 76.790 1.00 87.62 374 GLY A N 1
ATOM 3044 C CA . GLY A 1 374 ? -42.961 -12.091 77.292 1.00 87.62 374 GLY A CA 1
ATOM 3045 C C . GLY A 1 374 ? -41.439 -12.250 77.214 1.00 87.62 374 GLY A C 1
ATOM 3046 O O . GLY A 1 374 ? -40.697 -11.293 76.995 1.00 87.62 374 GLY A O 1
ATOM 3047 N N . LYS A 1 375 ? -40.957 -13.475 77.469 1.00 88.31 375 LYS A N 1
ATOM 3048 C CA . LYS A 1 375 ? -39.520 -13.774 77.634 1.00 88.31 375 LYS A CA 1
ATOM 3049 C C . LYS A 1 375 ? -38.707 -13.525 76.357 1.00 88.31 375 LYS A C 1
ATOM 3051 O O . LYS A 1 375 ? -37.614 -12.977 76.444 1.00 88.31 375 LYS A O 1
ATOM 3056 N N . LEU A 1 376 ? -39.241 -13.891 75.190 1.00 84.50 376 LEU A N 1
ATOM 3057 C CA . LEU A 1 376 ? -38.554 -13.712 73.908 1.00 84.50 376 LEU A CA 1
ATOM 3058 C C . LEU A 1 376 ? -38.360 -12.227 73.565 1.00 84.50 376 LEU A C 1
ATOM 3060 O O . LEU A 1 376 ? -37.248 -11.828 73.237 1.00 84.50 376 LEU A O 1
ATOM 3064 N N . ALA A 1 377 ? -39.398 -11.402 73.745 1.00 85.56 377 ALA A N 1
ATOM 3065 C CA . ALA A 1 377 ? -39.328 -9.957 73.516 1.00 85.56 377 ALA A CA 1
ATOM 3066 C C . ALA A 1 377 ? -38.241 -9.287 74.380 1.00 85.56 377 ALA A C 1
ATOM 3068 O O . ALA A 1 377 ? -37.439 -8.507 73.875 1.00 85.56 377 ALA A O 1
ATOM 3069 N N . LYS A 1 378 ? -38.136 -9.659 75.667 1.00 88.25 378 LYS A N 1
ATOM 3070 C CA . LYS A 1 378 ? -37.067 -9.167 76.559 1.00 88.25 378 LYS A CA 1
ATOM 3071 C C . LYS A 1 378 ? -35.668 -9.537 76.060 1.00 88.25 378 LYS A C 1
ATOM 3073 O O . LYS A 1 378 ? -34.767 -8.704 76.103 1.00 88.25 378 LYS A O 1
ATOM 3078 N N . ASN A 1 379 ? -35.492 -10.763 75.569 1.00 89.00 379 ASN A N 1
ATOM 3079 C CA . ASN A 1 379 ? -34.210 -11.214 75.029 1.00 89.00 379 ASN A CA 1
ATOM 3080 C C . ASN A 1 379 ? -33.831 -10.450 73.748 1.00 89.00 379 ASN A C 1
ATOM 3082 O O . ASN A 1 379 ? -32.679 -10.051 73.606 1.00 89.00 379 ASN A O 1
ATOM 3086 N N . MET A 1 380 ? -34.790 -10.208 72.846 1.00 86.88 380 MET A N 1
ATOM 3087 C CA . MET A 1 380 ? -34.560 -9.428 71.620 1.00 86.88 380 MET A CA 1
ATOM 3088 C C . MET A 1 380 ? -34.167 -7.979 71.934 1.00 86.88 380 MET A C 1
ATOM 3090 O O . MET A 1 380 ? -33.205 -7.471 71.367 1.00 86.88 380 MET A O 1
ATOM 3094 N N . LEU A 1 381 ? -34.840 -7.337 72.897 1.00 87.94 381 LEU A N 1
ATOM 3095 C CA . LEU A 1 381 ? -34.497 -5.982 73.348 1.00 87.94 381 LEU A CA 1
ATOM 3096 C C . LEU A 1 381 ? -33.087 -5.908 73.955 1.00 87.94 381 LEU A C 1
ATOM 3098 O O . LEU A 1 381 ? -32.363 -4.949 73.703 1.00 87.94 381 LEU A O 1
ATOM 3102 N N . SER A 1 382 ? -32.674 -6.929 74.713 1.00 87.81 382 SER A N 1
ATOM 3103 C CA . SER A 1 382 ? -31.306 -7.016 75.241 1.00 87.81 382 SER A CA 1
ATOM 3104 C C . SER A 1 382 ? -30.262 -7.175 74.134 1.00 87.81 382 SER A C 1
ATOM 3106 O O . SER A 1 382 ? -29.173 -6.623 74.255 1.00 87.81 382 SER A O 1
ATOM 3108 N N . ALA A 1 383 ? -30.572 -7.923 73.071 1.00 85.75 383 ALA A N 1
ATOM 3109 C CA . ALA A 1 383 ? -29.667 -8.096 71.938 1.00 85.75 383 ALA A CA 1
ATOM 3110 C C . ALA A 1 383 ? -29.492 -6.791 71.142 1.00 85.75 383 ALA A C 1
ATOM 3112 O O . ALA A 1 383 ? -28.375 -6.471 70.748 1.00 85.75 383 ALA A O 1
ATOM 3113 N N . ILE A 1 384 ? -30.567 -6.012 70.963 1.00 84.31 384 ILE A N 1
ATOM 3114 C CA . ILE A 1 384 ? -30.499 -4.681 70.336 1.00 84.31 384 ILE A CA 1
ATOM 3115 C C . ILE A 1 384 ? -29.640 -3.732 71.179 1.00 84.31 384 ILE A C 1
ATOM 3117 O O . ILE A 1 384 ? -28.763 -3.074 70.634 1.00 84.31 384 ILE A O 1
ATOM 3121 N N . ALA A 1 385 ? -29.827 -3.705 72.504 1.00 82.62 385 ALA A N 1
ATOM 3122 C CA . ALA A 1 385 ? -29.019 -2.862 73.391 1.00 82.62 385 ALA A CA 1
ATOM 3123 C C . ALA A 1 385 ? -27.513 -3.177 73.286 1.00 82.62 385 ALA A C 1
ATOM 3125 O O . ALA A 1 385 ? -26.701 -2.270 73.158 1.00 82.62 385 ALA A O 1
ATOM 3126 N N . GLN A 1 386 ? -27.149 -4.463 73.235 1.00 82.19 386 GLN A N 1
ATOM 3127 C CA . GLN A 1 386 ? -25.760 -4.894 73.030 1.00 82.19 386 GLN A CA 1
ATOM 3128 C C . GLN A 1 386 ? -25.204 -4.547 71.641 1.00 82.19 386 GLN A C 1
ATOM 3130 O O . GLN A 1 386 ? -23.990 -4.444 71.486 1.00 82.19 386 GLN A O 1
ATOM 3135 N N . ALA A 1 387 ? -26.060 -4.430 70.622 1.00 76.00 387 ALA A N 1
ATOM 3136 C CA . ALA A 1 387 ? -25.650 -4.020 69.282 1.00 76.00 387 ALA A CA 1
ATOM 3137 C C . ALA A 1 387 ? -25.378 -2.509 69.216 1.00 76.00 387 ALA A C 1
ATOM 3139 O O . ALA A 1 387 ? -24.383 -2.110 68.622 1.00 76.00 387 ALA A O 1
ATOM 3140 N N . VAL A 1 388 ? -26.200 -1.693 69.886 1.00 72.38 388 VAL A N 1
ATOM 3141 C CA . VAL A 1 388 ? -26.001 -0.235 70.003 1.00 72.38 388 VAL A CA 1
ATOM 3142 C C . VAL A 1 388 ? -24.727 0.096 70.789 1.00 72.38 388 VAL A C 1
ATOM 3144 O O . VAL A 1 388 ? -24.005 1.008 70.423 1.00 72.38 388 VAL A O 1
ATOM 3147 N N . GLU A 1 389 ? -24.391 -0.673 71.831 1.00 70.12 389 GLU A N 1
ATOM 3148 C CA . GLU A 1 389 ? -23.143 -0.486 72.598 1.00 70.12 389 GLU A CA 1
ATOM 3149 C C . GLU A 1 389 ? -21.861 -0.842 71.817 1.00 70.12 389 GLU A C 1
ATOM 3151 O O . GLU A 1 389 ? -20.761 -0.501 72.257 1.00 70.12 389 GLU A O 1
ATOM 3156 N N . LYS A 1 390 ? -21.980 -1.564 70.693 1.00 65.38 390 LYS A N 1
ATOM 3157 C CA . LYS A 1 390 ? -20.850 -2.017 69.864 1.00 65.38 390 LYS A CA 1
ATOM 3158 C C . LYS A 1 390 ? -20.550 -1.120 68.658 1.00 65.38 390 LYS A C 1
ATOM 3160 O O . LYS A 1 390 ? -19.446 -1.239 68.124 1.00 65.38 390 LYS A O 1
ATOM 3165 N N . ASN A 1 391 ? -21.502 -0.289 68.228 1.00 56.84 391 ASN A N 1
ATOM 3166 C CA . ASN A 1 391 ? -21.347 0.682 67.134 1.00 56.84 391 ASN A CA 1
ATOM 3167 C C . ASN A 1 391 ? -20.782 2.011 67.657 1.00 56.84 391 ASN A C 1
ATOM 3169 O O . ASN A 1 391 ? -20.032 2.690 66.904 1.00 56.84 391 ASN A O 1
#

Foldseek 3Di:
DVVVVVLVVLVLVCLPPPCNQDPPPVLNVLSVVLSVLLVVLVCCCVVPLVVLVVVLVVVVVVVVVVQVPDDPVRNVVCVVVNVVVVVVSVVSVVVSVVVVVVSVVVNVVSVVSVVVSVVVVVVVVVVVVVVVVVVVVVVVVVVVVVVVVLVVCPPPPPADDDDPLSVLVVVLSVLLVVLVCCCVVPLVVLVVVLVVVVVVVVVVLVPDDPVRNSVCVVVNVVVVVVSVVSVVVSVVVVVVSVVVVVVSVVSVVVSVVVVVVVVVVVVVVVVVVVVVVVVVVVVVVVVVLVVVVVVLVVVLVVLVVVCVPDDVVVSVVVSVVSVVVNVVSVVVVVVVVVVVVVVVVPDDPPDDPLVPVLVVLVVVLVVLVVPHDDDVSVVVNVVSVVVNVVD